Protein AF-0000000074580709 (afdb_homodimer)

Structure (mmCIF, N/CA/C/O backbone):
data_AF-0000000074580709-model_v1
#
loop_
_entity.id
_entity.type
_entity.pdbx_description
1 polymer 'ABC transporter domain protein'
#
loop_
_atom_site.group_PDB
_atom_site.id
_atom_site.type_symbol
_atom_site.label_atom_id
_atom_site.label_alt_id
_atom_site.label_comp_id
_atom_site.label_asym_id
_atom_site.label_entity_id
_atom_site.label_seq_id
_atom_site.pdbx_PDB_ins_code
_atom_site.Cartn_x
_atom_site.Cartn_y
_atom_site.Cartn_z
_atom_site.occupancy
_atom_site.B_iso_or_equiv
_atom_site.auth_seq_id
_atom_site.auth_comp_id
_atom_site.auth_asym_id
_atom_site.auth_atom_id
_atom_site.pdbx_PDB_model_num
ATOM 1 N N . MET A 1 1 ? -1.05 24.141 23.891 1 53.94 1 MET A N 1
ATOM 2 C CA . MET A 1 1 ? -0.59 24.203 22.516 1 53.94 1 MET A CA 1
ATOM 3 C C . MET A 1 1 ? -1.654 24.812 21.609 1 53.94 1 MET A C 1
ATOM 5 O O . MET A 1 1 ? -2.84 24.5 21.734 1 53.94 1 MET A O 1
ATOM 9 N N . THR A 1 2 ? -1.38 26.016 21.094 1 64.88 2 THR A N 1
ATOM 10 C CA . THR A 1 2 ? -2.361 26.891 20.453 1 64.88 2 THR A CA 1
ATOM 11 C C . THR A 1 2 ? -2.9 26.234 19.188 1 64.88 2 THR A C 1
ATOM 13 O O . THR A 1 2 ? -2.135 25.688 18.391 1 64.88 2 THR A O 1
ATOM 16 N N . SER A 1 3 ? -4.164 25.984 19.172 1 83 3 SER A N 1
ATOM 17 C CA . SER A 1 3 ? -4.918 25.531 18 1 83 3 SER A CA 1
ATOM 18 C C . SER A 1 3 ? -4.598 26.375 16.766 1 83 3 SER A C 1
ATOM 20 O O . SER A 1 3 ? -4.363 27.578 16.875 1 83 3 SER A O 1
ATOM 22 N N . VAL A 1 4 ? -4.242 25.703 15.648 1 88.38 4 VAL A N 1
ATOM 23 C CA . VAL A 1 4 ? -3.873 26.422 14.445 1 88.38 4 VAL A CA 1
ATOM 24 C C . VAL A 1 4 ? -4.855 26.094 13.32 1 88.38 4 VAL A C 1
ATOM 26 O O . VAL A 1 4 ? -5.066 24.922 13 1 88.38 4 VAL A O 1
ATOM 29 N N . THR A 1 5 ? -5.492 27.125 12.875 1 92.5 5 THR A N 1
ATOM 30 C CA . THR A 1 5 ? -6.266 27.062 11.641 1 92.5 5 THR A CA 1
ATOM 31 C C . THR A 1 5 ? -5.391 27.375 10.43 1 92.5 5 THR A C 1
ATOM 33 O O . THR A 1 5 ? -4.434 28.156 10.539 1 92.5 5 THR A O 1
ATOM 36 N N . VAL A 1 6 ? -5.68 26.781 9.344 1 97.25 6 VAL A N 1
ATOM 37 C CA . VAL A 1 6 ? -4.98 27.109 8.102 1 97.25 6 VAL A CA 1
ATOM 38 C C . VAL A 1 6 ? -5.961 27.734 7.113 1 97.25 6 VAL A C 1
ATOM 40 O O . VAL A 1 6 ? -6.91 27.094 6.676 1 97.25 6 VAL A O 1
ATOM 43 N N . SER A 1 7 ? -5.68 29 6.855 1 97.56 7 SER A N 1
ATOM 44 C CA . SER A 1 7 ? -6.523 29.734 5.918 1 97.56 7 SER A CA 1
ATOM 45 C C . SER A 1 7 ? -5.77 30.047 4.629 1 97.56 7 SER A C 1
ATOM 47 O O . SER A 1 7 ? -4.703 30.672 4.664 1 97.56 7 SER A O 1
ATOM 49 N N . ILE A 1 8 ? -6.293 29.594 3.555 1 97.19 8 ILE A N 1
ATOM 50 C CA . ILE A 1 8 ? -5.742 29.859 2.232 1 97.19 8 ILE A CA 1
ATOM 51 C C . ILE A 1 8 ? -6.688 30.766 1.451 1 97.19 8 ILE A C 1
ATOM 53 O O . ILE A 1 8 ? -7.875 30.453 1.312 1 97.19 8 ILE A O 1
ATOM 57 N N . LYS A 1 9 ? -6.188 31.844 0.939 1 96.62 9 LYS A N 1
ATOM 58 C CA . LYS A 1 9 ? -7.016 32.781 0.198 1 96.62 9 LYS A CA 1
ATOM 59 C C . LYS A 1 9 ? -6.414 33.094 -1.174 1 96.62 9 LYS A C 1
ATOM 61 O O . LYS A 1 9 ? -5.297 33.594 -1.272 1 96.62 9 LYS A O 1
ATOM 66 N N . ASN A 1 10 ? -7.168 32.75 -2.232 1 97 10 ASN A N 1
ATOM 67 C CA . ASN A 1 10 ? -6.848 33.094 -3.619 1 97 10 ASN A CA 1
ATOM 68 C C . ASN A 1 10 ? -5.449 32.594 -3.996 1 97 10 ASN A C 1
ATOM 70 O O . ASN A 1 10 ? -4.656 33.375 -4.559 1 97 10 ASN A O 1
ATOM 74 N N . LEU A 1 11 ? -5.145 31.453 -3.695 1 95.5 11 LEU A N 1
ATOM 75 C CA . LEU A 1 11 ? -3.826 30.891 -3.973 1 95.5 11 LEU A CA 1
ATOM 76 C C . LEU A 1 11 ? -3.646 30.625 -5.465 1 95.5 11 LEU A C 1
ATOM 78 O O . LEU A 1 11 ? -4.469 29.953 -6.086 1 95.5 11 LEU A O 1
ATOM 82 N N . TYR A 1 12 ? -2.727 31.234 -6.016 1 96 12 TYR A N 1
ATOM 83 C CA . TYR A 1 12 ? -2.205 30.922 -7.344 1 96 12 TYR A CA 1
ATOM 84 C C . TYR A 1 12 ? -0.875 30.172 -7.246 1 96 12 TYR A C 1
ATOM 86 O O . TYR A 1 12 ? 0.018 30.594 -6.504 1 96 12 TYR A O 1
ATOM 94 N N . LEU A 1 13 ? -0.75 29.047 -7.898 1 94.62 13 LEU A N 1
ATOM 95 C CA . LEU A 1 13 ? 0.471 28.25 -7.875 1 94.62 13 LEU A CA 1
ATOM 96 C C . LEU A 1 13 ? 0.776 27.688 -9.258 1 94.62 13 LEU A C 1
ATOM 98 O O . LEU A 1 13 ? -0.088 27.078 -9.891 1 94.62 13 LEU A O 1
ATOM 102 N N . SER A 1 14 ? 1.99 27.906 -9.711 1 93.81 14 SER A N 1
ATOM 103 C CA . SER A 1 14 ? 2.408 27.359 -11 1 93.81 14 SER A CA 1
ATOM 104 C C . SER A 1 14 ? 3.879 26.953 -10.977 1 93.81 14 SER A C 1
ATOM 106 O O . SER A 1 14 ? 4.648 27.438 -10.141 1 93.81 14 SER A O 1
ATOM 108 N N . TYR A 1 15 ? 4.16 25.969 -11.773 1 91.06 15 TYR A N 1
ATOM 109 C CA . TYR A 1 15 ? 5.535 25.594 -12.086 1 91.06 15 TYR A CA 1
ATOM 110 C C . TYR A 1 15 ? 5.824 25.766 -13.57 1 91.06 15 TYR A C 1
ATOM 112 O O . TYR A 1 15 ? 5.379 24.969 -14.391 1 91.06 15 TYR A O 1
ATOM 120 N N . GLY A 1 16 ? 6.52 26.75 -13.875 1 89.69 16 GLY A N 1
ATOM 121 C CA . GLY A 1 16 ? 6.652 27.109 -15.273 1 89.69 16 GLY A CA 1
ATOM 122 C C . GLY A 1 16 ? 5.328 27.438 -15.93 1 89.69 16 GLY A C 1
ATOM 123 O O . GLY A 1 16 ? 4.574 28.281 -15.43 1 89.69 16 GLY A O 1
ATOM 124 N N . ALA A 1 17 ? 5.117 26.703 -16.984 1 89.69 17 ALA A N 1
ATOM 125 C CA . ALA A 1 17 ? 3.889 26.953 -17.734 1 89.69 17 ALA A CA 1
ATOM 126 C C . ALA A 1 17 ? 2.729 26.141 -17.172 1 89.69 17 ALA A C 1
ATOM 128 O O . ALA A 1 17 ? 1.571 26.359 -17.531 1 89.69 17 ALA A O 1
ATOM 129 N N . HIS A 1 18 ? 2.971 25.328 -16.234 1 89.69 18 HIS A N 1
ATOM 130 C CA . HIS A 1 18 ? 1.948 24.438 -15.688 1 89.69 18 HIS A CA 1
ATOM 131 C C . HIS A 1 18 ? 1.289 25.047 -14.453 1 89.69 18 HIS A C 1
ATOM 133 O O . HIS A 1 18 ? 1.914 25.156 -13.398 1 89.69 18 HIS A O 1
ATOM 139 N N . VAL A 1 19 ? 0.054 25.453 -14.633 1 92.31 19 VAL A N 1
ATOM 140 C CA . VAL A 1 19 ? -0.691 26.047 -13.523 1 92.31 19 VAL A CA 1
ATOM 141 C C . VAL A 1 19 ? -1.396 24.953 -12.727 1 92.31 19 VAL A C 1
ATOM 143 O O . VAL A 1 19 ? -2.174 24.172 -13.281 1 92.31 19 VAL A O 1
ATOM 146 N N . ILE A 1 20 ? -1.154 24.859 -11.453 1 91.69 20 ILE A N 1
ATOM 147 C CA . ILE A 1 20 ? -1.755 23.875 -10.57 1 91.69 20 ILE A CA 1
ATOM 148 C C . ILE A 1 20 ? -3.02 24.438 -9.938 1 91.69 20 ILE A C 1
ATOM 150 O O . ILE A 1 20 ? -4.078 23.812 -9.969 1 91.69 20 ILE A O 1
ATOM 154 N N . PHE A 1 21 ? -2.852 25.656 -9.336 1 94.25 21 PHE A N 1
ATOM 155 C CA . PHE A 1 21 ? -3.979 26.359 -8.734 1 94.25 21 PHE A CA 1
ATOM 156 C C . PHE A 1 21 ? -4.117 27.766 -9.328 1 94.25 21 PHE A C 1
ATOM 158 O O . PHE A 1 21 ? -3.145 28.516 -9.383 1 94.25 21 PHE A O 1
ATOM 165 N N . GLN A 1 22 ? -5.289 28.156 -9.719 1 94.62 22 GLN A N 1
ATOM 166 C CA . GLN A 1 22 ? -5.551 29.469 -10.289 1 94.62 22 GLN A CA 1
ATOM 167 C C . GLN A 1 22 ? -6.102 30.422 -9.234 1 94.62 22 GLN A C 1
ATOM 169 O O . GLN A 1 22 ? -5.707 31.594 -9.18 1 94.62 22 GLN A O 1
ATOM 174 N N . ASP A 1 23 ? -6.984 30.016 -8.523 1 94.81 23 ASP A N 1
ATOM 175 C CA . ASP A 1 23 ? -7.668 30.766 -7.469 1 94.81 23 ASP A CA 1
ATOM 176 C C . ASP A 1 23 ? -8.234 29.828 -6.406 1 94.81 23 ASP A C 1
ATOM 178 O O . ASP A 1 23 ? -9.453 29.703 -6.258 1 94.81 23 ASP A O 1
ATOM 182 N N . PHE A 1 24 ? -7.312 29.297 -5.59 1 95.62 24 PHE A N 1
ATOM 183 C CA . PHE A 1 24 ? -7.672 28.281 -4.609 1 95.62 24 PHE A CA 1
ATOM 184 C C . PHE A 1 24 ? -7.832 28.891 -3.223 1 95.62 24 PHE A C 1
ATOM 186 O O . PHE A 1 24 ? -6.938 29.594 -2.744 1 95.62 24 PHE A O 1
ATOM 193 N N . SER A 1 25 ? -9.023 28.719 -2.641 1 96.75 25 SER A N 1
ATOM 194 C CA . SER A 1 25 ? -9.281 29.156 -1.276 1 96.75 25 SER A CA 1
ATOM 195 C C . SER A 1 25 ? -9.914 28.062 -0.44 1 96.75 25 SER A C 1
ATOM 197 O O . SER A 1 25 ? -10.766 27.312 -0.931 1 96.75 25 SER A O 1
ATOM 199 N N . HIS A 1 26 ? -9.406 27.922 0.743 1 97 26 HIS A N 1
ATOM 200 C CA . HIS A 1 26 ? -9.938 26.922 1.657 1 97 26 HIS A CA 1
ATOM 201 C C . HIS A 1 26 ? -9.484 27.188 3.09 1 97 26 HIS A C 1
ATOM 203 O O . HIS A 1 26 ? -8.367 27.656 3.314 1 97 26 HIS A O 1
ATOM 209 N N . ASP A 1 27 ? -10.344 26.859 4.043 1 97.19 27 ASP A N 1
ATOM 210 C CA . ASP A 1 27 ? -10 26.953 5.461 1 97.19 27 ASP A CA 1
ATOM 211 C C . ASP A 1 27 ? -10 25.562 6.113 1 97.19 27 ASP A C 1
ATOM 213 O O . ASP A 1 27 ? -10.992 24.844 6.047 1 97.19 27 ASP A O 1
ATOM 217 N N . PHE A 1 28 ? -8.93 25.219 6.676 1 97.75 28 PHE A N 1
ATOM 218 C CA . PHE A 1 28 ? -8.828 24 7.477 1 97.75 28 PHE A CA 1
ATOM 219 C C . PHE A 1 28 ? -9.016 24.312 8.953 1 97.75 28 PHE A C 1
ATOM 221 O O . PHE A 1 28 ? -8.25 25.078 9.539 1 97.75 28 PHE A O 1
ATOM 228 N N . ALA A 1 29 ? -9.977 23.688 9.57 1 96.94 29 ALA A N 1
ATOM 229 C CA . ALA A 1 29 ? -10.289 23.953 10.977 1 96.94 29 ALA A CA 1
ATOM 230 C C . ALA A 1 29 ? -9.172 23.453 11.883 1 96.94 29 ALA A C 1
ATOM 232 O O . ALA A 1 29 ? -8.43 22.531 11.523 1 96.94 29 ALA A O 1
ATOM 233 N N . ALA A 1 30 ? -9.094 24.031 13.062 1 96.5 30 ALA A N 1
ATOM 234 C CA . ALA A 1 30 ? -8.07 23.641 14.031 1 96.5 30 ALA A CA 1
ATOM 235 C C . ALA A 1 30 ? -8.43 22.312 14.703 1 96.5 30 ALA A C 1
ATOM 237 O O . ALA A 1 30 ? -9.602 21.938 14.766 1 96.5 30 ALA A O 1
ATOM 238 N N . ASN A 1 31 ? -7.395 21.578 15.07 1 96.25 31 ASN A N 1
ATOM 239 C CA . ASN A 1 31 ? -7.5 20.406 15.93 1 96.25 31 ASN A CA 1
ATOM 240 C C . ASN A 1 31 ? -8.367 19.328 15.289 1 96.25 31 A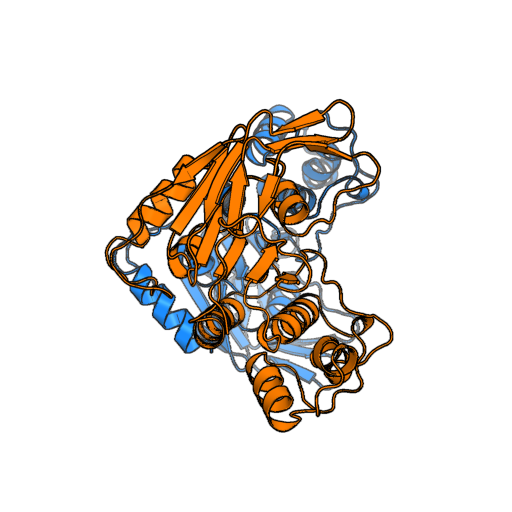SN A C 1
ATOM 242 O O . ASN A 1 31 ? -9.242 18.766 15.945 1 96.25 31 ASN A O 1
ATOM 246 N N . ALA A 1 32 ? -8.07 19.125 13.953 1 97.31 32 ALA A N 1
ATOM 247 C CA . ALA A 1 32 ? -8.781 18.094 13.195 1 97.31 32 ALA A CA 1
ATOM 248 C C . ALA A 1 32 ? -7.883 17.484 12.125 1 97.31 32 ALA A C 1
ATOM 250 O O . ALA A 1 32 ? -6.961 18.141 11.633 1 97.31 32 ALA A O 1
ATOM 251 N N . TRP A 1 33 ? -8.195 16.281 11.797 1 98.25 33 TRP A N 1
ATOM 252 C CA . TRP A 1 33 ? -7.523 15.625 10.68 1 98.25 33 TRP A CA 1
ATOM 253 C C . TRP A 1 33 ? -8.211 15.953 9.359 1 98.25 33 TRP A C 1
ATOM 255 O O . TRP A 1 33 ? -9.344 15.539 9.117 1 98.25 33 TRP A O 1
ATOM 265 N N . HIS A 1 34 ? -7.531 16.688 8.578 1 98.5 34 HIS A N 1
ATOM 266 C CA . HIS A 1 34 ? -7.945 16.953 7.207 1 98.5 34 HIS A CA 1
ATOM 267 C C . HIS A 1 34 ? -7.211 16.031 6.23 1 98.5 34 HIS A C 1
ATOM 269 O O . HIS A 1 34 ? -5.996 16.156 6.047 1 98.5 34 HIS A O 1
ATOM 275 N N . VAL A 1 35 ? -7.938 15.148 5.594 1 98.31 35 VAL A N 1
ATOM 276 C CA . VAL A 1 35 ? -7.312 14.195 4.684 1 98.31 35 VAL A CA 1
ATOM 277 C C . VAL A 1 35 ? -7.707 14.523 3.244 1 98.31 35 VAL A C 1
ATOM 279 O O . VAL A 1 35 ? -8.883 14.727 2.945 1 98.31 35 VAL A O 1
ATOM 282 N N . ILE A 1 36 ? -6.738 14.648 2.443 1 97.19 36 ILE A N 1
ATOM 283 C CA . ILE A 1 36 ? -6.93 14.977 1.035 1 97.19 36 ILE A CA 1
ATOM 284 C C . ILE A 1 36 ? -6.629 13.758 0.17 1 97.19 36 ILE A C 1
ATOM 286 O O . ILE A 1 36 ? -5.512 13.242 0.184 1 97.19 36 ILE A O 1
ATOM 290 N N . LEU A 1 37 ? -7.648 13.352 -0.503 1 94.44 37 LEU A N 1
ATOM 291 C CA . LEU A 1 37 ? -7.551 12.258 -1.463 1 94.44 37 LEU A CA 1
ATOM 292 C C . LEU A 1 37 ? -7.426 12.797 -2.885 1 94.44 37 LEU A C 1
ATOM 294 O O . LEU A 1 37 ? -7.898 13.891 -3.186 1 94.44 37 LEU A O 1
ATOM 298 N N . GLY A 1 38 ? -6.82 12.047 -3.727 1 84.62 38 GLY A N 1
ATOM 299 C CA . GLY A 1 38 ? -6.695 12.422 -5.125 1 84.62 38 GLY A CA 1
ATOM 300 C C . GLY A 1 38 ? -5.762 11.516 -5.906 1 84.62 38 GLY A C 1
ATOM 301 O O . GLY A 1 38 ? -4.992 10.758 -5.316 1 84.62 38 GLY A O 1
ATOM 302 N N . ARG A 1 39 ? -5.855 11.641 -7.176 1 77.75 39 ARG A N 1
ATOM 303 C CA . ARG A 1 39 ? -5.012 10.844 -8.062 1 77.75 39 ARG A CA 1
ATOM 304 C C . ARG A 1 39 ? -3.592 11.406 -8.109 1 77.75 39 ARG A C 1
ATOM 306 O O . ARG A 1 39 ? -3.355 12.539 -7.699 1 77.75 39 ARG A O 1
ATOM 313 N N . SER A 1 40 ? -2.738 10.586 -8.562 1 73.62 40 SER A N 1
ATOM 314 C CA . SER A 1 40 ? -1.362 11.047 -8.711 1 73.62 40 SER A CA 1
ATOM 315 C C . SER A 1 40 ? -1.271 12.211 -9.688 1 73.62 40 SER A C 1
ATOM 317 O O . SER A 1 40 ? -1.935 12.203 -10.727 1 73.62 40 SER A O 1
ATOM 319 N N . GLY A 1 41 ? -0.587 13.211 -9.359 1 75.56 41 GLY A N 1
ATOM 320 C CA . GLY A 1 41 ? -0.29 14.305 -10.273 1 75.56 41 GLY A CA 1
ATOM 321 C C . GLY A 1 41 ? -1.312 15.422 -10.211 1 75.56 41 GLY A C 1
ATOM 322 O O . GLY A 1 41 ? -1.202 16.406 -10.945 1 75.56 41 GLY A O 1
ATOM 323 N N . CYS A 1 42 ? -2.229 15.359 -9.336 1 79.31 42 CYS A N 1
ATOM 324 C CA . CYS A 1 42 ? -3.295 16.359 -9.359 1 79.31 42 CYS A CA 1
ATOM 325 C C . CYS A 1 42 ? -2.914 17.578 -8.547 1 79.31 42 CYS A C 1
ATOM 327 O O . CYS A 1 42 ? -3.666 18.562 -8.5 1 79.31 42 CYS A O 1
ATOM 329 N N . GLY A 1 43 ? -1.759 17.562 -7.809 1 86.25 43 GLY A N 1
ATOM 330 C CA . GLY A 1 43 ? -1.296 18.766 -7.129 1 86.25 43 GLY A CA 1
ATOM 331 C C . GLY A 1 43 ? -1.352 18.656 -5.617 1 86.25 43 GLY A C 1
ATOM 332 O O . GLY A 1 43 ? -1.151 19.641 -4.91 1 86.25 43 GLY A O 1
ATOM 333 N N . LYS A 1 44 ? -1.669 17.531 -5.059 1 91.19 44 LYS A N 1
ATOM 334 C CA . LYS A 1 44 ? -1.8 17.359 -3.613 1 91.19 44 LYS A CA 1
ATOM 335 C C . LYS A 1 44 ? -0.512 17.75 -2.895 1 91.19 44 LYS A C 1
ATOM 337 O O . LYS A 1 44 ? -0.538 18.547 -1.947 1 91.19 44 LYS A O 1
ATOM 342 N N . SER A 1 45 ? 0.587 17.25 -3.422 1 89.81 45 SER A N 1
ATOM 343 C CA . SER A 1 45 ? 1.876 17.547 -2.807 1 89.81 45 SER A CA 1
ATOM 344 C C . SER A 1 45 ? 2.229 19.016 -2.945 1 89.81 45 SER A C 1
ATOM 346 O O . SER A 1 45 ? 2.795 19.625 -2.029 1 89.81 45 SER A O 1
ATOM 348 N N . SER A 1 46 ? 1.876 19.625 -4.078 1 91.69 46 SER A N 1
ATOM 349 C CA . SER A 1 46 ? 2.123 21.047 -4.293 1 91.69 46 SER A CA 1
ATOM 350 C C . SER A 1 46 ? 1.368 21.906 -3.277 1 91.69 46 SER A C 1
ATOM 352 O O . SER A 1 46 ? 1.875 22.922 -2.82 1 91.69 46 SER A O 1
ATOM 354 N N . LEU A 1 47 ? 0.187 21.438 -2.986 1 93.94 47 LEU A N 1
ATOM 355 C CA . LEU A 1 47 ? -0.6 22.156 -1.983 1 93.94 47 LEU A CA 1
ATOM 356 C C . LEU A 1 47 ? 0.094 22.125 -0.625 1 93.94 47 LEU A C 1
ATOM 358 O O . LEU A 1 47 ? 0.22 23.156 0.037 1 93.94 47 LEU A O 1
ATOM 362 N N . LEU A 1 48 ? 0.527 20.938 -0.178 1 94.5 48 LEU A N 1
ATOM 363 C CA . LEU A 1 48 ? 1.223 20.812 1.098 1 94.5 48 LEU A CA 1
ATOM 364 C C . LEU A 1 48 ? 2.502 21.656 1.103 1 94.5 48 LEU A C 1
ATOM 366 O O . LEU A 1 48 ? 2.836 22.281 2.111 1 94.5 48 LEU A O 1
ATOM 370 N N . HIS A 1 49 ? 3.164 21.703 -0.017 1 93.19 49 HIS A N 1
ATOM 371 C CA . HIS A 1 49 ? 4.375 22.516 -0.128 1 93.19 49 HIS A CA 1
ATOM 372 C C . HIS A 1 49 ? 4.059 24 0.017 1 93.19 49 HIS A C 1
ATOM 374 O O . HIS A 1 49 ? 4.805 24.734 0.669 1 93.19 49 HIS A O 1
ATOM 380 N N . ALA A 1 50 ? 3.064 24.391 -0.57 1 93.94 50 ALA A N 1
ATOM 381 C CA . ALA A 1 50 ? 2.645 25.797 -0.466 1 93.94 50 ALA A CA 1
ATOM 382 C C . ALA A 1 50 ? 2.355 26.172 0.984 1 93.94 50 ALA A C 1
ATOM 384 O O . ALA A 1 50 ? 2.791 27.219 1.455 1 93.94 50 ALA A O 1
ATOM 385 N N . ILE A 1 51 ? 1.636 25.297 1.686 1 94.88 51 ILE A N 1
ATOM 386 C CA . ILE A 1 51 ? 1.289 25.531 3.082 1 94.88 51 ILE A CA 1
ATOM 387 C C . ILE A 1 51 ? 2.559 25.562 3.93 1 94.88 51 ILE A C 1
ATOM 389 O O . ILE A 1 51 ? 2.688 26.406 4.832 1 94.88 51 ILE A O 1
ATOM 393 N N . ALA A 1 52 ? 3.482 24.688 3.631 1 93.25 52 ALA A N 1
ATOM 394 C CA . ALA A 1 52 ? 4.727 24.562 4.391 1 93.25 52 ALA A CA 1
ATOM 395 C C . ALA A 1 52 ? 5.691 25.688 4.043 1 93.25 52 ALA A C 1
ATOM 397 O O . ALA A 1 52 ? 6.703 25.875 4.719 1 93.25 52 ALA A O 1
ATOM 398 N N . GLY A 1 53 ? 5.406 26.375 2.977 1 90.56 53 GLY A N 1
ATOM 399 C CA . GLY A 1 53 ? 6.309 27.422 2.521 1 90.56 53 GLY A CA 1
ATOM 400 C C . GLY A 1 53 ? 7.535 26.875 1.808 1 90.56 53 GLY A C 1
ATOM 401 O O . GLY A 1 53 ? 8.609 27.469 1.877 1 90.56 53 GLY A O 1
ATOM 402 N N . LEU A 1 54 ? 7.465 25.688 1.219 1 86.94 54 LEU A N 1
ATOM 403 C CA . LEU A 1 54 ? 8.562 25.016 0.535 1 86.94 54 LEU A CA 1
ATOM 404 C C . LEU A 1 54 ? 8.383 25.078 -0.978 1 86.94 54 LEU A C 1
ATOM 406 O O . LEU A 1 54 ? 8.391 24.047 -1.651 1 86.94 54 LEU A O 1
ATOM 410 N N . LEU A 1 55 ? 8.227 26.203 -1.522 1 83.31 55 LEU A N 1
ATOM 411 C CA . LEU A 1 55 ? 8.039 26.391 -2.957 1 83.31 55 LEU A CA 1
ATOM 412 C C . LEU A 1 55 ? 9.344 26.156 -3.713 1 83.31 55 LEU A C 1
ATOM 414 O O . LEU A 1 55 ? 10.406 26.609 -3.273 1 83.31 55 LEU A O 1
ATOM 418 N N . ALA A 1 56 ? 9.227 25.438 -4.742 1 82 56 ALA A N 1
ATOM 419 C CA . ALA A 1 56 ? 10.391 25.203 -5.594 1 82 56 ALA A CA 1
ATOM 420 C C . ALA A 1 56 ? 10.852 26.5 -6.258 1 82 56 ALA A C 1
ATOM 422 O O . ALA A 1 56 ? 10.086 27.453 -6.344 1 82 56 ALA A O 1
ATOM 423 N N . ALA A 1 57 ? 12.047 26.438 -6.773 1 81.94 57 ALA A N 1
ATOM 424 C CA . ALA A 1 57 ? 12.656 27.625 -7.371 1 81.94 57 ALA A CA 1
ATOM 425 C C . ALA A 1 57 ? 11.859 28.109 -8.578 1 81.94 57 ALA A C 1
ATOM 427 O O . ALA A 1 57 ? 11.742 29.312 -8.812 1 81.94 57 ALA A O 1
ATOM 428 N N . ASN A 1 58 ? 11.391 27.219 -9.305 1 87.12 58 ASN A N 1
ATOM 429 C CA . ASN A 1 58 ? 10.656 27.594 -10.516 1 87.12 58 ASN A CA 1
ATOM 430 C C . ASN A 1 58 ? 9.172 27.797 -10.227 1 87.12 58 ASN A C 1
ATOM 432 O O . ASN A 1 58 ? 8.375 27.953 -11.148 1 87.12 58 ASN A O 1
ATOM 436 N N . GLY A 1 59 ? 8.938 27.797 -9.047 1 89.94 59 GLY A N 1
ATOM 437 C CA . GLY A 1 59 ? 7.547 27.953 -8.656 1 89.94 59 GLY A CA 1
ATOM 438 C C . GLY A 1 59 ? 7.145 29.406 -8.445 1 89.94 59 GLY A C 1
ATOM 439 O O . GLY A 1 59 ? 7.961 30.219 -8.023 1 89.94 59 GLY A O 1
ATOM 440 N N . GLN A 1 60 ? 5.934 29.797 -8.859 1 93.25 60 GLN A N 1
ATOM 441 C CA . GLN A 1 60 ? 5.309 31.078 -8.562 1 93.25 60 GLN A CA 1
ATOM 442 C C . GLN A 1 60 ? 4.074 30.891 -7.68 1 93.25 60 GLN A C 1
ATOM 444 O O . GLN A 1 60 ? 3.24 30.031 -7.941 1 93.25 60 GLN A O 1
ATOM 449 N N . GLN A 1 61 ? 4.078 31.625 -6.621 1 94.75 61 GLN A N 1
ATOM 450 C CA . GLN A 1 61 ? 2.973 31.531 -5.668 1 94.75 61 GLN A CA 1
ATOM 451 C C . GLN A 1 61 ? 2.416 32.906 -5.352 1 94.75 61 GLN A C 1
ATOM 453 O O . GLN A 1 61 ? 3.176 33.875 -5.18 1 94.75 61 GLN A O 1
ATOM 458 N N . ARG A 1 62 ? 1.147 33.094 -5.488 1 95.38 62 ARG A N 1
ATOM 459 C CA . ARG A 1 62 ? 0.424 34.312 -5.07 1 95.38 62 ARG A CA 1
ATOM 460 C C . ARG A 1 62 ? -0.708 33.938 -4.109 1 95.38 62 ARG A C 1
ATOM 462 O O . ARG A 1 62 ? -1.028 32.781 -3.922 1 95.38 62 ARG A O 1
ATOM 469 N N . GLY A 1 63 ? -1.249 34.906 -3.465 1 95.62 63 GLY A N 1
ATOM 470 C CA . GLY A 1 63 ? -2.27 34.688 -2.455 1 95.62 63 GLY A CA 1
ATOM 471 C C . GLY A 1 63 ? -1.717 34.656 -1.044 1 95.62 63 GLY A C 1
ATOM 472 O O . GLY A 1 63 ? -0.573 35.031 -0.81 1 95.62 63 GLY A O 1
ATOM 473 N N . SER A 1 64 ? -2.561 34.25 -0.051 1 95.44 64 SER A N 1
ATOM 474 C CA . SER A 1 64 ? -2.096 34.25 1.332 1 95.44 64 SER A CA 1
ATOM 475 C C . SER A 1 64 ? -2.416 32.938 2.014 1 95.44 64 SER A C 1
ATOM 477 O O . SER A 1 64 ? -3.457 32.312 1.749 1 95.44 64 SER A O 1
ATOM 479 N N . ILE A 1 65 ? -1.536 32.5 2.775 1 96.06 65 ILE A N 1
ATOM 480 C CA . ILE A 1 65 ? -1.694 31.344 3.662 1 96.06 65 ILE A CA 1
ATOM 481 C C . ILE A 1 65 ? -1.303 31.734 5.086 1 96.06 65 ILE A C 1
ATOM 483 O O . ILE A 1 65 ? -0.154 32.125 5.34 1 96.06 65 ILE A O 1
ATOM 487 N N . ASP A 1 66 ? -2.25 31.688 5.977 1 95.62 66 ASP A N 1
ATOM 488 C CA . ASP A 1 66 ? -1.974 32.062 7.355 1 95.62 66 ASP A CA 1
ATOM 489 C C . ASP A 1 66 ? -2.883 31.328 8.328 1 95.62 66 ASP A C 1
ATOM 491 O O . ASP A 1 66 ? -3.525 30.344 7.949 1 95.62 66 ASP A O 1
ATOM 495 N N . ASP A 1 67 ? -2.934 31.688 9.562 1 94 67 ASP A N 1
ATOM 496 C CA . ASP A 1 67 ? -3.686 30.953 10.578 1 94 67 ASP A CA 1
ATOM 497 C C . ASP A 1 67 ? -5.109 31.5 10.695 1 94 67 ASP A C 1
ATOM 499 O O . ASP A 1 67 ? -5.773 31.281 11.711 1 94 67 ASP A O 1
ATOM 503 N N . GLY A 1 68 ? -5.594 32.25 9.75 1 90.62 68 GLY A N 1
ATOM 504 C CA . GLY A 1 68 ? -6.922 32.844 9.789 1 90.62 68 GLY A CA 1
ATOM 505 C C . GLY A 1 68 ? -6.945 34.219 10.414 1 90.62 68 GLY A C 1
ATOM 506 O O . GLY A 1 68 ? -7.891 34.969 10.211 1 90.62 68 GLY A O 1
ATOM 507 N N . ALA A 1 69 ? -5.941 34.531 11.211 1 91.31 69 ALA A N 1
ATOM 508 C CA . ALA A 1 69 ? -5.828 35.844 11.867 1 91.31 69 ALA A CA 1
ATOM 509 C C . ALA A 1 69 ? -4.691 36.656 11.266 1 91.31 69 ALA A C 1
ATOM 511 O O . ALA A 1 69 ? -4.277 37.688 11.836 1 91.31 69 ALA A O 1
ATOM 512 N N . GLY A 1 70 ? -4.117 36.156 10.211 1 91.31 70 GLY A N 1
ATOM 513 C CA . GLY A 1 70 ? -3.076 36.875 9.516 1 91.31 70 GLY A CA 1
ATOM 514 C C . GLY A 1 70 ? -1.679 36.531 9.984 1 91.31 70 GLY A C 1
ATOM 515 O O . GLY A 1 70 ? -0.691 37.031 9.453 1 91.31 70 GLY A O 1
ATOM 516 N N . ASN A 1 71 ? -1.588 35.625 10.961 1 92.44 71 ASN A N 1
ATOM 517 C CA . ASN A 1 71 ? -0.273 35.219 11.461 1 92.44 71 ASN A CA 1
ATOM 518 C C . ASN A 1 71 ? 0.344 34.125 10.617 1 92.44 71 ASN A C 1
ATOM 520 O O . ASN A 1 71 ? -0.362 33.219 10.141 1 92.44 71 ASN A O 1
ATOM 524 N N . SER A 1 72 ? 1.605 34.188 10.516 1 92.44 72 SER A N 1
ATOM 525 C CA . SER A 1 72 ? 2.354 33.188 9.734 1 92.44 72 SER A CA 1
ATOM 526 C C . SER A 1 72 ? 2.293 31.812 10.383 1 92.44 72 SER A C 1
ATOM 528 O O . SER A 1 72 ? 2.166 31.703 11.602 1 92.44 72 SER A O 1
ATOM 530 N N . LEU A 1 73 ? 2.4 30.797 9.516 1 93.44 73 LEU A N 1
ATOM 531 C CA . LEU A 1 73 ? 2.453 29.422 9.992 1 93.44 73 LEU A CA 1
ATOM 532 C C . LEU A 1 73 ? 3.895 28.984 10.234 1 93.44 73 LEU A C 1
ATOM 534 O O . LEU A 1 73 ? 4.137 27.906 10.781 1 93.44 73 LEU A O 1
ATOM 538 N N . SER A 1 74 ? 4.75 29.812 9.852 1 87.38 74 SER A N 1
ATOM 539 C CA . SER A 1 74 ? 6.168 29.5 9.992 1 87.38 74 SER A CA 1
ATOM 540 C C . SER A 1 74 ? 6.531 29.203 11.445 1 87.38 74 SER A C 1
ATOM 542 O O . SER A 1 74 ? 6.082 29.891 12.359 1 87.38 74 SER A O 1
ATOM 544 N N . GLY A 1 75 ? 7.277 28.109 11.633 1 86.44 75 GLY A N 1
ATOM 545 C CA . GLY A 1 75 ? 7.719 27.734 12.969 1 86.44 75 GLY A CA 1
ATOM 546 C C . GLY A 1 75 ? 6.656 26.984 13.758 1 86.44 75 GLY A C 1
ATOM 547 O O . GLY A 1 75 ? 6.895 26.578 14.898 1 86.44 75 GLY A O 1
ATOM 548 N N . ARG A 1 76 ? 5.527 26.828 13.18 1 90.81 76 ARG A N 1
ATOM 549 C CA . ARG A 1 76 ? 4.43 26.188 13.891 1 90.81 76 ARG A CA 1
ATOM 550 C C . ARG A 1 76 ? 4.031 24.875 13.219 1 90.81 76 ARG A C 1
ATOM 552 O O . ARG A 1 76 ? 2.965 24.328 13.508 1 90.81 76 ARG A O 1
ATOM 559 N N . LEU A 1 77 ? 4.883 24.469 12.336 1 93 77 LEU A N 1
ATOM 560 C CA . LEU A 1 77 ? 4.457 23.297 11.578 1 93 77 LEU A CA 1
ATOM 561 C C . LEU A 1 77 ? 5.59 22.266 11.484 1 93 77 LEU A C 1
ATOM 563 O O . LEU A 1 77 ? 6.766 22.641 11.523 1 93 77 LEU A O 1
ATOM 567 N N . ARG A 1 78 ? 5.156 21.031 11.484 1 91.5 78 ARG A N 1
ATOM 568 C CA . ARG A 1 78 ? 6.031 19.891 11.18 1 91.5 78 ARG A CA 1
ATOM 569 C C . ARG A 1 78 ? 5.629 19.219 9.875 1 91.5 78 ARG A C 1
ATOM 571 O O . ARG A 1 78 ? 4.445 18.953 9.648 1 91.5 78 ARG A O 1
ATOM 578 N N . TRP A 1 79 ? 6.656 19.047 9.078 1 90.19 79 TRP A N 1
ATOM 579 C CA . TRP A 1 79 ? 6.445 18.484 7.754 1 90.19 79 TRP A CA 1
ATOM 580 C C . TRP A 1 79 ? 7.023 17.062 7.664 1 90.19 79 TRP A C 1
ATOM 582 O O . TRP A 1 79 ? 8.195 16.844 7.996 1 90.19 79 TRP A O 1
ATOM 592 N N . MET A 1 80 ? 6.164 16.078 7.238 1 92.56 80 MET A N 1
ATOM 593 C CA . MET A 1 80 ? 6.637 14.758 6.867 1 92.56 80 MET A CA 1
ATOM 594 C C . MET A 1 80 ? 6.477 14.516 5.367 1 92.56 80 MET A C 1
ATOM 596 O O . MET A 1 80 ? 5.363 14.328 4.883 1 92.56 80 MET A O 1
ATOM 600 N N . ALA A 1 81 ? 7.598 14.445 4.668 1 88.19 81 ALA A N 1
ATOM 601 C CA . ALA A 1 81 ? 7.602 14.281 3.217 1 88.19 81 ALA A CA 1
ATOM 602 C C . ALA A 1 81 ? 7.398 12.82 2.834 1 88.19 81 ALA A C 1
ATOM 604 O O . ALA A 1 81 ? 7.539 11.922 3.672 1 88.19 81 ALA A O 1
ATOM 605 N N . GLN A 1 82 ? 7.062 12.68 1.528 1 80.69 82 GLN A N 1
ATOM 606 C CA . GLN A 1 82 ? 6.879 11.336 0.994 1 80.69 82 GLN A CA 1
ATOM 607 C C . GLN A 1 82 ? 8.188 10.547 1.025 1 80.69 82 GLN A C 1
ATOM 609 O O . GLN A 1 82 ? 8.211 9.391 1.445 1 80.69 82 GLN A O 1
ATOM 614 N N . GLU A 1 83 ? 9.219 11.148 0.393 1 78.69 83 GLU A N 1
ATOM 615 C CA . GLU A 1 83 ? 10.539 10.531 0.477 1 78.69 83 GLU A CA 1
ATOM 616 C C . GLU A 1 83 ? 11.227 10.875 1.796 1 78.69 83 GLU A C 1
ATOM 618 O O . GLU A 1 83 ? 11.82 11.945 1.931 1 78.69 83 GLU A O 1
ATOM 623 N N . ASN A 1 84 ? 11 10.32 2.779 1 72.19 84 ASN A N 1
ATOM 624 C CA . ASN A 1 84 ? 11.461 10.562 4.141 1 72.19 84 ASN A CA 1
ATOM 625 C C . ASN A 1 84 ? 12.586 11.602 4.176 1 72.19 84 ASN A C 1
ATOM 627 O O . ASN A 1 84 ? 13.344 11.734 3.215 1 72.19 84 ASN A O 1
ATOM 631 N N . ASP A 1 85 ? 12.594 12.602 5.02 1 80.19 85 ASP A N 1
ATOM 632 C CA . ASP A 1 85 ? 13.602 13.641 5.203 1 80.19 85 ASP A CA 1
ATOM 633 C C . ASP A 1 85 ? 14.531 13.305 6.371 1 80.19 85 ASP A C 1
ATOM 635 O O . ASP A 1 85 ? 14.906 14.188 7.145 1 80.19 85 ASP A O 1
ATOM 639 N N . LEU A 1 86 ? 14.852 12.055 6.379 1 88.75 86 LEU A N 1
ATOM 640 C CA . LEU A 1 86 ? 15.742 11.641 7.457 1 88.75 86 LEU A CA 1
ATOM 641 C C . LEU A 1 86 ? 17.172 12.094 7.191 1 88.75 86 LEU A C 1
ATOM 643 O O . LEU A 1 86 ? 17.609 12.133 6.039 1 88.75 86 LEU A O 1
ATOM 647 N N . LEU A 1 87 ? 17.828 12.484 8.211 1 89.69 87 LEU A N 1
ATOM 648 C CA . LEU A 1 87 ? 19.234 12.852 8.086 1 89.69 87 LEU A CA 1
ATOM 649 C C . LEU A 1 87 ? 20.125 11.609 8.047 1 89.69 87 LEU A C 1
ATOM 651 O O . LEU A 1 87 ? 20.234 10.891 9.047 1 89.69 87 LEU A O 1
ATOM 655 N N . PRO A 1 88 ? 20.75 11.398 6.961 1 89.25 88 PRO A N 1
ATOM 656 C CA . PRO A 1 88 ? 21.453 10.133 6.746 1 89.25 88 PRO A CA 1
ATOM 657 C C . PRO A 1 88 ? 22.609 9.938 7.719 1 89.25 88 PRO A C 1
ATOM 659 O O . PRO A 1 88 ? 23.031 8.797 7.953 1 89.25 88 PRO A O 1
ATOM 662 N N . TRP A 1 89 ? 23.156 11.016 8.336 1 89.94 89 TRP A N 1
ATOM 663 C CA . TRP A 1 89 ? 24.328 10.914 9.195 1 89.94 89 TRP A CA 1
ATOM 664 C C . TRP A 1 89 ? 23.938 10.719 10.648 1 89.94 89 TRP A C 1
ATOM 666 O O . TRP A 1 89 ? 24.797 10.484 11.508 1 89.94 89 TRP A O 1
ATOM 676 N N . LEU A 1 90 ? 22.703 10.789 10.977 1 89.25 90 LEU A N 1
ATOM 677 C CA . LEU A 1 90 ? 22.234 10.602 12.344 1 89.25 90 LEU A CA 1
ATOM 678 C C . LEU A 1 90 ? 21.672 9.195 12.531 1 89.25 90 LEU A C 1
ATOM 680 O O . LEU A 1 90 ? 21.109 8.617 11.594 1 89.25 90 LEU A O 1
ATOM 684 N N . ASN A 1 91 ? 21.828 8.711 13.719 1 89.56 91 ASN A N 1
ATOM 685 C CA . ASN A 1 91 ? 21.188 7.434 14.039 1 89.56 91 ASN A CA 1
ATOM 686 C C . ASN A 1 91 ? 19.703 7.602 14.312 1 89.56 91 ASN A C 1
ATOM 688 O O . ASN A 1 91 ? 19.172 8.703 14.219 1 89.56 91 ASN A O 1
ATOM 692 N N . ILE A 1 92 ? 19.047 6.523 14.617 1 90 92 ILE A N 1
ATOM 693 C CA . ILE A 1 92 ? 17.609 6.469 14.789 1 90 92 ILE A CA 1
ATOM 694 C C . ILE A 1 92 ? 17.188 7.43 15.898 1 90 92 ILE A C 1
ATOM 696 O O . ILE A 1 92 ? 16.328 8.297 15.688 1 90 92 ILE A O 1
ATOM 700 N N . GLU A 1 93 ? 17.797 7.352 17 1 87.62 93 GLU A N 1
ATOM 701 C CA . GLU A 1 93 ? 17.406 8.172 18.141 1 87.62 93 GLU A CA 1
ATOM 702 C C . GLU A 1 93 ? 17.672 9.648 17.875 1 87.62 93 GLU A C 1
ATOM 704 O O . GLU A 1 93 ? 16.828 10.492 18.203 1 87.62 93 GLU A O 1
ATOM 709 N N . ASP A 1 94 ? 18.797 9.961 17.25 1 86.75 94 ASP A N 1
ATOM 710 C CA . ASP A 1 94 ? 19.156 11.344 16.969 1 86.75 94 ASP A CA 1
ATOM 711 C C . ASP A 1 94 ? 18.203 11.961 15.945 1 86.75 94 ASP A C 1
ATOM 713 O O . ASP A 1 94 ? 17.906 13.156 16 1 86.75 94 ASP A O 1
ATOM 717 N N . ASN A 1 95 ? 17.812 11.188 15.031 1 90.06 95 ASN A N 1
ATOM 718 C CA . ASN A 1 95 ? 16.844 11.672 14.062 1 90.06 95 ASN A CA 1
ATOM 719 C C . ASN A 1 95 ? 15.539 12.086 14.742 1 90.06 95 ASN A C 1
ATOM 721 O O . ASN A 1 95 ? 14.961 13.125 14.414 1 90.06 95 ASN A O 1
ATOM 725 N N . VAL A 1 96 ? 15.133 11.273 15.695 1 87.88 96 VAL A N 1
ATOM 726 C CA . VAL A 1 96 ? 13.875 11.523 16.375 1 87.88 96 VAL A CA 1
ATOM 727 C C . VAL A 1 96 ? 14.016 12.75 17.281 1 87.88 96 VAL A C 1
ATOM 729 O O . VAL A 1 96 ? 13.062 13.523 17.438 1 87.88 96 VAL A O 1
ATOM 732 N N . LEU A 1 97 ? 15.172 12.969 17.703 1 85.06 97 LEU A N 1
ATOM 733 C CA . LEU A 1 97 ? 15.383 14.039 18.688 1 85.06 97 LEU A CA 1
ATOM 734 C C . LEU A 1 97 ? 15.805 15.328 17.984 1 85.06 97 LEU A C 1
ATOM 736 O O . LEU A 1 97 ? 16.078 16.328 18.641 1 85.06 97 LEU A O 1
ATOM 740 N N . LEU A 1 98 ? 15.836 15.336 16.766 1 81.56 98 LEU A N 1
ATOM 741 C CA . LEU A 1 98 ? 16.344 16.469 16 1 81.56 98 LEU A CA 1
ATOM 742 C C . LEU A 1 98 ? 15.602 17.75 16.375 1 81.56 98 LEU A C 1
ATOM 744 O O . LEU A 1 98 ? 16.219 18.797 16.609 1 81.56 98 LEU A O 1
ATOM 748 N N . GLY A 1 99 ? 14.297 17.641 16.391 1 74.94 99 GLY A N 1
ATOM 749 C CA . GLY A 1 99 ? 13.516 18.812 16.75 1 74.94 99 GLY A CA 1
ATOM 750 C C . GLY A 1 99 ? 13.812 19.344 18.141 1 74.94 99 GLY A C 1
ATOM 751 O O . GLY A 1 99 ? 13.938 20.547 18.344 1 74.94 99 GLY A O 1
ATOM 752 N N . ALA A 1 100 ? 13.938 18.422 19.047 1 74.69 100 ALA A N 1
ATOM 753 C CA . ALA A 1 100 ? 14.25 18.797 20.422 1 74.69 100 ALA A CA 1
ATOM 754 C C . ALA A 1 100 ? 15.633 19.438 20.516 1 74.69 100 ALA A C 1
ATOM 756 O O . ALA A 1 100 ? 15.812 20.438 21.234 1 74.69 100 ALA A O 1
ATOM 757 N N . HIS A 1 101 ? 16.531 18.938 19.75 1 74.31 101 HIS A N 1
ATOM 758 C CA . HIS A 1 101 ? 17.891 19.469 19.766 1 74.31 101 HIS A CA 1
ATOM 759 C C . HIS A 1 101 ? 17.938 20.891 19.203 1 74.31 101 HIS A C 1
ATOM 761 O O . HIS A 1 101 ? 18.578 21.766 19.781 1 74.31 101 HIS A O 1
ATOM 767 N N . VAL A 1 102 ? 17.188 21.031 18.172 1 74.19 102 VAL A N 1
ATOM 768 C CA . VAL A 1 102 ? 17.172 22.328 17.5 1 74.19 102 VAL A CA 1
ATOM 769 C C . VAL A 1 102 ? 16.531 23.375 18.422 1 74.19 102 VAL A C 1
ATOM 771 O O . VAL A 1 102 ? 16.953 24.531 18.438 1 74.19 102 VAL A O 1
ATOM 774 N N . ARG A 1 103 ? 15.586 22.906 19.25 1 74.06 103 ARG A N 1
ATOM 775 C CA . ARG A 1 103 ? 14.875 23.828 20.125 1 74.06 103 ARG A CA 1
ATOM 776 C C . ARG A 1 103 ? 15.562 23.922 21.484 1 74.06 103 ARG A C 1
ATOM 778 O O . ARG A 1 103 ? 15.102 24.656 22.375 1 74.06 103 ARG A O 1
ATOM 785 N N . GLY A 1 104 ? 16.594 23.141 21.703 1 72 104 GLY A N 1
ATOM 786 C CA . GLY A 1 104 ? 17.328 23.172 22.953 1 72 104 GLY A CA 1
ATOM 787 C C . GLY A 1 104 ? 16.578 22.531 24.094 1 72 104 GLY A C 1
ATOM 788 O O . GLY A 1 104 ? 16.75 22.938 25.25 1 72 104 GLY A O 1
ATOM 789 N N . GLU A 1 105 ? 15.68 21.781 23.734 1 73.69 105 GLU A N 1
ATOM 790 C CA . GLU A 1 105 ? 14.883 21.125 24.766 1 73.69 105 GLU A CA 1
ATOM 791 C C . GLU A 1 105 ? 15.57 19.875 25.281 1 73.69 105 GLU A C 1
ATOM 793 O O . GLU A 1 105 ? 16.375 19.266 24.578 1 73.69 105 GLU A O 1
ATOM 798 N N . ALA A 1 106 ? 15.344 19.703 26.656 1 68.06 106 ALA A N 1
ATOM 799 C CA . ALA A 1 106 ? 15.93 18.516 27.266 1 68.06 106 ALA A CA 1
ATOM 800 C C . ALA A 1 106 ? 15.352 17.25 26.656 1 68.06 106 ALA A C 1
ATOM 802 O O . ALA A 1 106 ? 14.172 17.203 26.297 1 68.06 106 ALA A O 1
ATOM 803 N N . LYS A 1 107 ? 16.219 16.312 26.484 1 65.12 107 LYS A N 1
ATOM 804 C CA . LYS A 1 107 ? 15.914 15 25.906 1 65.12 107 LYS A CA 1
ATOM 805 C C . LYS A 1 107 ? 14.961 14.211 26.797 1 65.12 107 LYS A C 1
ATOM 807 O O . LYS A 1 107 ? 15.227 14.016 27.984 1 65.12 107 LYS A O 1
ATOM 812 N N . ASN A 1 108 ? 13.719 14.031 26.328 1 78.62 108 ASN A N 1
ATOM 813 C CA . ASN A 1 108 ? 12.883 13.055 27.016 1 78.62 108 ASN A CA 1
ATOM 814 C C . ASN A 1 108 ? 13.125 11.641 26.484 1 78.62 108 ASN A C 1
ATOM 816 O O . ASN A 1 108 ? 12.352 11.141 25.672 1 78.62 108 ASN A O 1
ATOM 820 N N . ALA A 1 109 ? 14.195 11.117 26.984 1 76.62 109 ALA A N 1
ATOM 821 C CA . ALA A 1 109 ? 14.672 9.82 26.5 1 76.62 109 ALA A CA 1
ATOM 822 C C . ALA A 1 109 ? 13.594 8.75 26.641 1 76.62 109 ALA A C 1
ATOM 824 O O . ALA A 1 109 ? 13.445 7.895 25.781 1 76.62 109 ALA A O 1
ATOM 825 N N . ALA A 1 110 ? 12.883 8.906 27.688 1 82.81 110 ALA A N 1
ATOM 826 C CA . ALA A 1 110 ? 11.852 7.902 27.938 1 82.81 110 ALA A CA 1
ATOM 827 C C . ALA A 1 110 ? 10.734 7.988 26.906 1 82.81 110 ALA A C 1
ATOM 829 O O . ALA A 1 110 ? 10.234 6.965 26.438 1 82.81 110 ALA A O 1
ATOM 830 N N . ALA A 1 111 ? 10.367 9.172 26.578 1 83.38 111 ALA A N 1
ATOM 831 C CA . ALA A 1 111 ? 9.312 9.375 25.594 1 83.38 111 ALA A CA 1
ATOM 832 C C . ALA A 1 111 ? 9.758 8.883 24.219 1 83.38 111 ALA A C 1
ATOM 834 O O . ALA A 1 111 ? 8.969 8.273 23.484 1 83.38 111 ALA A O 1
ATOM 835 N N . VAL A 1 112 ? 10.969 9.086 23.938 1 85.81 112 VAL A N 1
ATOM 836 C CA . VAL A 1 112 ? 11.539 8.672 22.656 1 85.81 112 VAL A CA 1
ATOM 837 C C . VAL A 1 112 ? 11.578 7.145 22.578 1 85.81 112 VAL A C 1
ATOM 839 O O . VAL A 1 112 ? 11.18 6.562 21.562 1 85.81 112 VAL A O 1
ATOM 842 N N . GLU A 1 113 ? 11.961 6.559 23.625 1 86.75 113 GLU A N 1
ATOM 843 C CA . GLU A 1 113 ? 12.039 5.102 23.656 1 86.75 113 GLU A CA 1
ATOM 844 C C . GLU A 1 113 ? 10.664 4.469 23.484 1 86.75 113 GLU A C 1
ATOM 846 O O . GLU A 1 113 ? 10.5 3.502 22.75 1 86.75 113 GLU A O 1
ATOM 851 N N . ARG A 1 114 ? 9.773 4.992 24.125 1 87.06 114 ARG A N 1
ATOM 852 C CA . ARG A 1 114 ? 8.406 4.484 24.047 1 87.06 114 ARG A CA 1
ATOM 853 C C . ARG A 1 114 ? 7.852 4.629 22.641 1 87.06 114 ARG A C 1
ATOM 855 O O . ARG A 1 114 ? 7.234 3.701 22.109 1 87.06 114 ARG A O 1
ATOM 862 N N . LEU A 1 115 ? 8.094 5.734 22.078 1 89.25 115 LEU A N 1
ATOM 863 C CA . LEU A 1 115 ? 7.59 6.004 20.75 1 89.25 115 LEU A CA 1
ATOM 864 C C . LEU A 1 115 ? 8.258 5.102 19.719 1 89.25 115 LEU A C 1
ATOM 866 O O . LEU A 1 115 ? 7.59 4.539 18.844 1 89.25 115 LEU A O 1
ATOM 870 N N . LEU A 1 116 ? 9.508 4.949 19.875 1 90.5 116 LEU A N 1
ATOM 871 C CA . LEU A 1 116 ? 10.242 4.086 18.953 1 90.5 116 LEU A CA 1
ATOM 872 C C . LEU A 1 116 ? 9.773 2.641 19.062 1 90.5 116 LEU A C 1
ATOM 874 O O . LEU A 1 116 ? 9.594 1.958 18.047 1 90.5 116 LEU A O 1
ATOM 878 N N . THR A 1 117 ? 9.547 2.234 20.234 1 89.19 117 THR A N 1
ATOM 879 C CA . THR A 1 117 ? 9.031 0.889 20.469 1 89.19 117 THR A CA 1
ATOM 880 C C . THR A 1 117 ? 7.66 0.72 19.828 1 89.19 117 THR A C 1
ATOM 882 O O . THR A 1 117 ? 7.398 -0.285 19.156 1 89.19 117 THR A O 1
ATOM 885 N N . ALA A 1 118 ? 6.887 1.689 19.953 1 88.25 118 ALA A N 1
ATOM 886 C CA . ALA A 1 118 ? 5.547 1.653 19.375 1 88.25 118 ALA A CA 1
ATOM 887 C C . ALA A 1 118 ? 5.621 1.6 17.844 1 88.25 118 ALA A C 1
ATOM 889 O O . ALA A 1 118 ? 4.762 0.993 17.203 1 88.25 118 ALA A O 1
ATOM 890 N N . CYS A 1 119 ? 6.648 2.197 17.375 1 90.25 119 CYS A N 1
ATOM 891 C CA . CYS A 1 119 ? 6.832 2.217 15.922 1 90.25 119 CYS A CA 1
ATOM 892 C C . CYS A 1 119 ? 7.574 0.971 15.453 1 90.25 119 CYS A C 1
ATOM 894 O O . CYS A 1 119 ? 7.863 0.83 14.258 1 90.25 119 CYS A O 1
ATOM 896 N N . GLY A 1 120 ? 7.844 0.119 16.406 1 86.56 120 GLY A N 1
ATOM 897 C CA . GLY A 1 120 ? 8.523 -1.122 16.062 1 86.56 120 GLY A CA 1
ATOM 898 C C . GLY A 1 120 ? 9.992 -0.931 15.742 1 86.56 120 GLY A C 1
ATOM 899 O O . GLY A 1 120 ? 10.562 -1.671 14.938 1 86.56 120 GLY A O 1
ATOM 900 N N . LEU A 1 121 ? 10.508 0.104 16.188 1 88 121 LEU A N 1
ATOM 901 C CA . LEU A 1 121 ? 11.922 0.382 15.992 1 88 121 LEU A CA 1
ATOM 902 C C . LEU A 1 121 ? 12.711 0.121 17.266 1 88 121 LEU A C 1
ATOM 904 O O . LEU A 1 121 ? 12.219 0.385 18.375 1 88 121 LEU A O 1
ATOM 908 N N . LYS A 1 122 ? 13.789 -0.677 17.078 1 77.62 122 LYS A N 1
ATOM 909 C CA . LYS A 1 122 ? 14.609 -0.994 18.234 1 77.62 122 LYS A CA 1
ATOM 910 C C . LYS A 1 122 ? 15.258 0.264 18.812 1 77.62 122 LYS A C 1
ATOM 912 O O . LYS A 1 122 ? 15.688 1.143 18.062 1 77.62 122 LYS A O 1
ATOM 917 N N . VAL A 1 123 ? 15.281 0.14 20.156 1 69.44 123 VAL A N 1
ATOM 918 C CA . VAL A 1 123 ? 15.938 1.214 20.891 1 69.44 123 VAL A CA 1
ATOM 919 C C . VAL A 1 123 ? 17.438 0.975 20.922 1 69.44 123 VAL A C 1
ATOM 921 O O . VAL A 1 123 ? 17.906 -0.165 20.812 1 69.44 123 VAL A O 1
ATOM 924 N N . ASN A 1 124 ? 18.156 2.102 20.984 1 64.56 124 ASN A N 1
ATOM 925 C CA . ASN A 1 124 ? 19.609 2.047 21.094 1 64.56 124 ASN A CA 1
ATOM 926 C C . ASN A 1 124 ? 20.25 1.415 19.859 1 64.56 124 ASN A C 1
ATOM 928 O O . ASN A 1 124 ? 21.188 0.619 19.984 1 64.56 124 ASN A O 1
ATOM 932 N N . ASN A 1 125 ? 19.531 1.684 18.797 1 69.75 125 ASN A N 1
ATOM 933 C CA . ASN A 1 125 ? 19.953 1.141 17.516 1 69.75 125 ASN A CA 1
ATOM 934 C C . ASN A 1 125 ? 20.891 2.098 16.766 1 69.75 125 ASN A C 1
ATOM 936 O O . ASN A 1 125 ? 20.516 3.246 16.516 1 69.75 125 ASN A O 1
ATOM 940 N N . LYS A 1 126 ? 22.141 1.779 16.625 1 79 126 LYS A N 1
ATOM 941 C CA . LYS A 1 126 ? 23.141 2.607 15.984 1 79 126 LYS A CA 1
ATOM 942 C C . LYS A 1 126 ? 22.969 2.609 14.469 1 79 126 LYS A C 1
ATOM 944 O O . LYS A 1 126 ? 23.766 3.215 13.75 1 79 126 LYS A O 1
ATOM 949 N N . LYS A 1 127 ? 21.906 2.078 14.078 1 86.44 127 LYS A N 1
ATOM 950 C CA . LYS A 1 127 ? 21.703 2.016 12.633 1 86.44 127 LYS A CA 1
ATOM 951 C C . LYS A 1 127 ? 21.359 3.391 12.07 1 86.44 127 LYS A C 1
ATOM 953 O O . LYS A 1 127 ? 20.703 4.199 12.742 1 86.44 127 LYS A O 1
ATOM 958 N N . ARG A 1 128 ? 21.969 3.652 10.961 1 90.75 128 ARG A N 1
ATOM 959 C CA . ARG A 1 128 ? 21.641 4.859 10.211 1 90.75 128 ARG A CA 1
ATOM 960 C C . ARG A 1 128 ? 20.578 4.578 9.156 1 90.75 128 ARG A C 1
ATOM 962 O O . ARG A 1 128 ? 20.312 3.42 8.828 1 90.75 128 ARG A O 1
ATOM 969 N N . PRO A 1 129 ? 19.828 5.613 8.648 1 89 129 PRO A N 1
ATOM 970 C CA . PRO A 1 129 ? 18.703 5.449 7.719 1 89 129 PRO A CA 1
ATOM 971 C C . PRO A 1 129 ? 19.047 4.551 6.531 1 89 129 PRO A C 1
ATOM 973 O O . PRO A 1 129 ? 18.219 3.764 6.086 1 89 129 PRO A O 1
ATOM 976 N N . GLN A 1 130 ? 20.188 4.578 6.082 1 87.31 130 GLN A N 1
ATOM 977 C CA . GLN A 1 130 ? 20.594 3.799 4.914 1 87.31 130 GLN A CA 1
ATOM 978 C C . GLN A 1 130 ? 20.562 2.303 5.215 1 87.31 130 GLN A C 1
ATOM 980 O O . GLN A 1 130 ? 20.516 1.481 4.297 1 87.31 130 GLN A O 1
ATOM 985 N N . GLN A 1 131 ? 20.578 1.98 6.41 1 89.44 131 GLN A N 1
ATOM 986 C CA . GLN A 1 131 ? 20.609 0.583 6.832 1 89.44 131 GLN A CA 1
ATOM 987 C C . GLN A 1 131 ? 19.203 0.073 7.133 1 89.44 131 GLN A C 1
ATOM 989 O O . GLN A 1 131 ? 19.031 -1.085 7.52 1 89.44 131 GLN A O 1
ATOM 994 N N . LEU A 1 132 ? 18.312 0.936 6.988 1 87.56 132 LEU A N 1
ATOM 995 C CA . LEU A 1 132 ? 16.938 0.589 7.289 1 87.56 132 LEU A CA 1
ATOM 996 C C . LEU A 1 132 ? 16.172 0.229 6.016 1 87.56 132 LEU A C 1
ATOM 998 O O . LEU A 1 132 ? 16.5 0.713 4.934 1 87.56 132 LEU A O 1
ATOM 1002 N N . SER A 1 133 ? 15.211 -0.663 6.199 1 81.88 133 SER A N 1
ATOM 1003 C CA . SER A 1 133 ? 14.297 -0.927 5.098 1 81.88 133 SER A CA 1
ATOM 1004 C C . SER A 1 133 ? 13.398 0.276 4.82 1 81.88 133 SER A C 1
ATOM 1006 O O . SER A 1 133 ? 13.359 1.219 5.613 1 81.88 133 SER A O 1
ATOM 1008 N N . GLY A 1 134 ? 12.727 0.326 3.691 1 82.62 134 GLY A N 1
ATOM 1009 C CA . GLY A 1 134 ? 11.781 1.388 3.369 1 82.62 134 GLY A CA 1
ATOM 1010 C C . GLY A 1 134 ? 10.711 1.579 4.43 1 82.62 134 GLY A C 1
ATOM 1011 O O . GLY A 1 134 ? 10.414 2.709 4.82 1 82.62 134 GLY A O 1
ATOM 1012 N N . GLY A 1 135 ? 10.172 0.47 4.871 1 85.44 135 GLY A N 1
ATOM 1013 C CA . GLY A 1 135 ? 9.18 0.527 5.93 1 85.44 135 GLY A CA 1
ATOM 1014 C C . GLY A 1 135 ? 9.727 1.058 7.238 1 85.44 135 GLY A C 1
ATOM 1015 O O . GLY A 1 135 ? 9.062 1.832 7.93 1 85.44 135 GLY A O 1
ATOM 1016 N N . GLU A 1 136 ? 10.938 0.651 7.508 1 87.81 136 GLU A N 1
ATOM 1017 C CA . GLU A 1 136 ? 11.578 1.139 8.719 1 87.81 136 GLU A CA 1
ATOM 1018 C C . GLU A 1 136 ? 11.836 2.641 8.648 1 87.81 136 GLU A C 1
ATOM 1020 O O . GLU A 1 136 ? 11.656 3.359 9.633 1 87.81 136 GLU A O 1
ATOM 1025 N N . ARG A 1 137 ? 12.25 3.066 7.516 1 90.88 137 ARG A N 1
ATOM 1026 C CA . ARG A 1 137 ? 12.5 4.492 7.32 1 90.88 137 ARG A CA 1
ATOM 1027 C C . ARG A 1 137 ? 11.219 5.301 7.5 1 90.88 137 ARG A C 1
ATOM 1029 O O . ARG A 1 137 ? 11.234 6.359 8.133 1 90.88 137 ARG A O 1
ATOM 1036 N N . GLN A 1 138 ? 10.18 4.785 6.961 1 91.25 138 GLN A N 1
ATOM 1037 C CA . GLN A 1 138 ? 8.898 5.477 7.09 1 91.25 138 GLN A CA 1
ATOM 1038 C C . GLN A 1 138 ? 8.453 5.531 8.547 1 91.25 138 GLN A C 1
ATOM 1040 O O . GLN A 1 138 ? 7.945 6.559 9.008 1 91.25 138 GLN A O 1
ATOM 1045 N N . ARG A 1 139 ? 8.633 4.465 9.242 1 92.81 139 ARG A N 1
ATOM 1046 C CA . ARG A 1 139 ? 8.273 4.426 10.656 1 92.81 139 ARG A CA 1
ATOM 1047 C C . ARG A 1 139 ? 9.125 5.402 11.461 1 92.81 139 ARG A C 1
ATOM 1049 O O . ARG A 1 139 ? 8.633 6.051 12.383 1 92.81 139 ARG A O 1
ATOM 1056 N N . LEU A 1 140 ? 10.367 5.523 11.102 1 91.88 140 LEU A N 1
ATOM 1057 C CA . LEU A 1 140 ? 11.258 6.473 11.75 1 91.88 140 LEU A CA 1
ATOM 1058 C C . LEU A 1 140 ? 10.82 7.906 11.477 1 91.88 140 LEU A C 1
ATOM 1060 O O . LEU A 1 140 ? 10.773 8.734 12.391 1 91.88 140 LEU A O 1
ATOM 1064 N N . ALA A 1 141 ? 10.523 8.18 10.25 1 92.75 141 ALA A N 1
ATOM 1065 C CA . ALA A 1 141 ? 10.039 9.508 9.883 1 92.75 141 ALA A CA 1
ATOM 1066 C C . ALA A 1 141 ? 8.758 9.852 10.633 1 92.75 141 ALA A C 1
ATOM 1068 O O . ALA A 1 141 ? 8.578 10.984 11.078 1 92.75 141 ALA A O 1
ATOM 1069 N N . LEU A 1 142 ? 7.918 8.898 10.75 1 93.31 142 LEU A N 1
ATOM 1070 C CA . LEU A 1 142 ? 6.676 9.086 11.484 1 93.31 142 LEU A CA 1
ATOM 1071 C C . LEU A 1 142 ? 6.953 9.367 12.961 1 93.31 142 LEU A C 1
ATOM 1073 O O . LEU A 1 142 ? 6.363 10.273 13.547 1 93.31 142 LEU A O 1
ATOM 1077 N N . ALA A 1 143 ? 7.836 8.617 13.508 1 92.12 143 ALA A N 1
ATOM 1078 C CA . ALA A 1 143 ? 8.211 8.836 14.906 1 92.12 143 ALA A CA 1
ATOM 1079 C C . ALA A 1 143 ? 8.711 10.258 15.125 1 92.12 143 ALA A C 1
ATOM 1081 O O . ALA A 1 143 ? 8.305 10.922 16.078 1 92.12 143 ALA A O 1
ATOM 1082 N N . ARG A 1 144 ? 9.547 10.68 14.273 1 91.06 144 ARG A N 1
ATOM 1083 C CA . ARG A 1 144 ? 10.078 12.039 14.359 1 91.06 144 ARG A CA 1
ATOM 1084 C C . ARG A 1 144 ? 8.961 13.07 14.289 1 91.06 144 ARG A C 1
ATOM 1086 O O . ARG A 1 144 ? 9.016 14.102 14.961 1 91.06 144 ARG A O 1
ATOM 1093 N N . THR A 1 145 ? 8.031 12.781 13.484 1 91.25 145 THR A N 1
ATOM 1094 C CA . THR A 1 145 ? 6.898 13.688 13.32 1 91.25 145 THR A CA 1
ATOM 1095 C C . THR A 1 145 ? 6.016 13.688 14.562 1 91.25 145 THR A C 1
ATOM 1097 O O . THR A 1 145 ? 5.598 14.742 15.031 1 91.25 145 THR A O 1
ATOM 1100 N N . LEU A 1 146 ? 5.812 12.539 15.133 1 90.5 146 LEU A N 1
ATOM 1101 C CA . LEU A 1 146 ? 4.863 12.359 16.234 1 90.5 146 LEU A CA 1
ATOM 1102 C C . LEU A 1 146 ? 5.43 12.914 17.531 1 90.5 146 LEU A C 1
ATOM 1104 O O . LEU A 1 146 ? 4.672 13.297 18.422 1 90.5 146 LEU A O 1
ATOM 1108 N N . ILE A 1 147 ? 6.672 12.945 17.625 1 87.81 147 ILE A N 1
ATOM 1109 C CA . ILE A 1 147 ? 7.277 13.398 18.875 1 87.81 147 ILE A CA 1
ATOM 1110 C C . ILE A 1 147 ? 7.277 14.922 18.922 1 87.81 147 ILE A C 1
ATOM 1112 O O . ILE A 1 147 ? 7.477 15.516 20 1 87.81 147 ILE A O 1
ATOM 1116 N N . ASP A 1 148 ? 7.059 15.516 17.766 1 84.44 148 ASP A N 1
ATOM 1117 C CA . ASP A 1 148 ? 7.148 16.969 17.656 1 84.44 148 ASP A CA 1
ATOM 1118 C C . ASP A 1 148 ? 5.945 17.641 18.312 1 84.44 148 ASP A C 1
ATOM 1120 O O . ASP A 1 148 ? 4.844 17.094 18.328 1 84.44 148 ASP A O 1
ATOM 1124 N N . ASP A 1 149 ? 6.113 18.812 18.781 1 84.19 149 ASP A N 1
ATOM 1125 C CA . ASP A 1 149 ? 5.055 19.5 19.516 1 84.19 149 ASP A CA 1
ATOM 1126 C C . ASP A 1 149 ? 4.406 20.578 18.656 1 84.19 149 ASP A C 1
ATOM 1128 O O . ASP A 1 149 ? 3.619 21.391 19.156 1 84.19 149 ASP A O 1
ATOM 1132 N N . ALA A 1 150 ? 4.668 20.562 17.422 1 90.75 150 ALA A N 1
ATOM 1133 C CA . ALA A 1 150 ? 4.074 21.562 16.547 1 90.75 150 ALA A CA 1
ATOM 1134 C C . ALA A 1 150 ? 2.559 21.422 16.484 1 90.75 150 ALA A C 1
ATOM 1136 O O . ALA A 1 150 ? 2.041 20.297 16.438 1 90.75 150 ALA A O 1
ATOM 1137 N N . PRO A 1 151 ? 1.875 22.531 16.453 1 93.88 151 PRO A N 1
ATOM 1138 C CA . PRO A 1 151 ? 0.412 22.469 16.422 1 93.88 151 PRO A CA 1
ATOM 1139 C C . PRO A 1 151 ? -0.137 22.078 15.062 1 93.88 151 PRO A C 1
ATOM 1141 O O . PRO A 1 151 ? -1.288 21.641 14.953 1 93.88 151 PRO A O 1
ATOM 1144 N N . LEU A 1 152 ? 0.656 22.25 14.016 1 96.31 152 LEU A N 1
ATOM 1145 C CA . LEU A 1 152 ? 0.271 21.906 12.648 1 96.31 152 LEU A CA 1
ATOM 1146 C C . LEU A 1 152 ? 1.186 20.844 12.078 1 96.31 152 LEU A C 1
ATOM 1148 O O . LEU A 1 152 ? 2.406 21 12.047 1 96.31 152 LEU A O 1
ATOM 1152 N N . ILE A 1 153 ? 0.562 19.75 11.641 1 96.25 153 ILE A N 1
ATOM 1153 C CA . ILE A 1 153 ? 1.314 18.625 11.086 1 96.25 153 ILE A CA 1
ATOM 1154 C C . ILE A 1 153 ? 0.897 18.391 9.633 1 96.25 153 ILE A C 1
ATOM 1156 O O . ILE A 1 153 ? -0.291 18.234 9.344 1 96.25 153 ILE A O 1
ATOM 1160 N N . LEU A 1 154 ? 1.831 18.438 8.727 1 96.69 154 LEU A N 1
ATOM 1161 C CA . LEU A 1 154 ? 1.627 18.125 7.32 1 96.69 154 LEU A CA 1
ATOM 1162 C C . LEU A 1 154 ? 2.291 16.797 6.957 1 96.69 154 LEU A C 1
ATOM 1164 O O . LEU A 1 154 ? 3.484 16.609 7.199 1 96.69 154 LEU A O 1
ATOM 1168 N N . MET A 1 155 ? 1.482 15.875 6.449 1 96.31 155 MET A N 1
ATOM 1169 C CA . MET A 1 155 ? 2.033 14.57 6.098 1 96.31 155 MET A CA 1
ATOM 1170 C C . MET A 1 155 ? 1.677 14.203 4.66 1 96.31 155 MET A C 1
ATOM 1172 O O . MET A 1 155 ? 0.511 14.273 4.266 1 96.31 155 MET A O 1
ATOM 1176 N N . ASP A 1 156 ? 2.629 13.812 3.918 1 94.94 156 ASP A N 1
ATOM 1177 C CA . ASP A 1 156 ? 2.447 13.359 2.539 1 94.94 156 ASP A CA 1
ATOM 1178 C C . ASP A 1 156 ? 2.641 11.852 2.424 1 94.94 156 ASP A C 1
ATOM 1180 O O . ASP A 1 156 ? 3.771 11.367 2.334 1 94.94 156 ASP A O 1
ATOM 1184 N N . GLU A 1 157 ? 1.56 11.094 2.418 1 93.44 157 GLU A N 1
ATOM 1185 C CA . GLU A 1 157 ? 1.51 9.641 2.301 1 93.44 157 GLU A CA 1
ATOM 1186 C C . GLU A 1 157 ? 2.354 8.969 3.381 1 93.44 157 GLU A C 1
ATOM 1188 O O . GLU A 1 157 ? 3.195 8.125 3.082 1 93.44 157 GLU A O 1
ATOM 1193 N N . PRO A 1 158 ? 2.025 9.203 4.641 1 94.75 158 PRO A N 1
ATOM 1194 C CA . PRO A 1 158 ? 2.887 8.805 5.754 1 94.75 158 PRO A CA 1
ATOM 1195 C C . PRO A 1 158 ? 2.873 7.301 6.004 1 94.75 158 PRO A C 1
ATOM 1197 O O . PRO A 1 158 ? 3.723 6.785 6.734 1 94.75 158 PRO A O 1
ATOM 1200 N N . PHE A 1 159 ? 1.917 6.598 5.359 1 93.81 159 PHE A N 1
ATOM 1201 C CA . PHE A 1 159 ? 1.777 5.188 5.699 1 93.81 159 PHE A CA 1
ATOM 1202 C C . PHE A 1 159 ? 1.922 4.316 4.457 1 93.81 159 PHE A C 1
ATOM 1204 O O . PHE A 1 159 ? 1.649 3.115 4.504 1 93.81 159 PHE A O 1
ATOM 1211 N N . SER A 1 160 ? 2.34 4.855 3.402 1 88.88 160 SER A N 1
ATOM 1212 C CA . SER A 1 160 ? 2.242 4.207 2.098 1 88.88 160 SER A CA 1
ATOM 1213 C C . SER A 1 160 ? 3.227 3.051 1.98 1 88.88 160 SER A C 1
ATOM 1215 O O . SER A 1 160 ? 2.988 2.1 1.233 1 88.88 160 SER A O 1
ATOM 1217 N N . ALA A 1 161 ? 4.371 3.096 2.678 1 85.62 161 ALA A N 1
ATOM 1218 C CA . ALA A 1 161 ? 5.41 2.082 2.525 1 85.62 161 ALA A CA 1
ATOM 1219 C C . ALA A 1 161 ? 5.273 0.991 3.584 1 85.62 161 ALA A C 1
ATOM 1221 O O . ALA A 1 161 ? 6.117 0.097 3.676 1 85.62 161 ALA A O 1
ATOM 1222 N N . LEU A 1 162 ? 4.23 1.031 4.312 1 88.25 162 LEU A N 1
ATOM 1223 C CA . LEU A 1 162 ? 4.066 0.11 5.434 1 88.25 162 LEU A CA 1
ATOM 1224 C C . LEU A 1 162 ? 3.164 -1.058 5.047 1 88.25 162 LEU A C 1
ATOM 1226 O O . LEU A 1 162 ? 2.23 -0.892 4.258 1 88.25 162 LEU A O 1
ATOM 1230 N N . ASP A 1 163 ? 3.461 -2.201 5.648 1 85.81 163 ASP A N 1
ATOM 1231 C CA . ASP A 1 163 ? 2.533 -3.318 5.496 1 85.81 163 ASP A CA 1
ATOM 1232 C C . ASP A 1 163 ? 1.224 -3.049 6.238 1 85.81 163 ASP A C 1
ATOM 1234 O O . ASP A 1 163 ? 1.172 -2.197 7.125 1 85.81 163 ASP A O 1
ATOM 1238 N N . ALA A 1 164 ? 0.252 -3.814 5.922 1 88.81 164 ALA A N 1
ATOM 1239 C CA . ALA A 1 164 ? -1.118 -3.531 6.34 1 88.81 164 ALA A CA 1
ATOM 1240 C C . ALA A 1 164 ? -1.243 -3.557 7.859 1 88.81 164 ALA A C 1
ATOM 1242 O O . ALA A 1 164 ? -1.931 -2.717 8.445 1 88.81 164 ALA A O 1
ATOM 1243 N N . ILE A 1 165 ? -0.625 -4.477 8.477 1 87.88 165 ILE A N 1
ATOM 1244 C CA . ILE A 1 165 ? -0.753 -4.633 9.922 1 87.88 165 ILE A CA 1
ATOM 1245 C C . ILE A 1 165 ? -0.073 -3.461 10.633 1 87.88 165 ILE A C 1
ATOM 1247 O O . ILE A 1 165 ? -0.668 -2.826 11.508 1 87.88 165 ILE A O 1
ATOM 1251 N N . THR A 1 166 ? 1.131 -3.199 10.273 1 89.38 166 THR A N 1
ATOM 1252 C CA . THR A 1 166 ? 1.871 -2.076 10.836 1 89.38 166 THR A CA 1
ATOM 1253 C C . THR A 1 166 ? 1.148 -0.76 10.562 1 89.38 166 THR A C 1
ATOM 1255 O O . THR A 1 166 ? 1.043 0.093 11.445 1 89.38 166 THR A O 1
ATOM 1258 N N . ARG A 1 167 ? 0.679 -0.638 9.367 1 93.12 167 ARG A N 1
ATOM 1259 C CA . ARG A 1 167 ? -0.065 0.555 8.977 1 93.12 167 ARG A CA 1
ATOM 1260 C C . ARG A 1 167 ? -1.255 0.787 9.898 1 93.12 167 ARG A C 1
ATOM 1262 O O . ARG A 1 167 ? -1.446 1.893 10.414 1 93.12 167 ARG A O 1
ATOM 1269 N N . TYR A 1 168 ? -1.989 -0.233 10.117 1 93.56 168 TYR A N 1
ATOM 1270 C CA . TYR A 1 168 ? -3.166 -0.151 10.977 1 93.56 168 TYR A CA 1
ATOM 1271 C C . TYR A 1 168 ? -2.783 0.282 12.391 1 93.56 168 TYR A C 1
ATOM 1273 O O . TYR A 1 168 ? -3.402 1.183 12.961 1 93.56 168 TYR A O 1
ATOM 1281 N N . GLN A 1 169 ? -1.79 -0.307 12.906 1 92.31 169 GLN A N 1
ATOM 1282 C CA . GLN A 1 169 ? -1.342 -0.005 14.266 1 92.31 169 GLN A CA 1
ATOM 1283 C C . GLN A 1 169 ? -0.82 1.426 14.359 1 92.31 169 GLN A C 1
ATOM 1285 O O . GLN A 1 169 ? -1.147 2.146 15.312 1 92.31 169 GLN A O 1
ATOM 1290 N N . LEU A 1 170 ? -0.096 1.841 13.406 1 94.56 170 LEU A N 1
ATOM 1291 C CA . LEU A 1 170 ? 0.524 3.16 13.461 1 94.56 170 LEU A CA 1
ATOM 1292 C C . LEU A 1 170 ? -0.498 4.254 13.172 1 94.56 170 LEU A C 1
ATOM 1294 O O . LEU A 1 170 ? -0.382 5.371 13.688 1 94.56 170 LEU A O 1
ATOM 1298 N N . GLN A 1 171 ? -1.451 3.945 12.359 1 96.62 171 GLN A N 1
ATOM 1299 C CA . GLN A 1 171 ? -2.562 4.875 12.18 1 96.62 171 GLN A CA 1
ATOM 1300 C C . GLN A 1 171 ? -3.268 5.145 13.508 1 96.62 171 GLN A C 1
ATOM 1302 O O . GLN A 1 171 ? -3.549 6.297 13.844 1 96.62 171 GLN A O 1
ATOM 1307 N N . ASN A 1 172 ? -3.523 4.098 14.25 1 95.31 172 ASN A N 1
ATOM 1308 C CA . ASN A 1 172 ? -4.141 4.254 15.562 1 95.31 172 ASN A CA 1
ATOM 1309 C C . ASN A 1 172 ? -3.268 5.078 16.5 1 95.31 172 ASN A C 1
ATOM 1311 O O . ASN A 1 172 ? -3.756 5.988 17.172 1 95.31 172 ASN A O 1
ATOM 1315 N N . LEU A 1 173 ? -2.037 4.793 16.484 1 94.31 173 LEU A N 1
ATOM 1316 C CA . LEU A 1 173 ? -1.098 5.508 17.328 1 94.31 173 LEU A CA 1
ATOM 1317 C C . LEU A 1 173 ? -1.046 6.988 16.969 1 94.31 173 LEU A C 1
ATOM 1319 O O . LEU A 1 173 ? -1.074 7.848 17.844 1 94.31 173 LEU A O 1
ATOM 1323 N N . ALA A 1 174 ? -0.964 7.273 15.727 1 96.12 174 ALA A N 1
ATOM 1324 C CA . ALA A 1 174 ? -0.879 8.656 15.258 1 96.12 174 ALA A CA 1
ATOM 1325 C C . ALA A 1 174 ? -2.105 9.453 15.688 1 96.12 174 ALA A C 1
ATOM 1327 O O . ALA A 1 174 ? -1.982 10.602 16.125 1 96.12 174 ALA A O 1
ATOM 1328 N N . THR A 1 175 ? -3.258 8.875 15.562 1 95.94 175 THR A N 1
ATOM 1329 C CA . THR A 1 175 ? -4.484 9.57 15.938 1 95.94 175 THR A CA 1
ATOM 1330 C C . THR A 1 175 ? -4.5 9.867 17.438 1 95.94 175 THR A C 1
ATOM 1332 O O . THR A 1 175 ? -5.012 10.906 17.859 1 95.94 175 THR A O 1
ATOM 1335 N N . GLU A 1 176 ? -3.947 8.969 18.188 1 93.19 176 GLU A N 1
ATOM 1336 C CA . GLU A 1 176 ? -3.871 9.156 19.641 1 93.19 176 GLU A CA 1
ATOM 1337 C C . GLU A 1 176 ? -2.898 10.281 20 1 93.19 176 GLU A C 1
ATOM 1339 O O . GLU A 1 176 ? -3.209 11.141 20.828 1 93.19 176 GLU A O 1
ATOM 1344 N N . LEU A 1 177 ? -1.811 10.32 19.375 1 92 177 LEU A N 1
ATOM 1345 C CA . LEU A 1 177 ? -0.743 11.242 19.734 1 92 177 LEU A CA 1
ATOM 1346 C C . LEU A 1 177 ? -1.007 12.633 19.172 1 92 177 LEU A C 1
ATOM 1348 O O . LEU A 1 177 ? -0.519 13.625 19.703 1 92 177 LEU A O 1
ATOM 1352 N N . LEU A 1 178 ? -1.849 12.695 18.156 1 93.88 178 LEU A N 1
ATOM 1353 C CA . LEU A 1 178 ? -2.061 13.984 17.5 1 93.88 178 LEU A CA 1
ATOM 1354 C C . LEU A 1 178 ? -3.473 14.5 17.75 1 93.88 178 LEU A C 1
ATOM 1356 O O . LEU A 1 178 ? -3.992 15.305 16.969 1 93.88 178 LEU A O 1
ATOM 1360 N N . VAL A 1 179 ? -4.129 14.062 18.734 1 91.06 179 VAL A N 1
ATOM 1361 C CA . VAL A 1 179 ? -5.531 14.32 19.047 1 91.06 179 VAL A CA 1
ATOM 1362 C C . VAL A 1 179 ? -5.777 15.82 19.125 1 91.06 179 VAL A C 1
ATOM 1364 O O . VAL A 1 179 ? -6.824 16.312 18.703 1 91.06 179 VAL A O 1
ATOM 1367 N N . ASP A 1 180 ? -4.945 16.625 19.5 1 91.88 180 ASP A N 1
ATOM 1368 C CA . ASP A 1 180 ? -5.168 18.062 19.688 1 91.88 180 ASP A CA 1
ATOM 1369 C C . ASP A 1 180 ? -4.387 18.875 18.656 1 91.88 180 ASP A C 1
ATOM 1371 O O . ASP A 1 180 ? -4.156 20.062 18.844 1 91.88 180 ASP A O 1
ATOM 1375 N N . ARG A 1 181 ? -3.975 18.219 17.531 1 95.19 181 ARG A N 1
ATOM 1376 C CA . ARG A 1 181 ? -3.201 18.891 16.5 1 95.19 181 ARG A CA 1
ATOM 1377 C C . ARG A 1 181 ? -4.023 19.047 15.227 1 95.19 181 ARG A C 1
ATOM 1379 O O . ARG A 1 181 ? -4.996 18.328 15.008 1 95.19 181 ARG A O 1
ATOM 1386 N N . THR A 1 182 ? -3.699 20.109 14.492 1 97.44 182 THR A N 1
ATOM 1387 C CA . THR A 1 182 ? -4.219 20.234 13.141 1 97.44 182 THR A CA 1
ATOM 1388 C C . THR A 1 182 ? -3.373 19.422 12.164 1 97.44 182 THR A C 1
ATOM 1390 O O . THR A 1 182 ? -2.172 19.656 12.023 1 97.44 182 THR A O 1
ATOM 1393 N N . VAL A 1 183 ? -4.012 18.422 11.555 1 97.75 183 VAL A N 1
ATOM 1394 C CA . VAL A 1 183 ? -3.277 17.547 10.656 1 97.75 183 VAL A CA 1
ATOM 1395 C C . VAL A 1 183 ? -3.822 17.672 9.234 1 97.75 183 VAL A C 1
ATOM 1397 O O . VAL A 1 183 ? -5.035 17.625 9.023 1 97.75 183 VAL A O 1
ATOM 1400 N N . ILE A 1 184 ? -2.977 17.938 8.297 1 98.19 184 ILE A N 1
ATOM 1401 C CA . ILE A 1 184 ? -3.303 17.859 6.875 1 98.19 184 ILE A CA 1
ATOM 1402 C C . ILE A 1 184 ? -2.494 16.734 6.223 1 98.19 184 ILE A C 1
ATOM 1404 O O . ILE A 1 184 ? -1.267 16.828 6.129 1 98.19 184 ILE A O 1
ATOM 1408 N N . MET A 1 185 ? -3.197 15.727 5.777 1 97.69 185 MET A N 1
ATOM 1409 C CA . MET A 1 185 ? -2.553 14.516 5.273 1 97.69 185 MET A CA 1
ATOM 1410 C C . MET A 1 185 ? -3.035 14.188 3.863 1 97.69 185 MET A C 1
ATOM 1412 O O . MET A 1 185 ? -4.227 14.305 3.568 1 97.69 185 MET A O 1
ATOM 1416 N N . ILE A 1 186 ? -2.113 13.836 3.039 1 96.56 186 ILE A N 1
ATOM 1417 C CA . ILE A 1 186 ? -2.434 13.367 1.693 1 96.56 186 ILE A CA 1
ATOM 1418 C C . ILE A 1 186 ? -2.293 11.852 1.625 1 96.56 186 ILE A C 1
ATOM 1420 O O . ILE A 1 186 ? -1.34 11.281 2.164 1 96.56 186 ILE A O 1
ATOM 1424 N N . THR A 1 187 ? -3.256 11.242 1.009 1 94.19 187 THR A N 1
ATOM 1425 C CA . THR A 1 187 ? -3.168 9.805 0.757 1 94.19 187 THR A CA 1
ATOM 1426 C C . THR A 1 187 ? -3.91 9.438 -0.523 1 94.19 187 THR A C 1
ATOM 1428 O O . THR A 1 187 ? -4.82 10.148 -0.947 1 94.19 187 THR A O 1
ATOM 1431 N N . HIS A 1 188 ? -3.531 8.422 -1.122 1 90.5 188 HIS A N 1
ATOM 1432 C CA . HIS A 1 188 ? -4.246 7.891 -2.275 1 90.5 188 HIS A CA 1
ATOM 1433 C C . HIS A 1 188 ? -5.094 6.684 -1.887 1 90.5 188 HIS A C 1
ATOM 1435 O O . HIS A 1 188 ? -5.734 6.066 -2.742 1 90.5 188 HIS A O 1
ATOM 1441 N N . ASP A 1 189 ? -5.172 6.336 -0.612 1 93 189 ASP A N 1
ATOM 1442 C CA . ASP A 1 189 ? -5.891 5.16 -0.135 1 93 189 ASP A CA 1
ATOM 1443 C C . ASP A 1 189 ? -7.223 5.547 0.5 1 93 189 ASP A C 1
ATOM 1445 O O . ASP A 1 189 ? -7.254 6.121 1.593 1 93 189 ASP A O 1
ATOM 1449 N N . PRO A 1 190 ? -8.305 5.094 -0.134 1 95.56 190 PRO A N 1
ATOM 1450 C CA . PRO A 1 190 ? -9.625 5.465 0.38 1 95.56 190 PRO A CA 1
ATOM 1451 C C . PRO A 1 190 ? -9.883 4.918 1.783 1 95.56 190 PRO A C 1
ATOM 1453 O O . PRO A 1 190 ? -10.5 5.598 2.609 1 95.56 190 PRO A O 1
ATOM 1456 N N . ALA A 1 191 ? -9.492 3.734 2.025 1 95.94 191 ALA A N 1
ATOM 1457 C CA . ALA A 1 191 ? -9.711 3.156 3.348 1 95.94 191 ALA A CA 1
ATOM 1458 C C . ALA A 1 191 ? -8.984 3.955 4.426 1 95.94 191 ALA A C 1
ATOM 1460 O O . ALA A 1 191 ? -9.547 4.227 5.488 1 95.94 191 ALA A O 1
ATOM 1461 N N . GLU A 1 192 ? -7.809 4.309 4.152 1 96.5 192 GLU A N 1
ATOM 1462 C CA . GLU A 1 192 ? -7.012 5.121 5.066 1 96.5 192 GLU A CA 1
ATOM 1463 C C . GLU A 1 192 ? -7.672 6.473 5.316 1 96.5 192 GLU A C 1
ATOM 1465 O O . GLU A 1 192 ? -7.754 6.926 6.461 1 96.5 192 GLU A O 1
ATOM 1470 N N . ALA A 1 193 ? -8.062 7.055 4.258 1 97.31 193 ALA A N 1
ATOM 1471 C CA . ALA A 1 193 ? -8.734 8.352 4.355 1 97.31 193 ALA A CA 1
ATOM 1472 C C . ALA A 1 193 ? -9.977 8.266 5.234 1 97.31 193 ALA A C 1
ATOM 1474 O O . ALA A 1 193 ? -10.18 9.094 6.121 1 97.31 193 ALA A O 1
ATOM 1475 N N . LEU A 1 194 ? -10.734 7.27 5.012 1 97.75 194 LEU A N 1
ATOM 1476 C CA . LEU A 1 194 ? -11.977 7.09 5.758 1 97.75 194 LEU A CA 1
ATOM 1477 C C . LEU A 1 194 ? -11.688 6.812 7.23 1 97.75 194 LEU A C 1
ATOM 1479 O O . LEU A 1 194 ? -12.414 7.285 8.109 1 97.75 194 LEU A O 1
ATOM 1483 N N . ARG A 1 195 ? -10.68 6.129 7.512 1 97.94 195 ARG A N 1
ATOM 1484 C CA . ARG A 1 195 ? -10.352 5.773 8.891 1 97.94 195 ARG A CA 1
ATOM 1485 C C . ARG A 1 195 ? -9.938 7.004 9.688 1 97.94 195 ARG A C 1
ATOM 1487 O O . ARG A 1 195 ? -10.305 7.141 10.859 1 97.94 195 ARG A O 1
ATOM 1494 N N . LEU A 1 196 ? -9.281 7.91 9.031 1 98.31 196 LEU A N 1
ATOM 1495 C CA . LEU A 1 196 ? -8.523 8.875 9.828 1 98.31 196 LEU A CA 1
ATOM 1496 C C . LEU A 1 196 ? -9.148 10.258 9.742 1 98.31 196 LEU A C 1
ATOM 1498 O O . LEU A 1 196 ? -8.906 11.109 10.609 1 98.31 196 LEU A O 1
ATOM 1502 N N . ALA A 1 197 ? -9.961 10.523 8.844 1 98.38 197 ALA A N 1
ATOM 1503 C CA . ALA A 1 197 ? -10.375 11.883 8.516 1 98.38 197 ALA A CA 1
ATOM 1504 C C . ALA A 1 197 ? -11.484 12.359 9.445 1 98.38 197 ALA A C 1
ATOM 1506 O O . ALA A 1 197 ? -12.461 11.648 9.672 1 98.38 197 ALA A O 1
ATOM 1507 N N . ASN A 1 198 ? -11.297 13.531 10 1 98.12 198 ASN A N 1
ATOM 1508 C CA . ASN A 1 198 ? -12.438 14.312 10.469 1 98.12 198 ASN A CA 1
ATOM 1509 C C . ASN A 1 198 ? -13.141 15.039 9.328 1 98.12 198 ASN A C 1
ATOM 1511 O O . ASN A 1 198 ? -14.367 15.148 9.312 1 98.12 198 ASN A O 1
ATOM 1515 N N . TYR A 1 199 ? -12.344 15.531 8.445 1 98.12 199 TYR A N 1
ATOM 1516 C CA . TYR A 1 199 ? -12.781 16.109 7.176 1 98.12 199 TYR A CA 1
ATOM 1517 C C . TYR A 1 199 ? -12.07 15.438 6 1 98.12 199 TYR A C 1
ATOM 1519 O O . TYR A 1 199 ? -10.844 15.328 5.992 1 98.12 199 TYR A O 1
ATOM 1527 N N . LEU A 1 200 ? -12.844 14.969 5.059 1 98 200 LEU A N 1
ATOM 1528 C CA . LEU A 1 200 ? -12.312 14.289 3.883 1 98 200 LEU A CA 1
ATOM 1529 C C . LEU A 1 200 ? -12.547 15.109 2.623 1 98 200 LEU A C 1
ATOM 1531 O O . LEU A 1 200 ? -13.664 15.586 2.385 1 98 200 LEU A O 1
ATOM 1535 N N . TYR A 1 201 ? -11.477 15.273 1.858 1 97.25 201 TYR A N 1
ATOM 1536 C CA . TYR A 1 201 ? -11.562 16.047 0.621 1 97.25 201 TYR A CA 1
ATOM 1537 C C . TYR A 1 201 ? -11 15.25 -0.552 1 97.25 201 TYR A C 1
ATOM 1539 O O . TYR A 1 201 ? -10.141 14.383 -0.37 1 97.25 201 TYR A O 1
ATOM 1547 N N . VAL A 1 202 ? -11.5 15.555 -1.666 1 95 202 VAL A N 1
ATOM 1548 C CA . VAL A 1 202 ? -10.891 15.117 -2.918 1 95 202 VAL A CA 1
ATOM 1549 C C . VAL A 1 202 ? -10.406 16.328 -3.709 1 95 202 VAL A C 1
ATOM 1551 O O . VAL A 1 202 ? -11.125 17.312 -3.838 1 95 202 VAL A O 1
ATOM 1554 N N . LEU A 1 203 ? -9.18 16.266 -4.078 1 93.38 203 LEU A N 1
ATOM 1555 C CA . LEU A 1 203 ? -8.633 17.312 -4.926 1 93.38 203 LEU A CA 1
ATOM 1556 C C . LEU A 1 203 ? -8.742 16.938 -6.402 1 93.38 203 LEU A C 1
ATOM 1558 O O . LEU A 1 203 ? -8.102 15.984 -6.848 1 93.38 203 LEU A O 1
ATOM 1562 N N . GLU A 1 204 ? -9.508 17.656 -7.059 1 87.06 204 GLU A N 1
ATOM 1563 C CA . GLU A 1 204 ? -9.719 17.438 -8.484 1 87.06 204 GLU A CA 1
ATOM 1564 C C . GLU A 1 204 ? -9.875 18.766 -9.227 1 87.06 204 GLU A C 1
ATOM 1566 O O . GLU A 1 204 ? -10.609 19.641 -8.781 1 87.06 204 GLU A O 1
ATOM 1571 N N . ASN A 1 205 ? -9.141 18.875 -10.375 1 86.12 205 ASN A N 1
ATOM 1572 C CA . ASN A 1 205 ? -9.242 20.047 -11.234 1 86.12 205 ASN A CA 1
ATOM 1573 C C . ASN A 1 205 ? -8.977 21.344 -10.453 1 86.12 205 ASN A C 1
ATOM 1575 O O . ASN A 1 205 ? -9.719 22.312 -10.594 1 86.12 205 ASN A O 1
ATOM 1579 N N . GLY A 1 206 ? -8.109 21.266 -9.492 1 87.31 206 GLY A N 1
ATOM 1580 C CA . GLY A 1 206 ? -7.676 22.453 -8.766 1 87.31 206 GLY A CA 1
ATOM 1581 C C . GLY A 1 206 ? -8.641 22.875 -7.676 1 87.31 206 GLY A C 1
ATOM 1582 O O . GLY A 1 206 ? -8.57 24 -7.176 1 87.31 206 GLY A O 1
ATOM 1583 N N . ALA A 1 207 ? -9.531 22.016 -7.371 1 91.12 207 ALA A N 1
ATOM 1584 C CA . ALA A 1 207 ? -10.508 22.328 -6.336 1 91.12 207 ALA A CA 1
ATOM 1585 C C . ALA A 1 207 ? -10.617 21.203 -5.324 1 91.12 207 ALA A C 1
ATOM 1587 O O . ALA A 1 207 ? -10.422 20.031 -5.664 1 91.12 207 ALA A O 1
ATOM 1588 N N . LEU A 1 208 ? -10.953 21.641 -4.059 1 94.25 208 LEU A N 1
ATOM 1589 C CA . LEU A 1 208 ? -11.203 20.672 -3 1 94.25 208 LEU A CA 1
ATOM 1590 C C . LEU A 1 208 ? -12.695 20.453 -2.795 1 94.25 208 LEU A C 1
ATOM 1592 O O . LEU A 1 208 ? -13.445 21.422 -2.631 1 94.25 208 LEU A O 1
ATOM 1596 N N . THR A 1 209 ? -13.102 19.25 -2.885 1 94.56 209 THR A N 1
ATOM 1597 C CA . THR A 1 209 ? -14.484 18.906 -2.598 1 94.56 209 THR A CA 1
ATOM 1598 C C . THR A 1 209 ? -14.578 18.016 -1.356 1 94.56 209 THR A C 1
ATOM 1600 O O . THR A 1 209 ? -13.891 17 -1.261 1 94.56 209 THR A O 1
ATOM 1603 N N . GLU A 1 210 ? -15.391 18.484 -0.46 1 96.75 210 GLU A N 1
ATOM 1604 C CA . GLU A 1 210 ? -15.562 17.703 0.757 1 96.75 210 GLU A CA 1
ATOM 1605 C C . GLU A 1 210 ? -16.469 16.5 0.511 1 96.75 210 GLU A C 1
ATOM 1607 O O . GLU A 1 210 ? -17.484 16.609 -0.179 1 96.75 210 GLU A O 1
ATOM 1612 N N . LEU A 1 211 ? -16.109 15.406 1.064 1 96.19 211 LEU A N 1
ATOM 1613 C CA . LEU A 1 211 ? -16.875 14.172 0.902 1 96.19 211 LEU A CA 1
ATOM 1614 C C . LEU A 1 211 ? -17.469 13.719 2.23 1 96.19 211 LEU A C 1
ATOM 1616 O O . LEU A 1 211 ? -16.922 14.016 3.295 1 96.19 211 LEU A O 1
ATOM 1620 N N . PRO A 1 212 ? -18.562 13.023 2.168 1 95.44 212 PRO A N 1
ATOM 1621 C CA . PRO A 1 212 ? -19.188 12.539 3.398 1 95.44 212 PRO A CA 1
ATOM 1622 C C . PRO A 1 212 ? -18.391 11.422 4.066 1 95.44 212 PRO A C 1
ATOM 1624 O O . PRO A 1 212 ? -17.719 10.648 3.387 1 95.44 212 PRO A O 1
ATOM 1627 N N . LEU A 1 213 ? -18.547 11.352 5.371 1 97.06 213 LEU A N 1
ATOM 1628 C CA . LEU A 1 213 ? -17.875 10.352 6.195 1 97.06 213 LEU A CA 1
ATOM 1629 C C . LEU A 1 213 ? -18.891 9.555 7.004 1 97.06 213 LEU A C 1
ATOM 1631 O O . LEU A 1 213 ? -20 10.023 7.266 1 97.06 213 LEU A O 1
ATOM 1635 N N . PRO A 1 214 ? -18.469 8.32 7.32 1 95.88 214 PRO A N 1
ATOM 1636 C CA . PRO A 1 214 ? -19.297 7.613 8.305 1 95.88 214 PRO A CA 1
ATOM 1637 C C . PRO A 1 214 ? -19.406 8.359 9.633 1 95.88 214 PRO A C 1
ATOM 1639 O O . PRO A 1 214 ? -18.516 9.141 9.977 1 95.88 214 PRO A O 1
ATOM 1642 N N . ALA A 1 215 ? -20.422 8.094 10.422 1 94.62 215 ALA A N 1
ATOM 1643 C CA . ALA A 1 215 ? -20.75 8.852 11.633 1 94.62 215 ALA A CA 1
ATOM 1644 C C . ALA A 1 215 ? -19.734 8.602 12.734 1 94.62 215 ALA A C 1
ATOM 1646 O O . ALA A 1 215 ? -19.453 9.484 13.547 1 94.62 215 ALA A O 1
ATOM 1647 N N . ALA A 1 216 ? -19.109 7.445 12.711 1 95.75 216 ALA A N 1
ATOM 1648 C CA . ALA A 1 216 ? -18.141 7.105 13.766 1 95.75 216 ALA A CA 1
ATOM 1649 C C . ALA A 1 216 ? -16.953 8.062 13.75 1 95.75 216 ALA A C 1
ATOM 1651 O O . ALA A 1 216 ? -16.609 8.625 12.711 1 95.75 216 ALA A O 1
ATOM 1652 N N . ALA A 1 217 ? -16.344 8.227 14.844 1 95.19 217 ALA A N 1
ATOM 1653 C CA . ALA A 1 217 ? -15.188 9.109 14.969 1 95.19 217 ALA A CA 1
ATOM 1654 C C . ALA A 1 217 ? -13.906 8.391 14.539 1 95.19 217 ALA A C 1
ATOM 1656 O O . ALA A 1 217 ? -13.82 7.16 14.625 1 95.19 217 ALA A O 1
ATOM 1657 N N . PRO A 1 218 ? -12.852 9.078 14.172 1 96.38 218 PRO A N 1
ATOM 1658 C CA . PRO A 1 218 ? -11.562 8.469 13.859 1 96.38 218 PRO A CA 1
ATOM 1659 C C . PRO A 1 218 ? -10.812 8.008 15.109 1 96.38 218 PRO A C 1
ATOM 1661 O O . PRO A 1 218 ? -10.977 8.594 16.188 1 96.38 218 PRO A O 1
ATOM 1664 N N . PRO A 1 219 ? -10.062 7.105 14.898 1 97 219 PRO A N 1
ATOM 1665 C CA . PRO A 1 219 ? -9.93 6.242 13.727 1 97 219 PRO A CA 1
ATOM 1666 C C . PRO A 1 219 ? -11.07 5.234 13.602 1 97 219 PRO A C 1
ATOM 1668 O O . PRO A 1 219 ? -11.281 4.426 14.508 1 97 219 PRO A O 1
ATOM 1671 N N . ARG A 1 220 ? -11.703 5.273 12.578 1 97.31 220 ARG A N 1
ATOM 1672 C CA . ARG A 1 220 ? -12.859 4.418 12.352 1 97.31 220 ARG A CA 1
ATOM 1673 C C . ARG A 1 220 ? -12.438 2.975 12.094 1 97.31 220 ARG A C 1
ATOM 1675 O O . ARG A 1 220 ? -11.461 2.729 11.391 1 97.31 220 ARG A O 1
ATOM 1682 N N . ALA A 1 221 ? -13.172 2.076 12.68 1 95.12 221 ALA A N 1
ATOM 1683 C CA . ALA A 1 221 ? -12.984 0.658 12.383 1 95.12 221 ALA A CA 1
ATOM 1684 C C . ALA A 1 221 ? -13.547 0.308 11.008 1 95.12 221 ALA A C 1
ATOM 1686 O O . ALA A 1 221 ? -14.469 0.965 10.523 1 95.12 221 ALA A O 1
ATOM 1687 N N . PHE A 1 222 ? -13.055 -0.741 10.438 1 94.94 222 PHE A N 1
ATOM 1688 C CA . PHE A 1 222 ? -13.547 -1.189 9.141 1 94.94 222 PHE A CA 1
ATOM 1689 C C . PHE A 1 222 ? -15 -1.645 9.25 1 94.94 222 PHE A C 1
ATOM 1691 O O . PHE A 1 222 ? -15.727 -1.652 8.25 1 94.94 222 PHE A O 1
ATOM 1698 N N . THR A 1 223 ? -15.406 -1.969 10.43 1 95.5 223 THR A N 1
ATOM 1699 C CA . THR A 1 223 ? -16.75 -2.492 10.656 1 95.5 223 THR A CA 1
ATOM 1700 C C . THR A 1 223 ? -17.734 -1.357 10.93 1 95.5 223 THR A C 1
ATOM 1702 O O . THR A 1 223 ? -18.922 -1.597 11.117 1 95.5 223 THR A O 1
ATOM 1705 N N . SER A 1 224 ? -17.203 -0.13 11 1 96.38 224 SER A N 1
ATOM 1706 C CA . SER A 1 224 ? -18.094 1.002 11.242 1 96.38 224 SER A CA 1
ATOM 1707 C C . SER A 1 224 ? -19.188 1.08 10.195 1 96.38 224 SER A C 1
ATOM 1709 O O . SER A 1 224 ? -18.953 0.835 9.008 1 96.38 224 SER A O 1
ATOM 1711 N N . GLU A 1 225 ? -20.344 1.455 10.648 1 95.94 225 GLU A N 1
ATOM 1712 C CA . GLU A 1 225 ? -21.484 1.548 9.75 1 95.94 225 GLU A CA 1
ATOM 1713 C C . GLU A 1 225 ? -21.219 2.514 8.602 1 95.94 225 GLU A C 1
ATOM 1715 O O . GLU A 1 225 ? -20.781 3.645 8.82 1 95.94 225 GLU A O 1
ATOM 1720 N N . GLY A 1 226 ? -21.484 2 7.387 1 95.94 226 GLY A N 1
ATOM 1721 C CA . GLY A 1 226 ? -21.344 2.842 6.211 1 95.94 226 GLY A CA 1
ATOM 1722 C C . GLY A 1 226 ? -19.938 2.879 5.66 1 95.94 226 GLY A C 1
ATOM 1723 O O . GLY A 1 226 ? -19.688 3.436 4.586 1 95.94 226 GLY A O 1
ATOM 1724 N N . PHE A 1 227 ? -19.016 2.275 6.418 1 97.19 227 PHE A N 1
ATOM 1725 C CA . PHE A 1 227 ? -17.625 2.34 6.02 1 97.19 227 PHE A CA 1
ATOM 1726 C C . PHE A 1 227 ? -17.406 1.667 4.668 1 97.19 227 PHE A C 1
ATOM 1728 O O . PHE A 1 227 ? -16.875 2.277 3.744 1 97.19 227 PHE A O 1
ATOM 1735 N N . ALA A 1 228 ? -17.859 0.482 4.531 1 95.81 228 ALA A N 1
ATOM 1736 C CA . ALA A 1 228 ? -17.641 -0.297 3.312 1 95.81 228 ALA A CA 1
ATOM 1737 C C . ALA A 1 228 ? -18.312 0.364 2.113 1 95.81 228 ALA A C 1
ATOM 1739 O O . ALA A 1 228 ? -17.734 0.414 1.021 1 95.81 228 ALA A O 1
ATOM 1740 N N . GLU A 1 229 ? -19.453 0.846 2.293 1 96.12 229 GLU A N 1
ATOM 1741 C CA . GLU A 1 229 ? -20.203 1.516 1.226 1 96.12 229 GLU A CA 1
ATOM 1742 C C . GLU A 1 229 ? -19.469 2.775 0.761 1 96.12 229 GLU A C 1
ATOM 1744 O O . GLU A 1 229 ? -19.359 3.023 -0.441 1 96.12 229 GLU A O 1
ATOM 1749 N N . ARG A 1 230 ? -19.016 3.504 1.716 1 96.12 230 ARG A N 1
ATOM 1750 C CA . ARG A 1 230 ? -18.281 4.727 1.38 1 96.12 230 ARG A CA 1
ATOM 1751 C C . ARG A 1 230 ? -16.984 4.41 0.667 1 96.12 230 ARG A C 1
ATOM 1753 O O . ARG A 1 230 ? -16.594 5.109 -0.272 1 96.12 230 ARG A O 1
ATOM 1760 N N . GLN A 1 231 ? -16.312 3.43 1.156 1 95.94 231 GLN A N 1
ATOM 1761 C CA . GLN A 1 231 ? -15.07 3.008 0.524 1 95.94 231 GLN A CA 1
ATOM 1762 C C . GLN A 1 231 ? -15.297 2.631 -0.938 1 95.94 231 GLN A C 1
ATOM 1764 O O . GLN A 1 231 ? -14.547 3.061 -1.817 1 95.94 231 GLN A O 1
ATOM 1769 N N . GLN A 1 232 ? -16.312 1.884 -1.189 1 93 232 GLN A N 1
ATOM 1770 C CA . GLN A 1 232 ? -16.641 1.471 -2.549 1 93 232 GLN A CA 1
ATOM 1771 C C . GLN A 1 232 ? -16.969 2.676 -3.426 1 93 232 GLN A C 1
ATOM 1773 O O . GLN A 1 232 ? -16.516 2.754 -4.574 1 93 232 GLN A O 1
ATOM 1778 N N . GLN A 1 233 ? -17.656 3.549 -2.895 1 93.25 233 GLN A N 1
ATOM 1779 C CA . GLN A 1 233 ? -18.031 4.754 -3.629 1 93.25 233 GLN A CA 1
ATOM 1780 C C . GLN A 1 233 ? -16.797 5.57 -4.012 1 93.25 233 GLN A C 1
ATOM 1782 O O . GLN A 1 233 ? -16.719 6.082 -5.129 1 93.25 233 GLN A O 1
ATOM 1787 N N . LEU A 1 234 ? -15.891 5.684 -3.1 1 93.19 234 LEU A N 1
ATOM 1788 C CA . LEU A 1 234 ? -14.68 6.449 -3.35 1 93.19 234 LEU A CA 1
ATOM 1789 C C . LEU A 1 234 ? -13.836 5.789 -4.434 1 93.19 234 LEU A C 1
ATOM 1791 O O . LEU A 1 234 ? -13.266 6.477 -5.285 1 93.19 234 LEU A O 1
ATOM 1795 N N . LEU A 1 235 ? -13.773 4.477 -4.41 1 90.19 235 LEU A N 1
ATOM 1796 C CA . LEU A 1 235 ? -13.016 3.742 -5.418 1 90.19 235 LEU A CA 1
ATOM 1797 C C . LEU A 1 235 ? -13.609 3.939 -6.805 1 90.19 235 LEU A C 1
ATOM 1799 O O . LEU A 1 235 ? -12.883 4.059 -7.789 1 90.19 235 LEU A O 1
ATOM 1803 N N . GLU A 1 236 ? -14.867 3.996 -6.832 1 86.06 236 GLU A N 1
ATOM 1804 C CA . GLU A 1 236 ? -15.562 4.172 -8.102 1 86.06 236 GLU A CA 1
ATOM 1805 C C . GLU A 1 236 ? -15.469 5.613 -8.586 1 86.06 236 GLU A C 1
ATOM 1807 O O . GLU A 1 236 ? -15.422 5.863 -9.797 1 86.06 236 GLU A O 1
ATOM 1812 N N . HIS A 1 237 ? -15.461 6.52 -7.613 1 82.75 237 HIS A N 1
ATOM 1813 C CA . HIS A 1 237 ? -15.391 7.941 -7.934 1 82.75 237 HIS A CA 1
ATOM 1814 C C . HIS A 1 237 ? -14.023 8.312 -8.492 1 82.75 237 HIS A C 1
ATOM 1816 O O . HIS A 1 237 ? -13.922 9.172 -9.383 1 82.75 237 HIS A O 1
ATOM 1822 N N . LEU A 1 238 ? -13.055 7.754 -8.023 1 81.06 238 LEU A N 1
ATOM 1823 C CA . LEU A 1 238 ? -11.695 8.148 -8.375 1 81.06 238 LEU A CA 1
ATOM 1824 C C . LEU A 1 238 ? -11.156 7.305 -9.523 1 81.06 238 LEU A C 1
ATOM 1826 O O . LEU A 1 238 ? -9.961 7.352 -9.82 1 81.06 238 LEU A O 1
ATOM 1830 N N . ARG A 1 239 ? -12.008 6.457 -10.125 1 73.81 239 ARG A N 1
ATOM 1831 C CA . ARG A 1 239 ? -11.625 5.625 -11.258 1 73.81 239 ARG A CA 1
ATOM 1832 C C . ARG A 1 239 ? -11.312 6.477 -12.484 1 73.81 239 ARG A C 1
ATOM 1834 O O . ARG A 1 239 ? -11.969 7.492 -12.727 1 73.81 239 ARG A O 1
ATOM 1841 N N . MET B 1 1 ? -6.59 -25.953 -21.484 1 53.84 1 MET B N 1
ATOM 1842 C CA . MET B 1 1 ? -5.449 -25.719 -20.609 1 53.84 1 MET B CA 1
ATOM 1843 C C . MET B 1 1 ? -5.574 -26.531 -19.328 1 53.84 1 MET B C 1
ATOM 1845 O O . MET B 1 1 ? -6.648 -26.609 -18.734 1 53.84 1 MET B O 1
ATOM 1849 N N . THR B 1 2 ? -4.711 -27.531 -19.172 1 65.06 2 THR B N 1
ATOM 1850 C CA . THR B 1 2 ? -4.84 -28.594 -18.172 1 65.06 2 THR B CA 1
ATOM 1851 C C . THR B 1 2 ? -4.738 -28.016 -16.766 1 65.06 2 THR B C 1
ATOM 1853 O O . THR B 1 2 ? -3.877 -27.188 -16.484 1 65.06 2 THR B O 1
ATOM 1856 N N . SER B 1 3 ? -5.766 -28.188 -16.016 1 83.19 3 SER B N 1
ATOM 1857 C CA . SER B 1 3 ? -5.824 -27.875 -14.586 1 83.19 3 SER B CA 1
ATOM 1858 C C . SER B 1 3 ? -4.613 -28.438 -13.852 1 83.19 3 SER B C 1
ATOM 1860 O O . SER B 1 3 ? -4.113 -29.516 -14.195 1 83.19 3 SER B O 1
ATOM 1862 N N . VAL B 1 4 ? -3.928 -27.578 -13.07 1 89 4 VAL B N 1
ATOM 1863 C CA . VAL B 1 4 ? -2.73 -28.016 -12.367 1 89 4 VAL B CA 1
ATOM 1864 C C . VAL B 1 4 ? -2.945 -27.906 -10.859 1 89 4 VAL B C 1
ATOM 1866 O O . VAL B 1 4 ? -3.289 -26.844 -10.352 1 89 4 VAL B O 1
ATOM 1869 N N . THR B 1 5 ? -2.842 -29.047 -10.242 1 93 5 THR B N 1
ATOM 1870 C CA . THR B 1 5 ? -2.754 -29.094 -8.781 1 93 5 THR B CA 1
ATOM 1871 C C . THR B 1 5 ? -1.3 -29 -8.328 1 93 5 THR B C 1
ATOM 1873 O O . THR B 1 5 ? -0.393 -29.453 -9.031 1 93 5 THR B O 1
ATOM 1876 N N . VAL B 1 6 ? -1.092 -28.406 -7.211 1 97.25 6 VAL B N 1
ATOM 1877 C CA . VAL B 1 6 ? 0.247 -28.375 -6.629 1 97.25 6 VAL B CA 1
ATOM 1878 C C . VAL B 1 6 ? 0.263 -29.188 -5.328 1 97.25 6 VAL B C 1
ATOM 1880 O O . VAL B 1 6 ? -0.417 -28.828 -4.363 1 97.25 6 VAL B O 1
ATOM 1883 N N . SER B 1 7 ? 1.021 -30.25 -5.41 1 97.62 7 SER B N 1
ATOM 1884 C CA . SER B 1 7 ? 1.146 -31.109 -4.238 1 97.62 7 SER B CA 1
ATOM 1885 C C . SER B 1 7 ? 2.551 -31.047 -3.648 1 97.62 7 SER B C 1
ATOM 1887 O O . SER B 1 7 ? 3.535 -31.297 -4.348 1 97.62 7 SER B O 1
ATOM 1889 N N . ILE B 1 8 ? 2.613 -30.672 -2.424 1 97.19 8 ILE B N 1
ATOM 1890 C CA . ILE B 1 8 ? 3.869 -30.625 -1.686 1 97.19 8 ILE B CA 1
ATOM 1891 C C . ILE B 1 8 ? 3.883 -31.703 -0.603 1 97.19 8 ILE B C 1
ATOM 1893 O O . ILE B 1 8 ? 2.965 -31.766 0.218 1 97.19 8 ILE B O 1
ATOM 1897 N N . LYS B 1 9 ? 4.902 -32.5 -0.582 1 96.69 9 LYS B N 1
ATOM 1898 C CA . LYS B 1 9 ? 4.996 -33.562 0.397 1 96.69 9 LYS B CA 1
ATOM 1899 C C . LYS B 1 9 ? 6.328 -33.531 1.144 1 96.69 9 LYS B C 1
ATOM 1901 O O . LYS B 1 9 ? 7.391 -33.625 0.534 1 96.69 9 LYS B O 1
ATOM 1906 N N . ASN B 1 10 ? 6.246 -33.344 2.459 1 97 10 ASN B N 1
ATOM 1907 C CA . ASN B 1 10 ? 7.379 -33.406 3.377 1 97 10 ASN B CA 1
ATOM 1908 C C . ASN B 1 10 ? 8.5 -32.469 2.941 1 97 10 ASN B C 1
ATOM 1910 O O . ASN B 1 10 ? 9.664 -32.875 2.881 1 97 10 ASN B O 1
ATOM 1914 N N . LEU B 1 11 ? 8.203 -31.328 2.658 1 95.5 11 LEU B N 1
ATOM 1915 C CA . LEU B 1 11 ? 9.188 -30.344 2.195 1 95.5 11 LEU B CA 1
ATOM 1916 C C . LEU B 1 11 ? 10.086 -29.891 3.34 1 95.5 11 LEU B C 1
ATOM 1918 O O . LEU B 1 11 ? 9.602 -29.453 4.383 1 95.5 11 LEU B 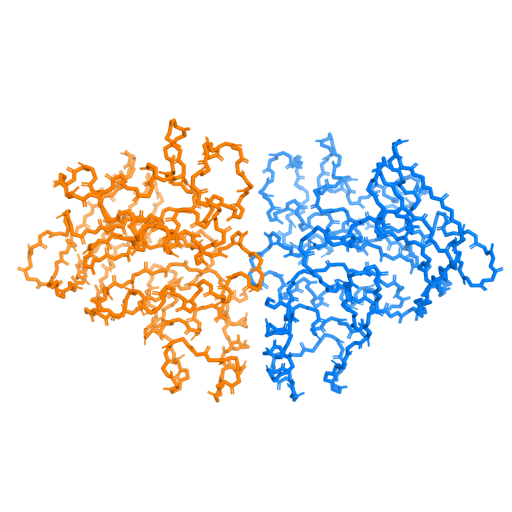O 1
ATOM 1922 N N . TYR B 1 12 ? 11.289 -30.109 3.215 1 96 12 TYR B N 1
ATOM 1923 C CA . TYR B 1 12 ? 12.344 -29.516 4.031 1 96 12 TYR B CA 1
ATOM 1924 C C . TYR B 1 12 ? 13.062 -28.406 3.273 1 96 12 TYR B C 1
ATOM 1926 O O . TYR B 1 12 ? 13.445 -28.594 2.117 1 96 12 TYR B O 1
ATOM 1934 N N . LEU B 1 13 ? 13.172 -27.234 3.848 1 94.62 13 LEU B N 1
ATOM 1935 C CA . LEU B 1 13 ? 13.836 -26.094 3.217 1 94.62 13 LEU B CA 1
ATOM 1936 C C . LEU B 1 13 ? 14.672 -25.328 4.23 1 94.62 13 LEU B C 1
ATOM 1938 O O . LEU B 1 13 ? 14.172 -24.953 5.297 1 94.62 13 LEU B O 1
ATOM 1942 N N . SER B 1 14 ? 15.906 -25.078 3.891 1 93.81 14 SER B N 1
ATOM 1943 C CA . SER B 1 14 ? 16.781 -24.312 4.762 1 93.81 14 SER B CA 1
ATOM 1944 C C . SER B 1 14 ? 17.766 -23.469 3.955 1 93.81 14 SER B C 1
ATOM 1946 O O . SER B 1 14 ? 18.031 -23.75 2.787 1 93.81 14 SER B O 1
ATOM 1948 N N . TYR B 1 15 ? 18.109 -22.375 4.539 1 91.06 15 TYR B N 1
ATOM 1949 C CA . TYR B 1 15 ? 19.219 -21.547 4.051 1 91.06 15 TYR B CA 1
ATOM 1950 C C . TYR B 1 15 ? 20.344 -21.469 5.082 1 91.06 15 TYR B C 1
ATOM 1952 O O . TYR B 1 15 ? 20.203 -20.766 6.094 1 91.06 15 TYR B O 1
ATOM 1960 N N . GLY B 1 16 ? 21.328 -22.125 4.828 1 89.62 16 GLY B N 1
ATOM 1961 C CA . GLY B 1 16 ? 22.344 -22.297 5.859 1 89.62 16 GLY B CA 1
ATOM 1962 C C . GLY B 1 16 ? 21.812 -22.953 7.117 1 89.62 16 GLY B C 1
ATOM 1963 O O . GLY B 1 16 ? 21.219 -24.031 7.059 1 89.62 16 GLY B O 1
ATOM 1964 N N . ALA B 1 17 ? 22.016 -22.219 8.156 1 89.62 17 ALA B N 1
ATOM 1965 C CA . ALA B 1 17 ? 21.594 -22.766 9.445 1 89.62 17 ALA B CA 1
ATOM 1966 C C . ALA B 1 17 ? 20.125 -22.422 9.727 1 89.62 17 ALA B C 1
ATOM 1968 O O . ALA B 1 17 ? 19.531 -22.938 10.664 1 89.62 17 ALA B O 1
ATOM 1969 N N . HIS B 1 18 ? 19.516 -21.656 8.898 1 89.75 18 HIS B N 1
ATOM 1970 C CA . HIS B 1 18 ? 18.156 -21.203 9.117 1 89.75 18 HIS B CA 1
ATOM 1971 C C . HIS B 1 18 ? 17.156 -22.125 8.43 1 89.75 18 HIS B C 1
ATOM 1973 O O . HIS B 1 18 ? 17.062 -22.125 7.199 1 89.75 18 HIS B O 1
ATOM 1979 N N . VAL B 1 19 ? 16.438 -22.875 9.234 1 92.38 19 VAL B N 1
ATOM 1980 C CA . VAL B 1 19 ? 15.445 -23.781 8.695 1 92.38 19 VAL B CA 1
ATOM 1981 C C . VAL B 1 19 ? 14.109 -23.062 8.555 1 92.38 19 VAL B C 1
ATOM 1983 O O . VAL B 1 19 ? 13.578 -22.516 9.523 1 92.38 19 VAL B O 1
ATOM 1986 N N . ILE B 1 20 ? 13.547 -23.031 7.391 1 91.75 20 ILE B N 1
ATOM 1987 C CA . ILE B 1 20 ? 12.273 -22.375 7.109 1 91.75 20 ILE B CA 1
ATOM 1988 C C . ILE B 1 20 ? 11.133 -23.391 7.246 1 91.75 20 ILE B C 1
ATOM 1990 O O . ILE B 1 20 ? 10.141 -23.125 7.938 1 91.75 20 ILE B O 1
ATOM 1994 N N . PHE B 1 21 ? 11.305 -24.547 6.551 1 94.31 21 PHE B N 1
ATOM 1995 C CA . PHE B 1 21 ? 10.336 -25.625 6.625 1 94.31 21 PHE B CA 1
ATOM 1996 C C . PHE B 1 21 ? 11.008 -26.938 7.047 1 94.31 21 PHE B C 1
ATOM 1998 O O . PHE B 1 21 ? 12.023 -27.328 6.465 1 94.31 21 PHE B O 1
ATOM 2005 N N . GLN B 1 22 ? 10.453 -27.625 7.992 1 94.69 22 GLN B N 1
ATOM 2006 C CA . GLN B 1 22 ? 11 -28.891 8.469 1 94.69 22 GLN B CA 1
ATOM 2007 C C . GLN B 1 22 ? 10.289 -30.078 7.828 1 94.69 22 GLN B C 1
ATOM 2009 O O . GLN B 1 22 ? 10.93 -31.062 7.441 1 94.69 22 GLN B O 1
ATOM 2014 N N . ASP B 1 23 ? 9.094 -30.062 7.789 1 94.88 23 ASP B N 1
ATOM 2015 C CA . ASP B 1 23 ? 8.219 -31.094 7.242 1 94.88 23 ASP B CA 1
ATOM 2016 C C . ASP B 1 23 ? 6.887 -30.5 6.789 1 94.88 23 ASP B C 1
ATOM 2018 O O . ASP B 1 23 ? 5.84 -30.797 7.367 1 94.88 23 ASP B O 1
ATOM 2022 N N . PHE B 1 24 ? 6.953 -29.781 5.648 1 95.69 24 PHE B N 1
ATOM 2023 C CA . PHE B 1 24 ? 5.801 -29.031 5.156 1 95.69 24 PHE B CA 1
ATOM 2024 C C . PHE B 1 24 ? 5.086 -29.812 4.051 1 95.69 24 PHE B C 1
ATOM 2026 O O . PHE B 1 24 ? 5.715 -30.234 3.08 1 95.69 24 PHE B O 1
ATOM 2033 N N . SER B 1 25 ? 3.793 -30.078 4.266 1 96.75 25 SER B N 1
ATOM 2034 C CA . SER B 1 25 ? 2.965 -30.719 3.254 1 96.75 25 SER B CA 1
ATOM 2035 C C . SER B 1 25 ? 1.655 -29.969 3.047 1 96.75 25 SER B C 1
ATOM 2037 O O . SER B 1 25 ? 1.052 -29.484 4.008 1 96.75 25 SER B O 1
ATOM 2039 N N . HIS B 1 26 ? 1.324 -29.812 1.81 1 97.06 26 HIS B N 1
ATOM 2040 C CA . HIS B 1 26 ? 0.08 -29.125 1.472 1 97.06 26 HIS B CA 1
ATOM 2041 C C . HIS B 1 26 ? -0.305 -29.375 0.016 1 97.06 26 HIS B C 1
ATOM 2043 O O . HIS B 1 26 ? 0.565 -29.484 -0.851 1 97.06 26 HIS B O 1
ATOM 2049 N N . ASP B 1 27 ? -1.598 -29.438 -0.248 1 97.25 27 ASP B N 1
ATOM 2050 C CA . ASP B 1 27 ? -2.109 -29.547 -1.61 1 97.25 27 ASP B CA 1
ATOM 2051 C C . ASP B 1 27 ? -2.914 -28.312 -2 1 97.25 27 ASP B C 1
ATOM 2053 O O . ASP B 1 27 ? -3.861 -27.938 -1.306 1 97.25 27 ASP B O 1
ATOM 2057 N N . PHE B 1 28 ? -2.537 -27.688 -3.023 1 97.81 28 PHE B N 1
ATOM 2058 C CA . PHE B 1 28 ? -3.301 -26.594 -3.611 1 97.81 28 PHE B CA 1
ATOM 2059 C C . PHE B 1 28 ? -4.184 -27.109 -4.746 1 97.81 28 PHE B C 1
ATOM 2061 O O . PHE B 1 28 ? -3.686 -27.641 -5.734 1 97.81 28 PHE B O 1
ATOM 2068 N N . ALA B 1 29 ? -5.461 -26.875 -4.641 1 96.94 29 ALA B N 1
ATOM 2069 C CA . ALA B 1 29 ? -6.418 -27.359 -5.633 1 96.94 29 ALA B CA 1
ATOM 2070 C C . ALA B 1 29 ? -6.246 -26.625 -6.961 1 96.94 29 ALA B C 1
ATOM 2072 O O . ALA B 1 29 ? -5.77 -25.484 -6.992 1 96.94 29 ALA B O 1
ATOM 2073 N N . ALA B 1 30 ? -6.676 -27.266 -8.039 1 96.56 30 ALA B N 1
ATOM 2074 C CA . ALA B 1 30 ? -6.574 -26.688 -9.367 1 96.56 30 ALA B CA 1
ATOM 2075 C C . ALA B 1 30 ? -7.645 -25.609 -9.578 1 96.56 30 ALA B C 1
ATOM 2077 O O . ALA B 1 30 ? -8.695 -25.641 -8.93 1 96.56 30 ALA B O 1
ATOM 2078 N N . ASN B 1 31 ? -7.297 -24.641 -10.391 1 96.31 31 ASN B N 1
ATOM 2079 C CA . ASN B 1 31 ? -8.242 -23.656 -10.914 1 96.31 31 ASN B CA 1
ATOM 2080 C C . ASN B 1 31 ? -8.875 -22.844 -9.789 1 96.31 31 ASN B C 1
ATOM 2082 O O . ASN B 1 31 ? -10.094 -22.656 -9.766 1 96.31 31 ASN B O 1
ATOM 2086 N N . ALA B 1 32 ? -7.961 -22.422 -8.836 1 97.38 32 ALA B N 1
ATOM 2087 C CA . ALA B 1 32 ? -8.398 -21.594 -7.707 1 97.38 32 ALA B CA 1
ATOM 2088 C C . ALA B 1 32 ? -7.301 -20.625 -7.281 1 97.38 32 ALA B C 1
ATOM 2090 O O . ALA B 1 32 ? -6.113 -20.906 -7.469 1 97.38 32 ALA B O 1
ATOM 2091 N N . TRP B 1 33 ? -7.723 -19.562 -6.707 1 98.25 33 TRP B N 1
ATOM 2092 C CA . TRP B 1 33 ? -6.789 -18.609 -6.109 1 98.25 33 TRP B CA 1
ATOM 2093 C C . TRP B 1 33 ? -6.453 -19.016 -4.676 1 98.25 33 TRP B C 1
ATOM 2095 O O . TRP B 1 33 ? -7.312 -18.953 -3.793 1 98.25 33 TRP B O 1
ATOM 2105 N N . HIS B 1 34 ? -5.262 -19.406 -4.508 1 98.5 34 HIS B N 1
ATOM 2106 C CA . HIS B 1 34 ? -4.711 -19.641 -3.178 1 98.5 34 HIS B CA 1
ATOM 2107 C C . HIS B 1 34 ? -3.891 -18.453 -2.707 1 98.5 34 HIS B C 1
ATOM 2109 O O . HIS B 1 34 ? -2.83 -18.156 -3.264 1 98.5 34 HIS B O 1
ATOM 2115 N N . VAL B 1 35 ? -4.363 -17.781 -1.69 1 98.31 35 VAL B N 1
ATOM 2116 C CA . VAL B 1 35 ? -3.672 -16.594 -1.203 1 98.31 35 VAL B CA 1
ATOM 2117 C C . VAL B 1 35 ? -3.049 -16.875 0.161 1 98.31 35 VAL B C 1
ATOM 2119 O O . VAL B 1 35 ? -3.711 -17.406 1.054 1 98.31 35 VAL B O 1
ATOM 2122 N N . ILE B 1 36 ? -1.823 -16.594 0.266 1 97.19 36 ILE B N 1
ATOM 2123 C CA . ILE B 1 36 ? -1.063 -16.828 1.489 1 97.19 36 ILE B CA 1
ATOM 2124 C C . ILE B 1 36 ? -0.731 -15.492 2.15 1 97.19 36 ILE B C 1
ATOM 2126 O O . ILE B 1 36 ? -0.053 -14.648 1.558 1 97.19 36 ILE B O 1
ATOM 2130 N N . LEU B 1 37 ? -1.25 -15.367 3.322 1 94.44 37 LEU B N 1
ATOM 2131 C CA . LEU B 1 37 ? -0.976 -14.211 4.164 1 94.44 37 LEU B CA 1
ATOM 2132 C C . LEU B 1 37 ? 0.099 -14.531 5.195 1 94.44 37 LEU B C 1
ATOM 2134 O O . LEU B 1 37 ? 0.257 -15.688 5.594 1 94.44 37 LEU B O 1
ATOM 2138 N N . GLY B 1 38 ? 0.801 -13.562 5.625 1 84.5 38 GLY B N 1
ATOM 2139 C CA . GLY B 1 38 ? 1.811 -13.7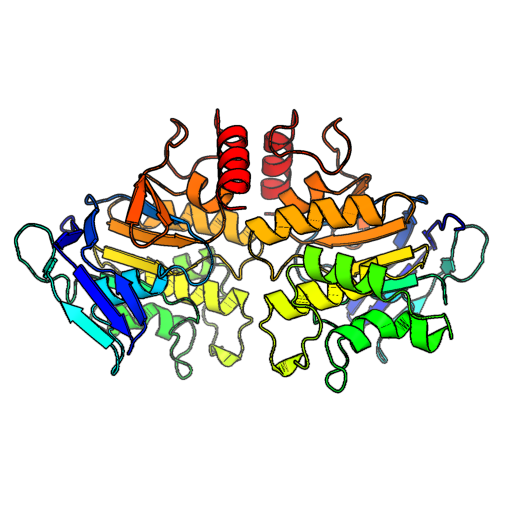27 6.66 1 84.5 38 GLY B CA 1
ATOM 2140 C C . GLY B 1 38 ? 2.672 -12.492 6.859 1 84.5 38 GLY B C 1
ATOM 2141 O O . GLY B 1 38 ? 2.676 -11.594 6.02 1 84.5 38 GLY B O 1
ATOM 2142 N N . ARG B 1 39 ? 3.354 -12.516 7.926 1 77.69 39 ARG B N 1
ATOM 2143 C CA . ARG B 1 39 ? 4.25 -11.414 8.25 1 77.69 39 ARG B CA 1
ATOM 2144 C C . ARG B 1 39 ? 5.527 -11.484 7.422 1 77.69 39 ARG B C 1
ATOM 2146 O O . ARG B 1 39 ? 5.836 -12.523 6.832 1 77.69 39 ARG B O 1
ATOM 2153 N N . SER B 1 40 ? 6.176 -10.383 7.391 1 73.69 40 SER B N 1
ATOM 2154 C CA . SER B 1 40 ? 7.445 -10.367 6.676 1 73.69 40 SER B CA 1
ATOM 2155 C C . SER B 1 40 ? 8.445 -11.336 7.305 1 73.69 40 SER B C 1
ATOM 2157 O O . SER B 1 40 ? 8.539 -11.43 8.531 1 73.69 40 SER B O 1
ATOM 2159 N N . GLY B 1 41 ? 9.102 -12.086 6.543 1 75.56 41 GLY B N 1
ATOM 2160 C CA . GLY B 1 41 ? 10.195 -12.93 7 1 75.56 41 GLY B CA 1
ATOM 2161 C C . GLY B 1 41 ? 9.742 -14.32 7.422 1 75.56 41 GLY B C 1
ATOM 2162 O O . GLY B 1 41 ? 10.555 -15.141 7.844 1 75.56 41 GLY B O 1
ATOM 2163 N N . CYS B 1 42 ? 8.523 -14.641 7.246 1 79.44 42 CYS B N 1
ATOM 2164 C CA . CYS B 1 42 ? 8.047 -15.906 7.773 1 79.44 42 CYS B CA 1
ATOM 2165 C C . CYS B 1 42 ? 8.258 -17.031 6.766 1 79.44 42 CYS B C 1
ATOM 2167 O O . CYS B 1 42 ? 7.973 -18.203 7.055 1 79.44 42 CYS B O 1
ATOM 2169 N N . GLY B 1 43 ? 8.711 -16.734 5.5 1 86.31 43 GLY B N 1
ATOM 2170 C CA . GLY B 1 43 ? 9.055 -17.781 4.562 1 86.31 43 GLY B CA 1
ATOM 2171 C C . GLY B 1 43 ? 8.117 -17.859 3.371 1 86.31 43 GLY B C 1
ATOM 2172 O O . GLY B 1 43 ? 8.188 -18.797 2.578 1 86.31 43 GLY B O 1
ATOM 2173 N N . LYS B 1 44 ? 7.203 -16.953 3.215 1 91.25 44 LYS B N 1
ATOM 2174 C CA . LYS B 1 44 ? 6.227 -16.984 2.129 1 91.25 44 LYS B CA 1
ATOM 2175 C C . LYS B 1 44 ? 6.918 -17.016 0.769 1 91.25 44 LYS B C 1
ATOM 2177 O O . LYS B 1 44 ? 6.609 -17.859 -0.069 1 91.25 44 LYS B O 1
ATOM 2182 N N . SER B 1 45 ? 7.895 -16.125 0.627 1 89.94 45 SER B N 1
ATOM 2183 C CA . SER B 1 45 ? 8.617 -16.062 -0.64 1 89.94 45 SER B CA 1
ATOM 2184 C C . SER B 1 45 ? 9.43 -17.328 -0.876 1 89.94 45 SER B C 1
ATOM 2186 O O . SER B 1 45 ? 9.531 -17.812 -2.008 1 89.94 45 SER B O 1
ATOM 2188 N N . SER B 1 46 ? 10 -17.906 0.191 1 91.69 46 SER B N 1
ATOM 2189 C CA . SER B 1 46 ? 10.766 -19.141 0.081 1 91.69 46 SER B CA 1
ATOM 2190 C C . SER B 1 46 ? 9.883 -20.297 -0.406 1 91.69 46 SER B C 1
ATOM 2192 O O . SER B 1 46 ? 10.336 -21.141 -1.173 1 91.69 46 SER B O 1
ATOM 2194 N N . LEU B 1 47 ? 8.68 -20.266 0.072 1 94 47 LEU B N 1
ATOM 2195 C CA . LEU B 1 47 ? 7.738 -21.281 -0.373 1 94 47 LEU B CA 1
ATOM 2196 C C . LEU B 1 47 ? 7.48 -21.172 -1.872 1 94 47 LEU B C 1
ATOM 2198 O O . LEU B 1 47 ? 7.527 -22.172 -2.59 1 94 47 LEU B O 1
ATOM 2202 N N . LEU B 1 48 ? 7.184 -19.984 -2.365 1 94.5 48 LEU B N 1
ATOM 2203 C CA . LEU B 1 48 ? 6.949 -19.766 -3.791 1 94.5 48 LEU B CA 1
ATOM 2204 C C . LEU B 1 48 ? 8.18 -20.156 -4.605 1 94.5 48 LEU B C 1
ATOM 2206 O O . LEU B 1 48 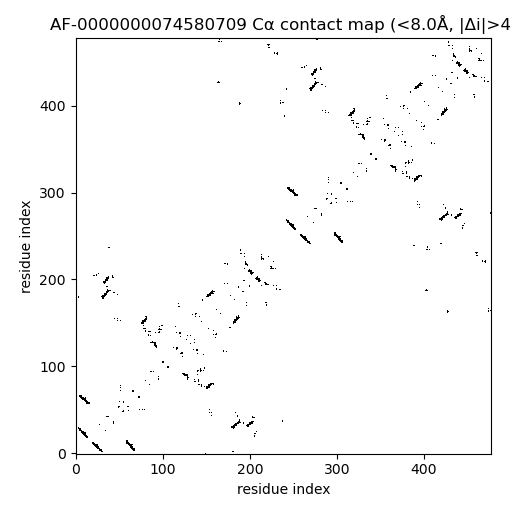? 8.062 -20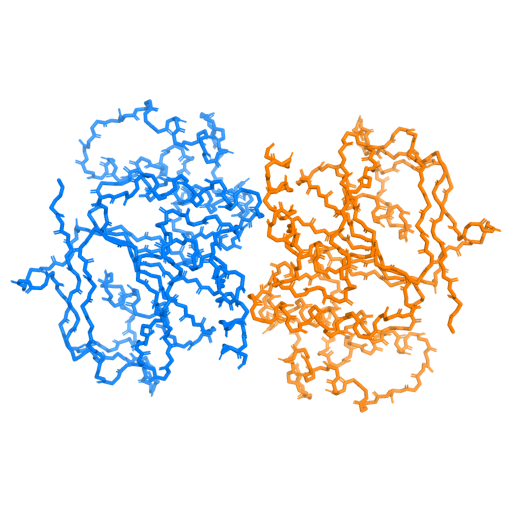.734 -5.684 1 94.5 48 LEU B O 1
ATOM 2210 N N . HIS B 1 49 ? 9.336 -19.875 -4.074 1 93.19 49 HIS B N 1
ATOM 2211 C CA . HIS B 1 49 ? 10.57 -20.234 -4.754 1 93.19 49 HIS B CA 1
ATOM 2212 C C . HIS B 1 49 ? 10.719 -21.75 -4.844 1 93.19 49 HIS B C 1
ATOM 2214 O O . HIS B 1 49 ? 11.148 -22.281 -5.875 1 93.19 49 HIS B O 1
ATOM 2220 N N . ALA B 1 50 ? 10.422 -22.391 -3.838 1 93.94 50 ALA B N 1
ATOM 2221 C CA . ALA B 1 50 ? 10.484 -23.844 -3.828 1 93.94 50 ALA B CA 1
ATOM 2222 C C . ALA B 1 50 ? 9.562 -24.438 -4.887 1 93.94 50 ALA B C 1
ATOM 2224 O O . ALA B 1 50 ? 9.961 -25.344 -5.633 1 93.94 50 ALA B O 1
ATOM 2225 N N . ILE B 1 51 ? 8.336 -23.906 -4.969 1 94.94 51 ILE B N 1
ATOM 2226 C CA . ILE B 1 51 ? 7.359 -24.391 -5.938 1 94.94 51 ILE B CA 1
ATOM 2227 C C . ILE B 1 51 ? 7.852 -24.109 -7.355 1 94.94 51 ILE B C 1
ATOM 2229 O O . ILE B 1 51 ? 7.703 -24.953 -8.25 1 94.94 51 ILE B O 1
ATOM 2233 N N . ALA B 1 52 ? 8.438 -22.953 -7.543 1 93.31 52 ALA B N 1
ATOM 2234 C CA . ALA B 1 52 ? 8.906 -22.531 -8.852 1 93.31 52 ALA B CA 1
ATOM 2235 C C . ALA B 1 52 ? 10.195 -23.25 -9.234 1 93.31 52 ALA B C 1
ATOM 2237 O O . ALA B 1 52 ? 10.641 -23.172 -10.383 1 93.31 52 ALA B O 1
ATOM 2238 N N . GLY B 1 53 ? 10.812 -23.859 -8.273 1 90.5 53 GLY B N 1
ATOM 2239 C CA . GLY B 1 53 ? 12.086 -24.516 -8.523 1 90.5 53 GLY B CA 1
ATOM 2240 C C . GLY B 1 53 ? 13.25 -23.531 -8.586 1 90.5 53 GLY B C 1
ATOM 2241 O O . GLY B 1 53 ? 14.219 -23.766 -9.32 1 90.5 53 GLY B O 1
ATOM 2242 N N . LEU B 1 54 ? 13.156 -22.391 -7.941 1 86.88 54 LEU B N 1
ATOM 2243 C CA . LEU B 1 54 ? 14.164 -21.328 -7.941 1 86.88 54 LEU B CA 1
ATOM 2244 C C . LEU B 1 54 ? 14.898 -21.281 -6.609 1 86.88 54 LEU B C 1
ATOM 2246 O O . LEU B 1 54 ? 14.977 -20.234 -5.973 1 86.88 54 LEU B O 1
ATOM 2250 N N . LEU B 1 55 ? 15.445 -22.344 -6.184 1 83.19 55 LEU B N 1
ATOM 2251 C CA . LEU B 1 55 ? 16.172 -22.422 -4.918 1 83.19 55 LEU B CA 1
ATOM 2252 C C . LEU B 1 55 ? 17.516 -21.703 -5.023 1 83.19 55 LEU B C 1
ATOM 2254 O O . LEU B 1 55 ? 18.219 -21.844 -6.031 1 83.19 55 LEU B O 1
ATOM 2258 N N . ALA B 1 56 ? 17.797 -20.953 -4.043 1 81.69 56 ALA B N 1
ATOM 2259 C CA . ALA B 1 56 ? 19.078 -20.281 -3.986 1 81.69 56 ALA B CA 1
ATOM 2260 C C . ALA B 1 56 ? 20.219 -21.281 -3.836 1 81.69 56 ALA B C 1
ATOM 2262 O O . ALA B 1 56 ? 19.984 -22.438 -3.447 1 81.69 56 ALA B O 1
ATOM 2263 N N . ALA B 1 57 ? 21.406 -20.797 -4.094 1 81.62 57 ALA B N 1
ATOM 2264 C CA . ALA B 1 57 ? 22.578 -21.656 -4.074 1 81.62 57 ALA B CA 1
ATOM 2265 C C . ALA B 1 57 ? 22.812 -22.25 -2.686 1 81.62 57 ALA B C 1
ATOM 2267 O O . ALA B 1 57 ? 23.25 -23.391 -2.555 1 81.62 57 ALA B O 1
ATOM 2268 N N . ASN B 1 58 ? 22.594 -21.484 -1.729 1 87 58 ASN B N 1
ATOM 2269 C CA . ASN B 1 58 ? 22.844 -21.953 -0.369 1 87 58 ASN B CA 1
ATOM 2270 C C . ASN B 1 58 ? 21.609 -22.656 0.22 1 87 58 ASN B C 1
ATOM 2272 O O . ASN B 1 58 ? 21.578 -22.953 1.413 1 87 58 ASN B O 1
ATOM 2276 N N . GLY B 1 59 ? 20.766 -22.844 -0.606 1 89.75 59 GLY B N 1
ATOM 2277 C CA . GLY B 1 59 ? 19.531 -23.469 -0.141 1 89.75 59 GLY B CA 1
ATOM 2278 C C . GLY B 1 59 ? 19.562 -24.984 -0.237 1 89.75 59 GLY B C 1
ATOM 2279 O O . GLY B 1 59 ? 20.203 -25.547 -1.134 1 89.75 59 GLY B O 1
ATOM 2280 N N . GLN B 1 60 ? 19.016 -25.703 0.753 1 93.19 60 GLN B N 1
ATOM 2281 C CA . GLN B 1 60 ? 18.781 -27.141 0.737 1 93.19 60 GLN B CA 1
ATOM 2282 C C . GLN B 1 60 ? 17.281 -27.453 0.737 1 93.19 60 GLN B C 1
ATOM 2284 O O . GLN B 1 60 ? 16.516 -26.875 1.51 1 93.19 60 GLN B O 1
ATOM 2289 N N . GLN B 1 61 ? 16.938 -28.25 -0.2 1 94.69 61 GLN B N 1
ATOM 2290 C CA . GLN B 1 61 ? 15.523 -28.625 -0.34 1 94.69 61 GLN B CA 1
ATOM 2291 C C . GLN B 1 61 ? 15.359 -30.141 -0.427 1 94.69 61 GLN B C 1
ATOM 2293 O O . GLN B 1 61 ? 16.141 -30.812 -1.104 1 94.69 61 GLN B O 1
ATOM 2298 N N . ARG B 1 62 ? 14.523 -30.703 0.375 1 95.38 62 ARG B N 1
ATOM 2299 C CA . ARG B 1 62 ? 14.117 -32.094 0.323 1 95.38 62 ARG B CA 1
ATOM 2300 C C . ARG B 1 62 ? 12.602 -32.219 0.217 1 95.38 62 ARG B C 1
ATOM 2302 O O . ARG B 1 62 ? 11.875 -31.234 0.372 1 95.38 62 ARG B O 1
ATOM 2309 N N . GLY B 1 63 ? 12.133 -33.375 -0.115 1 95.62 63 GLY B N 1
ATOM 2310 C CA . GLY B 1 63 ? 10.703 -33.594 -0.333 1 95.62 63 GLY B CA 1
ATOM 2311 C C . GLY B 1 63 ? 10.312 -33.531 -1.798 1 95.62 63 GLY B C 1
ATOM 2312 O O . GLY B 1 63 ? 11.172 -33.562 -2.68 1 95.62 63 GLY B O 1
ATOM 2313 N N . SER B 1 64 ? 9 -33.531 -2.092 1 95.44 64 SER B N 1
ATOM 2314 C CA . SER B 1 64 ? 8.562 -33.5 -3.482 1 95.44 64 SER B CA 1
ATOM 2315 C C . SER B 1 64 ? 7.508 -32.438 -3.723 1 95.44 64 SER B C 1
ATOM 2317 O O . SER B 1 64 ? 6.68 -32.156 -2.852 1 95.44 64 SER B O 1
ATOM 2319 N N . ILE B 1 65 ? 7.594 -31.828 -4.793 1 96.06 65 ILE B N 1
ATOM 2320 C CA . ILE B 1 65 ? 6.605 -30.891 -5.309 1 96.06 65 ILE B CA 1
ATOM 2321 C C . ILE B 1 65 ? 6.219 -31.266 -6.734 1 96.06 65 ILE B C 1
ATOM 2323 O O . ILE B 1 65 ? 7.062 -31.281 -7.633 1 96.06 65 ILE B O 1
ATOM 2327 N N . ASP B 1 66 ? 4.977 -31.609 -6.922 1 95.69 66 ASP B N 1
ATOM 2328 C CA . ASP B 1 66 ? 4.523 -32.031 -8.242 1 95.69 66 ASP B CA 1
ATOM 2329 C C . ASP B 1 66 ? 3.045 -31.719 -8.445 1 95.69 66 ASP B C 1
ATOM 2331 O O . ASP B 1 66 ? 2.459 -30.953 -7.672 1 95.69 66 ASP B O 1
ATOM 2335 N N . ASP B 1 67 ? 2.414 -32.188 -9.461 1 93.94 67 ASP B N 1
ATOM 2336 C CA . ASP B 1 67 ? 1.036 -31.844 -9.789 1 93.94 67 ASP B CA 1
ATOM 2337 C C . ASP B 1 67 ? 0.055 -32.812 -9.141 1 93.94 67 ASP B C 1
ATOM 2339 O O . ASP B 1 67 ? -1.093 -32.938 -9.578 1 93.94 67 ASP B O 1
ATOM 2343 N N . GLY B 1 68 ? 0.461 -33.594 -8.156 1 90.5 68 GLY B N 1
ATOM 2344 C CA . GLY B 1 68 ? -0.378 -34.562 -7.488 1 90.5 68 GLY B CA 1
ATOM 2345 C C . GLY B 1 68 ? -0.318 -35.938 -8.133 1 90.5 68 GLY B C 1
ATOM 2346 O O . GLY B 1 68 ? -0.679 -36.938 -7.504 1 90.5 68 GLY B O 1
ATOM 2347 N N . ALA B 1 69 ? 0.105 -36 -9.391 1 91.31 69 ALA B N 1
ATOM 2348 C CA . ALA B 1 69 ? 0.226 -37.25 -10.117 1 91.31 69 ALA B CA 1
ATOM 2349 C C . ALA B 1 69 ? 1.69 -37.625 -10.359 1 91.31 69 ALA B C 1
ATOM 2351 O O . ALA B 1 69 ? 1.999 -38.5 -11.172 1 91.31 69 ALA B O 1
ATOM 2352 N N . GLY B 1 70 ? 2.549 -36.844 -9.766 1 91.25 70 GLY B N 1
ATOM 2353 C CA . GLY B 1 70 ? 3.971 -37.125 -9.867 1 91.25 70 GLY B CA 1
ATOM 2354 C C . GLY B 1 70 ? 4.652 -36.406 -11.008 1 91.25 70 GLY B C 1
ATOM 2355 O O . GLY B 1 70 ? 5.863 -36.531 -11.195 1 91.25 70 GLY B O 1
ATOM 2356 N N . ASN B 1 71 ? 3.883 -35.625 -11.766 1 92.38 71 ASN B N 1
ATOM 2357 C CA . ASN B 1 71 ? 4.473 -34.906 -12.883 1 92.38 71 ASN B CA 1
ATOM 2358 C C . ASN B 1 71 ? 5.07 -33.562 -12.43 1 92.38 71 ASN B C 1
ATOM 2360 O O . ASN B 1 71 ? 4.52 -32.906 -11.547 1 92.38 71 ASN B O 1
ATOM 2364 N N . SER B 1 72 ? 6.105 -33.219 -13.07 1 92.38 72 SER B N 1
ATOM 2365 C CA . SER B 1 72 ? 6.809 -31.969 -12.758 1 92.38 72 SER B CA 1
ATOM 2366 C C . SER B 1 72 ? 5.961 -30.75 -13.109 1 92.38 72 SER B C 1
ATOM 2368 O O . SER B 1 72 ? 5.133 -30.812 -14.023 1 92.38 72 SER B O 1
ATOM 2370 N N . LEU B 1 73 ? 6.211 -29.688 -12.359 1 93.5 73 LEU B N 1
ATOM 2371 C CA . LEU B 1 73 ? 5.547 -28.422 -12.633 1 93.5 73 LEU B CA 1
ATOM 2372 C C . LEU B 1 73 ? 6.363 -27.578 -13.609 1 93.5 73 LEU B C 1
ATOM 2374 O O . LEU B 1 73 ? 5.895 -26.531 -14.086 1 93.5 73 LEU B O 1
ATOM 2378 N N . SER B 1 74 ? 7.496 -28.047 -13.859 1 87.44 74 SER B N 1
ATOM 2379 C CA . SER B 1 74 ? 8.398 -27.312 -14.75 1 87.44 74 SER B CA 1
ATOM 2380 C C . SER B 1 74 ? 7.754 -27.062 -16.109 1 87.44 74 SER B C 1
ATOM 2382 O O . SER B 1 74 ? 7.121 -27.969 -16.672 1 87.44 74 SER B O 1
ATOM 2384 N N . GLY B 1 75 ? 7.855 -25.812 -16.594 1 86.5 75 GLY B N 1
ATOM 2385 C CA . GLY B 1 75 ? 7.309 -25.453 -17.891 1 86.5 75 GLY B CA 1
ATOM 2386 C C . GLY B 1 75 ? 5.816 -25.172 -17.844 1 86.5 75 GLY B C 1
ATOM 2387 O O . GLY B 1 75 ? 5.219 -24.828 -18.875 1 86.5 75 GLY B O 1
ATOM 2388 N N . ARG B 1 76 ? 5.246 -25.328 -16.719 1 90.88 76 ARG B N 1
ATOM 2389 C CA . ARG B 1 76 ? 3.803 -25.141 -16.609 1 90.88 76 ARG B CA 1
ATOM 2390 C C . ARG B 1 76 ? 3.465 -23.969 -15.695 1 90.88 76 ARG B C 1
ATOM 2392 O O . ARG B 1 76 ? 2.32 -23.812 -15.266 1 90.88 76 ARG B O 1
ATOM 2399 N N . LEU B 1 77 ? 4.484 -23.203 -15.422 1 93.06 77 LEU B N 1
ATOM 2400 C CA . LEU B 1 77 ? 4.215 -22.156 -14.445 1 93.06 77 LEU B CA 1
ATOM 2401 C C . LEU B 1 77 ? 4.809 -20.828 -14.898 1 93.06 77 LEU B C 1
ATOM 2403 O O . LEU B 1 77 ? 5.797 -20.797 -15.633 1 93.06 77 LEU B O 1
ATOM 2407 N N . ARG B 1 78 ? 4.09 -19.781 -14.523 1 91.56 78 ARG B N 1
ATOM 2408 C CA . ARG B 1 78 ? 4.57 -18.406 -14.664 1 91.56 78 ARG B CA 1
ATOM 2409 C C . ARG B 1 78 ? 4.793 -17.766 -13.297 1 91.56 78 ARG B C 1
ATOM 2411 O O . ARG B 1 78 ? 3.939 -17.859 -12.414 1 91.56 78 ARG B O 1
ATOM 2418 N N . TRP B 1 79 ? 5.98 -17.203 -13.203 1 90.31 79 TRP B N 1
ATOM 2419 C CA . TRP B 1 79 ? 6.395 -16.594 -11.945 1 90.31 79 TRP B CA 1
ATOM 2420 C C . TRP B 1 79 ? 6.438 -15.078 -12.062 1 90.31 79 TRP B C 1
ATOM 2422 O O . TRP B 1 79 ? 7.062 -14.539 -12.977 1 90.31 79 TRP B O 1
ATOM 2432 N N . MET B 1 80 ? 5.715 -14.383 -11.125 1 92.62 80 MET B N 1
ATOM 2433 C CA . MET B 1 80 ? 5.863 -12.938 -10.961 1 92.62 80 MET B CA 1
ATOM 2434 C C . MET B 1 80 ? 6.523 -12.609 -9.625 1 92.62 80 MET B C 1
ATOM 2436 O O . MET B 1 80 ? 5.895 -12.734 -8.57 1 92.62 80 MET B O 1
ATOM 2440 N N . ALA B 1 81 ? 7.75 -12.117 -9.68 1 88.25 81 ALA B N 1
ATOM 2441 C CA . ALA B 1 81 ? 8.523 -11.805 -8.484 1 88.25 81 ALA B CA 1
ATOM 2442 C C . ALA B 1 81 ? 8.125 -10.445 -7.91 1 88.25 81 ALA B C 1
ATOM 2444 O O . ALA B 1 81 ? 7.48 -9.641 -8.594 1 88.25 81 ALA B O 1
ATOM 2445 N N . GLN B 1 82 ? 8.57 -10.281 -6.641 1 80.38 82 GLN B N 1
ATOM 2446 C CA . GLN B 1 82 ? 8.305 -9.016 -5.969 1 80.38 82 GLN B CA 1
ATOM 2447 C C . GLN B 1 82 ? 9.031 -7.859 -6.66 1 80.38 82 GLN B C 1
ATOM 2449 O O . GLN B 1 82 ? 8.438 -6.805 -6.898 1 80.38 82 GLN B O 1
ATOM 2454 N N . GLU B 1 83 ? 10.367 -8 -6.797 1 78.25 83 GLU B N 1
ATOM 2455 C CA . GLU B 1 83 ? 11.133 -7 -7.535 1 78.25 83 GLU B CA 1
ATOM 2456 C C . GLU B 1 83 ? 11.008 -7.215 -9.039 1 78.25 83 GLU B C 1
ATOM 2458 O O . GLU B 1 83 ? 11.812 -7.934 -9.641 1 78.25 83 GLU B O 1
ATOM 2463 N N . ASN B 1 84 ? 10.062 -7.043 -9.625 1 72.12 84 ASN B N 1
ATOM 2464 C CA . ASN B 1 84 ? 9.719 -7.258 -11.031 1 72.12 84 ASN B CA 1
ATOM 2465 C C . ASN B 1 84 ? 10.875 -7.883 -11.805 1 72.12 84 ASN B C 1
ATOM 2467 O O . ASN B 1 84 ? 12.039 -7.688 -11.453 1 72.12 84 ASN B O 1
ATOM 2471 N N . ASP B 1 85 ? 10.75 -8.867 -12.625 1 79.88 85 ASP B N 1
ATOM 2472 C CA . ASP B 1 85 ? 11.742 -9.539 -13.461 1 79.88 85 ASP B CA 1
ATOM 2473 C C . ASP B 1 85 ? 11.68 -9.039 -14.906 1 79.88 85 ASP B C 1
ATOM 2475 O O . ASP B 1 85 ? 11.812 -9.828 -15.844 1 79.88 85 ASP B O 1
ATOM 2479 N N . LEU B 1 86 ? 11.523 -7.762 -14.953 1 88.44 86 LEU B N 1
ATOM 2480 C CA . LEU B 1 86 ? 11.445 -7.195 -16.297 1 88.44 86 LEU B CA 1
ATOM 2481 C C . LEU B 1 86 ? 12.828 -7.141 -16.938 1 88.44 86 LEU B C 1
ATOM 2483 O O . LEU B 1 86 ? 13.828 -6.922 -16.25 1 88.44 86 LEU B O 1
ATOM 2487 N N . LEU B 1 87 ? 12.883 -7.398 -18.188 1 89.38 87 LEU B N 1
ATOM 2488 C CA . LEU B 1 87 ? 14.133 -7.289 -18.922 1 89.38 87 LEU B CA 1
ATOM 2489 C C . LEU B 1 87 ? 14.438 -5.832 -19.266 1 89.38 87 LEU B C 1
ATOM 2491 O O . LEU B 1 87 ? 13.727 -5.215 -20.062 1 89.38 87 LEU B O 1
ATOM 2495 N N . PRO B 1 88 ? 15.461 -5.324 -18.703 1 89.12 88 PRO B N 1
ATOM 2496 C CA . PRO B 1 88 ? 15.719 -3.887 -18.797 1 89.12 88 PRO B CA 1
ATOM 2497 C C . PRO B 1 88 ? 15.992 -3.428 -20.234 1 89.12 88 PRO B C 1
ATOM 2499 O O . PRO B 1 88 ? 15.812 -2.248 -20.547 1 89.12 88 PRO B O 1
ATOM 2502 N N . TRP B 1 89 ? 16.391 -4.332 -21.156 1 89.81 89 TRP B N 1
ATOM 2503 C CA . TRP B 1 89 ? 16.766 -3.949 -22.516 1 89.81 89 TRP B CA 1
ATOM 2504 C C . TRP B 1 89 ? 15.578 -4.039 -23.469 1 89.81 89 TRP B C 1
ATOM 2506 O O . TRP B 1 89 ? 15.664 -3.635 -24.625 1 89.81 89 TRP B O 1
ATOM 2516 N N . LEU B 1 90 ? 14.484 -4.535 -23.047 1 89.06 90 LEU B N 1
ATOM 2517 C CA . LEU B 1 90 ? 13.289 -4.645 -23.875 1 89.06 90 LEU B CA 1
ATOM 2518 C C . LEU B 1 90 ? 12.305 -3.516 -23.562 1 89.06 90 LEU B C 1
ATOM 2520 O O . LEU B 1 90 ? 12.234 -3.049 -22.422 1 89.06 90 LEU B O 1
ATOM 2524 N N . ASN B 1 91 ? 11.586 -3.135 -24.547 1 89.5 91 ASN B N 1
ATOM 2525 C CA . ASN B 1 91 ? 10.523 -2.162 -24.328 1 89.5 91 ASN B CA 1
ATOM 2526 C C . ASN B 1 91 ? 9.281 -2.816 -23.719 1 89.5 91 ASN B C 1
ATOM 2528 O O . ASN B 1 91 ? 9.281 -4.02 -23.438 1 89.5 91 ASN B O 1
ATOM 2532 N N . ILE B 1 92 ? 8.281 -2.031 -23.484 1 89.69 92 ILE B N 1
ATOM 2533 C CA . ILE B 1 92 ? 7.07 -2.455 -22.797 1 89.69 92 ILE B CA 1
ATOM 2534 C C . ILE B 1 92 ? 6.418 -3.605 -23.562 1 89.69 92 ILE B C 1
ATOM 2536 O O . ILE B 1 92 ? 6.16 -4.668 -23 1 89.69 92 ILE B O 1
ATOM 2540 N N . GLU B 1 93 ? 6.242 -3.457 -24.797 1 87.44 93 GLU B N 1
ATOM 2541 C CA . GLU B 1 93 ? 5.559 -4.461 -25.609 1 87.44 93 GLU B CA 1
ATOM 2542 C C . GLU B 1 93 ? 6.367 -5.754 -25.688 1 87.44 93 GLU B C 1
ATOM 2544 O O . GLU B 1 93 ? 5.812 -6.848 -25.562 1 87.44 93 GLU B O 1
ATOM 2549 N N . ASP B 1 94 ? 7.676 -5.629 -25.859 1 86.62 94 ASP B N 1
ATOM 2550 C CA . ASP B 1 94 ? 8.539 -6.797 -25.984 1 86.62 94 ASP B CA 1
ATOM 2551 C C . ASP B 1 94 ? 8.609 -7.574 -24.672 1 86.62 94 ASP B C 1
ATOM 2553 O O . ASP B 1 94 ? 8.719 -8.797 -24.672 1 86.62 94 ASP B O 1
ATOM 2557 N N . ASN B 1 95 ? 8.578 -6.875 -23.609 1 89.88 95 ASN B N 1
ATOM 2558 C CA . ASN B 1 95 ? 8.547 -7.543 -22.312 1 89.88 95 ASN B CA 1
ATOM 2559 C C . ASN B 1 95 ? 7.297 -8.414 -22.156 1 89.88 95 ASN B C 1
ATOM 2561 O O . ASN B 1 95 ? 7.379 -9.547 -21.672 1 89.88 95 ASN B O 1
ATOM 2565 N N . VAL B 1 96 ? 6.195 -7.871 -22.625 1 87.62 96 VAL B N 1
ATOM 2566 C CA . VAL B 1 96 ? 4.926 -8.578 -22.484 1 87.62 96 VAL B CA 1
ATOM 2567 C C . VAL B 1 96 ? 4.906 -9.789 -23.422 1 87.62 96 VAL B C 1
ATOM 2569 O O . VAL B 1 96 ? 4.344 -10.828 -23.094 1 87.62 96 VAL B O 1
ATOM 2572 N N . LEU B 1 97 ? 5.613 -9.656 -24.469 1 84.88 97 LEU B N 1
ATOM 2573 C CA . LEU B 1 97 ? 5.559 -10.695 -25.484 1 84.88 97 LEU B CA 1
ATOM 2574 C C . LEU B 1 97 ? 6.684 -11.711 -25.297 1 84.88 97 LEU B C 1
ATOM 2576 O O . LEU B 1 97 ? 6.824 -12.641 -26.094 1 84.88 97 LEU B O 1
ATOM 2580 N N . LEU B 1 98 ? 7.402 -11.594 -24.312 1 81.44 98 LEU B N 1
ATOM 2581 C CA . LEU B 1 98 ? 8.578 -12.43 -24.109 1 81.44 98 LEU B CA 1
ATOM 2582 C C . LEU B 1 98 ? 8.211 -13.906 -24.109 1 81.44 98 LEU B C 1
ATOM 2584 O O . LEU B 1 98 ? 8.859 -14.719 -24.766 1 81.44 98 LEU B O 1
ATOM 2588 N N . GLY B 1 99 ? 7.172 -14.211 -23.359 1 74.81 99 GLY B N 1
ATOM 2589 C CA . GLY B 1 99 ? 6.746 -15.602 -23.312 1 74.81 99 GLY B CA 1
ATOM 2590 C C . GLY B 1 99 ? 6.336 -16.141 -24.672 1 74.81 99 GLY B C 1
ATOM 2591 O O . GLY B 1 99 ? 6.695 -17.266 -25.031 1 74.81 99 GLY B O 1
ATOM 2592 N N . ALA B 1 100 ? 5.617 -15.344 -25.375 1 74.81 100 ALA B N 1
ATOM 2593 C CA . ALA B 1 100 ? 5.184 -15.742 -26.719 1 74.81 100 ALA B CA 1
ATOM 2594 C C . ALA B 1 100 ? 6.379 -15.938 -27.641 1 74.81 100 ALA B C 1
ATOM 2596 O O . ALA B 1 100 ? 6.418 -16.891 -28.422 1 74.81 100 ALA B O 1
ATOM 2597 N N . HIS B 1 101 ? 7.344 -15.086 -27.5 1 74.5 101 HIS B N 1
ATOM 2598 C CA . HIS B 1 101 ? 8.539 -15.156 -28.344 1 74.5 101 HIS B CA 1
ATOM 2599 C C . HIS B 1 101 ? 9.328 -16.438 -28.062 1 74.5 101 HIS B C 1
ATOM 2601 O O . HIS B 1 101 ? 9.766 -17.125 -28.984 1 74.5 101 HIS B O 1
ATOM 2607 N N . VAL B 1 102 ? 9.406 -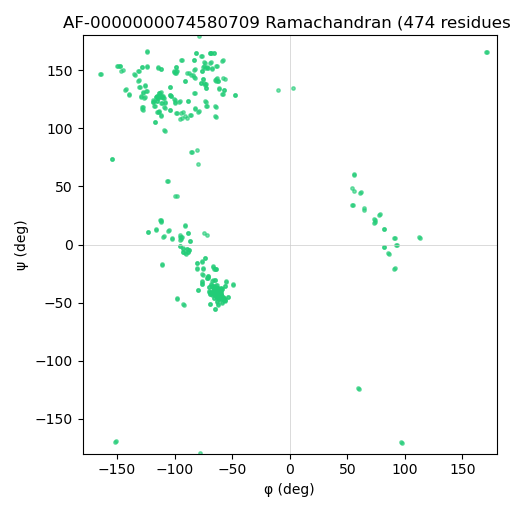16.703 -26.797 1 74.25 102 VAL B N 1
ATOM 2608 C CA . VAL B 1 102 ? 10.18 -17.859 -26.375 1 74.25 102 VAL B CA 1
ATOM 2609 C C . VAL B 1 102 ? 9.5 -19.141 -26.859 1 74.25 102 VAL B C 1
ATOM 2611 O O . VAL B 1 102 ? 10.164 -20.109 -27.234 1 74.25 102 VAL B O 1
ATOM 2614 N N . ARG B 1 103 ? 8.156 -19.078 -26.953 1 73.81 103 ARG B N 1
ATOM 2615 C CA . ARG B 1 103 ? 7.402 -20.25 -27.359 1 73.81 103 ARG B CA 1
ATOM 2616 C C . ARG B 1 103 ? 7.172 -20.266 -28.859 1 73.81 103 ARG B C 1
ATOM 2618 O O . ARG B 1 103 ? 6.543 -21.188 -29.391 1 73.81 103 ARG B O 1
ATOM 2625 N N . GLY B 1 104 ? 7.602 -19.25 -29.547 1 72 104 GLY B N 1
ATOM 2626 C CA . GLY B 1 104 ? 7.457 -19.172 -30.984 1 72 104 GLY B CA 1
ATOM 2627 C C . GLY B 1 104 ? 6.031 -18.906 -31.438 1 72 104 GLY B C 1
ATOM 2628 O O . GLY B 1 104 ? 5.621 -19.359 -32.5 1 72 104 GLY B O 1
ATOM 2629 N N . GLU B 1 105 ? 5.32 -18.453 -30.547 1 73.56 105 GLU B N 1
ATOM 2630 C CA . GLU B 1 105 ? 3.92 -18.172 -30.859 1 73.56 105 GLU B CA 1
ATOM 2631 C C . GLU B 1 105 ? 3.762 -16.828 -31.547 1 73.56 105 GLU B C 1
ATOM 2633 O O . GLU B 1 105 ? 4.586 -15.922 -31.359 1 73.56 105 GLU B O 1
ATOM 2638 N N . ALA B 1 106 ? 2.758 -16.859 -32.531 1 68.62 106 ALA B N 1
ATOM 2639 C CA . ALA B 1 106 ? 2.488 -15.617 -33.25 1 68.62 106 ALA B CA 1
ATOM 2640 C C . ALA B 1 106 ? 2.002 -14.531 -32.281 1 68.62 106 ALA B C 1
ATOM 2642 O O . ALA B 1 106 ? 1.297 -14.82 -31.312 1 68.62 106 ALA B O 1
ATOM 2643 N N . LYS B 1 107 ? 2.471 -13.367 -32.531 1 65.31 107 LYS B N 1
ATOM 2644 C CA . LYS B 1 107 ? 2.158 -12.164 -31.766 1 65.31 107 LYS B CA 1
ATOM 2645 C C . LYS B 1 107 ? 0.678 -11.812 -31.875 1 65.31 107 LYS B C 1
ATOM 2647 O O . LYS B 1 107 ? 0.148 -11.672 -32.969 1 65.31 107 LYS B O 1
ATOM 2652 N N . ASN B 1 108 ? -0.079 -11.984 -30.781 1 78.69 108 ASN B N 1
ATOM 2653 C CA . ASN B 1 108 ? -1.409 -11.391 -30.766 1 78.69 108 ASN B CA 1
ATOM 2654 C C . ASN B 1 108 ? -1.36 -9.93 -30.328 1 78.69 108 ASN B C 1
ATOM 2656 O O . ASN B 1 108 ? -1.645 -9.617 -29.172 1 78.69 108 ASN B O 1
ATOM 2660 N N . ALA B 1 109 ? -0.995 -9.148 -31.281 1 76.69 109 ALA B N 1
ATOM 2661 C CA . ALA B 1 109 ? -0.763 -7.727 -31.031 1 76.69 109 ALA B CA 1
ATOM 2662 C C . ALA B 1 109 ? -2 -7.07 -30.422 1 76.69 109 ALA B C 1
ATOM 2664 O O . ALA B 1 109 ? -1.887 -6.219 -29.547 1 76.69 109 ALA B O 1
ATOM 2665 N N . ALA B 1 110 ? -3.09 -7.535 -30.875 1 82.75 110 ALA B N 1
ATOM 2666 C CA . ALA B 1 110 ? -4.332 -6.938 -30.391 1 82.75 110 ALA B CA 1
ATOM 2667 C C . ALA B 1 110 ? -4.57 -7.27 -28.922 1 82.75 110 ALA B C 1
ATOM 2669 O O . ALA B 1 110 ? -4.988 -6.41 -28.156 1 82.75 110 ALA B O 1
ATOM 2670 N N . ALA B 1 111 ? -4.281 -8.469 -28.578 1 83.38 111 ALA B N 1
ATOM 2671 C CA . ALA B 1 111 ? -4.457 -8.891 -27.188 1 83.38 111 ALA B CA 1
ATOM 2672 C C . ALA B 1 111 ? -3.494 -8.148 -26.266 1 83.38 111 ALA B C 1
ATOM 2674 O O . ALA B 1 111 ? -3.869 -7.746 -25.172 1 83.38 111 ALA B O 1
ATOM 2675 N N . VAL B 1 112 ? -2.348 -7.945 -26.766 1 85.75 112 VAL B N 1
ATOM 2676 C CA . VAL B 1 112 ? -1.317 -7.246 -26 1 85.75 112 VAL B CA 1
ATOM 2677 C C . VAL B 1 112 ? -1.722 -5.789 -25.797 1 85.75 112 VAL B C 1
ATOM 2679 O O . VAL B 1 112 ? -1.623 -5.262 -24.688 1 85.75 112 VAL B O 1
ATOM 2682 N N . GLU B 1 113 ? -2.199 -5.215 -26.797 1 86.69 113 GLU B N 1
ATOM 2683 C CA . GLU B 1 113 ? -2.613 -3.818 -26.719 1 86.69 113 GLU B CA 1
ATOM 2684 C C . GLU B 1 113 ? -3.77 -3.639 -25.75 1 86.69 113 GLU B C 1
ATOM 2686 O O . GLU B 1 113 ? -3.77 -2.705 -24.938 1 86.69 113 GLU B O 1
ATOM 2691 N N . ARG B 1 114 ? -4.652 -4.473 -25.812 1 86.94 114 ARG B N 1
ATOM 2692 C CA . ARG B 1 114 ? -5.801 -4.414 -24.906 1 86.94 114 ARG B CA 1
ATOM 2693 C C . ARG B 1 114 ? -5.367 -4.582 -23.453 1 86.94 114 ARG B C 1
ATOM 2695 O O . ARG B 1 114 ? -5.828 -3.846 -22.578 1 86.94 114 ARG B O 1
ATOM 2702 N N . LEU B 1 115 ? -4.523 -5.496 -23.266 1 89.31 115 LEU B N 1
ATOM 2703 C CA . LEU B 1 115 ? -4.062 -5.777 -21.906 1 89.31 115 LEU B CA 1
ATOM 2704 C C . LEU B 1 115 ? -3.248 -4.613 -21.359 1 89.31 115 LEU B C 1
ATOM 2706 O O . LEU B 1 115 ? -3.438 -4.207 -20.203 1 89.31 115 LEU B O 1
ATOM 2710 N N . LEU B 1 116 ? -2.434 -4.086 -22.188 1 90.5 116 LEU B N 1
ATOM 2711 C CA . LEU B 1 116 ? -1.622 -2.949 -21.766 1 90.5 116 LEU B CA 1
ATOM 2712 C C . LEU B 1 116 ? -2.5 -1.746 -21.438 1 90.5 116 LEU B C 1
ATOM 2714 O O . LEU B 1 116 ? -2.271 -1.057 -20.438 1 90.5 116 LEU B O 1
ATOM 2718 N N . THR B 1 117 ? -3.461 -1.545 -22.219 1 89.12 117 THR B N 1
ATOM 2719 C CA . THR B 1 117 ? -4.402 -0.459 -21.984 1 89.12 117 THR B CA 1
ATOM 2720 C C . THR B 1 117 ? -5.141 -0.668 -20.656 1 89.12 117 THR B C 1
ATOM 2722 O O . THR B 1 117 ? -5.277 0.264 -19.859 1 89.12 117 THR B O 1
ATOM 2725 N N . ALA B 1 118 ? -5.504 -1.842 -20.422 1 88.25 118 ALA B N 1
ATOM 2726 C CA . ALA B 1 118 ? -6.199 -2.17 -19.188 1 88.25 118 ALA B CA 1
ATOM 2727 C C . ALA B 1 118 ? -5.297 -1.943 -17.969 1 88.25 118 ALA B C 1
ATOM 2729 O O . ALA B 1 118 ? -5.77 -1.577 -16.906 1 88.25 118 ALA B O 1
ATOM 2730 N N . CYS B 1 119 ? -4.051 -2.141 -18.234 1 90.31 119 CYS B N 1
ATOM 2731 C CA . CYS B 1 119 ? -3.084 -1.955 -17.156 1 90.31 119 CYS B CA 1
ATOM 2732 C C . CYS B 1 119 ? -2.641 -0.5 -17.062 1 90.31 119 CYS B C 1
ATOM 2734 O O . CYS B 1 119 ? -1.783 -0.157 -16.25 1 90.31 119 CYS B O 1
ATOM 2736 N N . GLY B 1 120 ? -3.246 0.304 -17.906 1 86.56 120 GLY B N 1
ATOM 2737 C CA . GLY B 1 120 ? -2.926 1.723 -17.891 1 86.56 120 GLY B CA 1
ATOM 2738 C C . GLY B 1 120 ? -1.569 2.037 -18.484 1 86.56 120 GLY B C 1
ATOM 2739 O O . GLY B 1 120 ? -0.91 2.996 -18.078 1 86.56 120 GLY B O 1
ATOM 2740 N N . LEU B 1 121 ? -1.118 1.174 -19.25 1 88 121 LEU B N 1
ATOM 2741 C CA . LEU B 1 121 ? 0.156 1.377 -19.938 1 88 121 LEU B CA 1
ATOM 2742 C C . LEU B 1 121 ? -0.06 1.744 -21.406 1 88 121 LEU B C 1
ATOM 2744 O O . LEU B 1 121 ? -0.984 1.236 -22.047 1 88 121 LEU B O 1
ATOM 2748 N N . LYS B 1 122 ? 0.632 2.867 -21.766 1 77.62 122 LYS B N 1
ATOM 2749 C CA . LYS B 1 122 ? 0.496 3.307 -23.156 1 77.62 122 LYS B CA 1
ATOM 2750 C C . LYS B 1 122 ? 1.066 2.27 -24.125 1 77.62 122 LYS B C 1
ATOM 2752 O O . LYS B 1 122 ? 2.105 1.666 -23.844 1 77.62 122 LYS B O 1
ATOM 2757 N N . VAL B 1 123 ? 0.275 2.238 -25.219 1 68.62 123 VAL B N 1
ATOM 2758 C CA . VAL B 1 123 ? 0.7 1.361 -26.312 1 68.62 123 VAL B CA 1
ATOM 2759 C C . VAL B 1 123 ? 1.754 2.066 -27.156 1 68.62 123 VAL B C 1
ATOM 2761 O O . VAL B 1 123 ? 1.795 3.297 -27.219 1 68.62 123 VAL B O 1
ATOM 2764 N N . ASN B 1 124 ? 2.635 1.229 -27.75 1 64.38 124 ASN B N 1
ATOM 2765 C CA . ASN B 1 124 ? 3.66 1.73 -28.656 1 64.38 124 ASN B CA 1
ATOM 2766 C C . ASN B 1 124 ? 4.648 2.643 -27.938 1 64.38 124 ASN B C 1
ATOM 2768 O O . ASN B 1 124 ? 5.051 3.676 -28.469 1 64.38 124 ASN B O 1
ATOM 2772 N N . ASN B 1 125 ? 4.762 2.279 -26.672 1 68.06 125 ASN B N 1
ATOM 2773 C CA . ASN B 1 125 ? 5.652 3.051 -25.812 1 68.06 125 ASN B CA 1
ATOM 2774 C C . ASN B 1 125 ? 7.074 2.504 -25.828 1 68.06 125 ASN B C 1
ATOM 2776 O O . ASN B 1 125 ? 7.297 1.327 -25.547 1 68.06 125 ASN B O 1
ATOM 2780 N N . LYS B 1 126 ? 7.973 3.189 -26.422 1 78.94 126 LYS B N 1
ATOM 2781 C CA . LYS B 1 126 ? 9.375 2.793 -26.562 1 78.94 126 LYS B CA 1
ATOM 2782 C C . LYS B 1 126 ? 10.102 2.889 -25.219 1 78.94 126 LYS B C 1
ATOM 2784 O O . LYS B 1 126 ? 11.305 2.643 -25.156 1 78.94 126 LYS B O 1
ATOM 2789 N N . LYS B 1 127 ? 9.391 3.107 -24.266 1 85.81 127 LYS B N 1
ATOM 2790 C CA . LYS B 1 127 ? 10.031 3.242 -22.969 1 85.81 127 LYS B CA 1
ATOM 2791 C C . LYS B 1 127 ? 10.516 1.892 -22.453 1 85.81 127 LYS B C 1
ATOM 2793 O O . LYS B 1 127 ? 9.898 0.86 -22.703 1 85.81 127 LYS B O 1
ATOM 2798 N N . ARG B 1 128 ? 11.695 1.938 -21.891 1 90.56 128 ARG B N 1
ATOM 2799 C CA . ARG B 1 128 ? 12.25 0.771 -21.203 1 90.56 128 ARG B CA 1
ATOM 2800 C C . ARG B 1 128 ? 11.953 0.811 -19.719 1 90.56 128 ARG B C 1
ATOM 2802 O O . ARG B 1 128 ? 11.555 1.851 -19.188 1 90.56 128 ARG B O 1
ATOM 2809 N N . PRO B 1 129 ? 11.992 -0.345 -18.969 1 88.88 129 PRO B N 1
ATOM 2810 C CA . PRO B 1 129 ? 11.617 -0.445 -17.562 1 88.88 129 PRO B CA 1
ATOM 2811 C C . PRO B 1 129 ? 12.273 0.631 -16.703 1 88.88 129 PRO B C 1
ATOM 2813 O O . PRO B 1 129 ? 11.641 1.157 -15.781 1 88.88 129 PRO B O 1
ATOM 2816 N N . GLN B 1 130 ? 13.391 1.012 -16.969 1 87.44 130 GLN B N 1
ATOM 2817 C CA . GLN B 1 130 ? 14.117 1.99 -16.172 1 87.44 130 GLN B CA 1
ATOM 2818 C C . GLN B 1 130 ? 13.461 3.363 -16.25 1 87.44 130 GLN B C 1
ATOM 2820 O O . GLN B 1 130 ? 13.68 4.215 -15.383 1 87.44 130 GLN B O 1
ATOM 2825 N N . GLN B 1 131 ? 12.688 3.551 -17.203 1 89.44 131 GLN B N 1
ATOM 2826 C CA . GLN B 1 131 ? 12.031 4.836 -17.422 1 89.44 131 GLN B CA 1
ATOM 2827 C C . GLN B 1 131 ? 10.633 4.844 -16.812 1 89.44 131 GLN B C 1
ATOM 2829 O O . GLN B 1 131 ? 9.914 5.844 -16.922 1 89.44 131 GLN B O 1
ATOM 2834 N N . LEU B 1 132 ? 10.305 3.768 -16.266 1 87.5 132 LEU B N 1
ATOM 2835 C CA . LEU B 1 132 ? 8.969 3.629 -15.695 1 87.5 132 LEU B CA 1
ATOM 2836 C C . LEU B 1 132 ? 9.008 3.859 -14.188 1 87.5 132 LEU B C 1
ATOM 2838 O O . LEU B 1 132 ? 10.023 3.617 -13.539 1 87.5 132 LEU B O 1
ATOM 2842 N N . SER B 1 133 ? 7.898 4.379 -13.703 1 81.81 133 SER B N 1
ATOM 2843 C CA . SER B 1 133 ? 7.746 4.453 -12.258 1 81.81 133 SER B CA 1
ATOM 2844 C C . SER B 1 133 ? 7.602 3.062 -11.641 1 81.81 133 SER B C 1
ATOM 2846 O O . SER B 1 133 ? 7.414 2.078 -12.359 1 81.81 133 SER B O 1
ATOM 2848 N N . GLY B 1 134 ? 7.75 2.916 -10.344 1 82.62 134 GLY B N 1
ATOM 2849 C CA . GLY B 1 134 ? 7.551 1.65 -9.648 1 82.62 134 GLY B CA 1
ATOM 2850 C C . GLY B 1 134 ? 6.199 1.024 -9.93 1 82.62 134 GLY B C 1
ATOM 2851 O O . GLY B 1 134 ? 6.105 -0.176 -10.195 1 82.62 134 GLY B O 1
ATOM 2852 N N . GLY B 1 135 ? 5.184 1.854 -9.875 1 85.5 135 GLY B N 1
ATOM 2853 C CA . GLY B 1 135 ? 3.846 1.378 -10.172 1 85.5 135 GLY B CA 1
ATOM 2854 C C . GLY B 1 135 ? 3.686 0.917 -11.609 1 85.5 135 GLY B C 1
ATOM 2855 O O . GLY B 1 135 ? 3.029 -0.094 -11.875 1 85.5 135 GLY B O 1
ATOM 2856 N N . GLU B 1 136 ? 4.32 1.661 -12.469 1 87.75 136 GLU B N 1
ATOM 2857 C CA . GLU B 1 136 ? 4.27 1.279 -13.883 1 87.75 136 GLU B CA 1
ATOM 2858 C C . GLU B 1 136 ? 4.984 -0.047 -14.117 1 87.75 136 GLU B C 1
ATOM 2860 O O . GLU B 1 136 ? 4.508 -0.885 -14.891 1 87.75 136 GLU B O 1
ATOM 2865 N N . ARG B 1 137 ? 6.074 -0.208 -13.477 1 90.81 137 ARG B N 1
ATOM 2866 C CA . ARG B 1 137 ? 6.824 -1.453 -13.602 1 90.81 137 ARG B CA 1
ATOM 2867 C C . ARG B 1 137 ? 6.004 -2.641 -13.109 1 90.81 137 ARG B C 1
ATOM 2869 O O . ARG B 1 137 ? 5.988 -3.697 -13.742 1 90.81 137 ARG B O 1
ATOM 2876 N N . GLN B 1 138 ? 5.367 -2.43 -12.031 1 91.19 138 GLN B N 1
ATOM 2877 C CA . GLN B 1 138 ? 4.543 -3.5 -11.477 1 91.19 138 GLN B CA 1
ATOM 2878 C C . GLN B 1 138 ? 3.389 -3.844 -12.414 1 91.19 138 GLN B C 1
ATOM 2880 O O . GLN B 1 138 ? 3.068 -5.02 -12.609 1 91.19 138 GLN B O 1
ATOM 2885 N N . ARG B 1 139 ? 2.781 -2.844 -12.969 1 92.88 139 ARG B N 1
ATOM 2886 C CA . ARG B 1 139 ? 1.694 -3.064 -13.914 1 92.88 139 ARG B CA 1
ATOM 2887 C C . ARG B 1 139 ? 2.189 -3.797 -15.156 1 92.88 139 ARG B C 1
ATOM 2889 O O . ARG B 1 139 ? 1.493 -4.66 -15.695 1 92.88 139 ARG B O 1
ATOM 2896 N N . LEU B 1 140 ? 3.377 -3.48 -15.578 1 91.88 140 LEU B N 1
ATOM 2897 C CA . LEU B 1 140 ? 3.982 -4.16 -16.719 1 91.88 140 LEU B CA 1
ATOM 2898 C C . LEU B 1 140 ? 4.258 -5.625 -16.391 1 91.88 140 LEU B C 1
ATOM 2900 O O . LEU B 1 140 ? 3.957 -6.508 -17.203 1 91.88 140 LEU B O 1
ATOM 2904 N N . ALA B 1 141 ? 4.82 -5.848 -15.25 1 92.75 141 ALA B N 1
ATOM 2905 C CA . ALA B 1 141 ? 5.082 -7.219 -14.82 1 92.75 141 ALA B CA 1
ATOM 2906 C C . ALA B 1 141 ? 3.787 -8.023 -14.734 1 92.75 141 ALA B C 1
ATOM 2908 O O . ALA B 1 141 ? 3.75 -9.195 -15.117 1 92.75 141 ALA B O 1
ATOM 2909 N N . LEU B 1 142 ? 2.787 -7.402 -14.25 1 93.31 142 LEU B N 1
ATOM 2910 C CA . LEU B 1 142 ? 1.479 -8.047 -14.164 1 93.31 142 LEU B CA 1
ATOM 2911 C C . LEU B 1 142 ? 0.939 -8.367 -15.555 1 93.31 142 LEU B C 1
ATOM 2913 O O . LEU B 1 142 ? 0.438 -9.469 -15.789 1 93.31 142 LEU B O 1
ATOM 2917 N N . ALA B 1 143 ? 1.059 -7.438 -16.422 1 92.06 143 ALA B N 1
ATOM 2918 C CA . ALA B 1 143 ? 0.613 -7.664 -17.797 1 92.06 143 ALA B CA 1
ATOM 2919 C C . ALA B 1 143 ? 1.313 -8.875 -18.406 1 92.06 143 ALA B C 1
ATOM 2921 O O . ALA B 1 143 ? 0.67 -9.719 -19.031 1 92.06 143 ALA B O 1
ATOM 2922 N N . ARG B 1 144 ? 2.568 -8.93 -18.234 1 91.12 144 ARG B N 1
ATOM 2923 C CA . ARG B 1 144 ? 3.35 -10.055 -18.75 1 91.12 144 ARG B CA 1
ATOM 2924 C C . ARG B 1 144 ? 2.861 -11.375 -18.156 1 91.12 144 ARG B C 1
ATOM 2926 O O . ARG B 1 144 ? 2.842 -12.391 -18.844 1 91.12 144 ARG B O 1
ATOM 2933 N N . THR B 1 145 ? 2.529 -11.305 -16.938 1 91.31 145 THR B N 1
ATOM 2934 C CA . THR B 1 145 ? 2.047 -12.492 -16.25 1 91.31 145 THR B CA 1
ATOM 2935 C C . THR B 1 145 ? 0.667 -12.898 -16.766 1 91.31 145 THR B C 1
ATOM 2937 O O . THR B 1 145 ? 0.412 -14.078 -17.016 1 91.31 145 THR B O 1
ATOM 2940 N N . LEU B 1 146 ? -0.176 -11.938 -17 1 90.5 146 LEU B N 1
ATOM 2941 C CA . LEU B 1 146 ? -1.576 -12.18 -17.328 1 90.5 146 LEU B CA 1
ATOM 2942 C C . LEU B 1 146 ? -1.719 -12.648 -18.766 1 90.5 146 LEU B C 1
ATOM 2944 O O . LEU B 1 146 ? -2.684 -13.336 -19.109 1 90.5 146 LEU B O 1
ATOM 2948 N N . ILE B 1 147 ? -0.818 -12.305 -19.562 1 87.88 147 ILE B N 1
ATOM 2949 C CA . ILE B 1 147 ? -0.925 -12.664 -20.969 1 87.88 147 ILE B CA 1
ATOM 2950 C C . ILE B 1 147 ? -0.473 -14.109 -21.172 1 87.88 147 ILE B C 1
ATOM 2952 O O . ILE B 1 147 ? -0.747 -14.711 -22.203 1 87.88 147 ILE B O 1
ATOM 2956 N N . ASP B 1 148 ? 0.217 -14.609 -20.156 1 84.81 148 ASP B N 1
ATOM 2957 C CA . ASP B 1 148 ? 0.804 -15.945 -20.266 1 84.81 148 ASP B CA 1
ATOM 2958 C C . ASP B 1 148 ? -0.269 -17.031 -20.203 1 84.81 148 ASP B C 1
ATOM 2960 O O . ASP B 1 148 ? -1.284 -16.859 -19.516 1 84.81 148 ASP B O 1
ATOM 2964 N N . ASP B 1 149 ? -0.037 -18.125 -20.781 1 84.25 149 ASP B N 1
ATOM 2965 C CA . ASP B 1 149 ? -1.04 -19.188 -20.859 1 84.25 149 ASP B CA 1
ATOM 2966 C C . ASP B 1 149 ? -0.704 -20.312 -19.906 1 84.25 149 ASP B C 1
ATOM 2968 O O . ASP B 1 149 ? -1.342 -21.375 -19.938 1 84.25 149 ASP B O 1
ATOM 2972 N N . ALA B 1 150 ? 0.196 -20.109 -19.047 1 90.88 150 ALA B N 1
ATOM 2973 C CA . ALA B 1 150 ? 0.567 -21.156 -18.094 1 90.88 150 ALA B CA 1
ATOM 2974 C C . ALA B 1 150 ? -0.597 -21.484 -17.172 1 90.88 150 ALA B C 1
ATOM 2976 O O . ALA B 1 150 ? -1.315 -20.594 -16.719 1 90.88 150 ALA B O 1
ATOM 2977 N N . PRO B 1 151 ? -0.752 -22.75 -16.875 1 93.94 151 PRO B N 1
ATOM 2978 C CA . PRO B 1 151 ? -1.869 -23.156 -16.016 1 93.94 151 PRO B CA 1
ATOM 2979 C C . PRO B 1 151 ? -1.63 -22.812 -14.547 1 93.94 151 PRO B C 1
ATOM 2981 O O . PRO B 1 151 ? -2.58 -22.766 -13.766 1 93.94 151 PRO B O 1
ATOM 2984 N N . LEU B 1 152 ? -0.379 -22.625 -14.164 1 96.38 152 LEU B N 1
ATOM 2985 C CA . LEU B 1 152 ? -0.001 -22.281 -12.797 1 96.38 152 LEU B CA 1
ATOM 2986 C C . LEU B 1 152 ? 0.677 -20.922 -12.742 1 96.38 152 LEU B C 1
ATOM 2988 O O . LEU B 1 152 ? 1.669 -20.688 -13.43 1 96.38 152 LEU B O 1
ATOM 2992 N N . ILE B 1 153 ? 0.1 -20.047 -11.914 1 96.31 153 ILE B N 1
ATOM 2993 C CA . ILE B 1 153 ? 0.63 -18.703 -11.773 1 96.31 153 ILE B CA 1
ATOM 2994 C C . ILE B 1 153 ? 1.063 -18.453 -10.328 1 96.31 153 ILE B C 1
ATOM 2996 O O . ILE B 1 153 ? 0.284 -18.672 -9.398 1 96.31 153 ILE B O 1
ATOM 3000 N N . LEU B 1 154 ? 2.305 -18.109 -10.125 1 96.69 154 LEU B N 1
ATOM 3001 C CA . LEU B 1 154 ? 2.852 -17.734 -8.828 1 96.69 154 LEU B CA 1
ATOM 3002 C C . LEU B 1 154 ? 3.145 -16.25 -8.766 1 96.69 154 LEU B C 1
ATOM 3004 O O . LEU B 1 154 ? 3.855 -15.711 -9.625 1 96.69 154 LEU B O 1
ATOM 3008 N N . MET B 1 155 ? 2.533 -15.578 -7.805 1 96.31 155 MET B N 1
ATOM 3009 C CA . MET B 1 155 ? 2.74 -14.141 -7.695 1 96.31 155 MET B CA 1
ATOM 3010 C C . MET B 1 155 ? 3.17 -13.758 -6.285 1 96.31 155 MET B C 1
ATOM 3012 O O . MET B 1 155 ? 2.529 -14.148 -5.309 1 96.31 155 MET B O 1
ATOM 3016 N N . ASP B 1 156 ? 4.184 -13 -6.184 1 94.94 156 ASP B N 1
ATOM 3017 C CA . ASP B 1 156 ? 4.688 -12.5 -4.91 1 94.94 156 ASP B CA 1
ATOM 3018 C C . ASP B 1 156 ? 4.422 -11 -4.77 1 94.94 156 ASP B C 1
ATOM 3020 O O . ASP B 1 156 ? 5.176 -10.18 -5.297 1 94.94 156 ASP B O 1
ATOM 3024 N N . GLU B 1 157 ? 3.371 -10.625 -4.074 1 93.44 157 GLU B N 1
ATOM 3025 C CA . GLU B 1 157 ? 2.941 -9.258 -3.801 1 93.44 157 GLU B CA 1
ATOM 3026 C C . GLU B 1 157 ? 2.75 -8.469 -5.094 1 93.44 157 GLU B C 1
ATOM 3028 O O . GLU B 1 157 ? 3.289 -7.371 -5.242 1 93.44 157 GLU B O 1
ATOM 3033 N N . PRO B 1 158 ? 1.863 -8.922 -5.953 1 94.75 158 PRO B N 1
ATOM 3034 C CA . PRO B 1 158 ? 1.758 -8.383 -7.312 1 94.75 158 PRO B CA 1
ATOM 3035 C C . PRO B 1 158 ? 1.128 -6.996 -7.352 1 94.75 158 PRO B C 1
ATOM 3037 O O . PRO B 1 158 ? 1.194 -6.312 -8.375 1 94.75 158 PRO B O 1
ATOM 3040 N N . PHE B 1 159 ? 0.539 -6.57 -6.215 1 93.81 159 PHE B N 1
ATOM 3041 C CA . PHE B 1 159 ? -0.209 -5.32 -6.27 1 93.81 159 PHE B CA 1
ATOM 3042 C C . PHE B 1 159 ? 0.326 -4.324 -5.246 1 93.81 159 PHE B C 1
ATOM 3044 O O . PHE B 1 159 ? -0.288 -3.285 -5.004 1 93.81 159 PHE B O 1
ATOM 3051 N N . SER B 1 160 ? 1.42 -4.59 -4.668 1 88.81 160 SER B N 1
ATOM 3052 C CA . SER B 1 160 ? 1.878 -3.879 -3.479 1 88.81 160 SER B CA 1
ATOM 3053 C C . SER B 1 160 ? 2.328 -2.461 -3.82 1 88.81 160 SER B C 1
ATOM 3055 O O . SER B 1 160 ? 2.262 -1.562 -2.98 1 88.81 160 SER B O 1
ATOM 3057 N N . ALA B 1 161 ? 2.814 -2.207 -5.039 1 85.75 161 ALA B N 1
ATOM 3058 C CA . ALA B 1 161 ? 3.373 -0.906 -5.402 1 85.75 161 ALA B CA 1
ATOM 3059 C C . ALA B 1 161 ? 2.322 -0.028 -6.078 1 85.75 161 ALA B C 1
ATOM 3061 O O . ALA B 1 161 ? 2.629 1.077 -6.531 1 85.75 161 ALA B O 1
ATOM 3062 N N . LEU B 1 162 ? 1.124 -0.481 -6.102 1 88.31 162 LEU B N 1
ATOM 3063 C CA . LEU B 1 162 ? 0.074 0.222 -6.828 1 88.31 162 LEU B CA 1
ATOM 3064 C C . LEU B 1 162 ? -0.764 1.077 -5.883 1 88.31 162 LEU B C 1
ATOM 3066 O O . LEU B 1 162 ? -0.971 0.708 -4.727 1 88.31 162 LEU B O 1
ATOM 3070 N N . ASP B 1 163 ? -1.244 2.189 -6.422 1 85.88 163 ASP B N 1
ATOM 3071 C CA . ASP B 1 163 ? -2.219 2.965 -5.66 1 85.88 163 ASP B CA 1
ATOM 3072 C C . ASP B 1 163 ? -3.547 2.223 -5.551 1 85.88 163 ASP B C 1
ATOM 3074 O O . ASP B 1 163 ? -3.822 1.311 -6.332 1 85.88 163 ASP B O 1
ATOM 3078 N N . ALA B 1 164 ? -4.352 2.666 -4.664 1 88.94 164 ALA B N 1
ATOM 3079 C CA . ALA B 1 164 ? -5.539 1.923 -4.258 1 88.94 164 ALA B CA 1
ATOM 3080 C C . ALA B 1 164 ? -6.504 1.75 -5.43 1 88.94 164 ALA B C 1
ATOM 3082 O O . ALA B 1 164 ? -7.094 0.68 -5.602 1 88.94 164 ALA B O 1
ATOM 3083 N N . ILE B 1 165 ? -6.672 2.754 -6.195 1 87.94 165 ILE B N 1
ATOM 3084 C CA . ILE B 1 165 ? -7.637 2.711 -7.289 1 87.94 165 ILE B CA 1
ATOM 3085 C C . ILE B 1 165 ? -7.148 1.749 -8.367 1 87.94 165 ILE B C 1
ATOM 3087 O O . ILE B 1 165 ? -7.895 0.871 -8.812 1 87.94 165 ILE B O 1
ATOM 3091 N N . THR B 1 166 ? -5.949 1.913 -8.781 1 89.5 166 THR B N 1
ATOM 3092 C CA . THR B 1 166 ? -5.352 1.029 -9.781 1 89.5 166 THR B CA 1
ATOM 3093 C C . THR B 1 166 ? -5.328 -0.412 -9.281 1 89.5 166 THR B C 1
ATOM 3095 O O . THR B 1 166 ? -5.641 -1.34 -10.023 1 89.5 166 THR B O 1
ATOM 3098 N N . ARG B 1 167 ? -4.969 -0.547 -8.055 1 93.25 167 ARG B N 1
ATOM 3099 C CA . ARG B 1 167 ? -4.934 -1.868 -7.434 1 93.25 167 ARG B CA 1
ATOM 3100 C C . ARG B 1 167 ? -6.289 -2.557 -7.535 1 93.25 167 ARG B C 1
ATOM 3102 O O . ARG B 1 167 ? -6.375 -3.711 -7.957 1 93.25 167 ARG B O 1
ATOM 3109 N N . TYR B 1 168 ? -7.297 -1.846 -7.195 1 93.69 168 TYR B N 1
ATOM 3110 C CA . TYR B 1 168 ? -8.656 -2.383 -7.234 1 93.69 168 TYR B CA 1
ATOM 3111 C C . TYR B 1 168 ? -9.023 -2.814 -8.648 1 93.69 168 TYR B C 1
ATOM 3113 O O . TYR B 1 168 ? -9.539 -3.918 -8.852 1 93.69 168 TYR B O 1
ATOM 3121 N N . GLN B 1 169 ? -8.75 -2.004 -9.578 1 92.44 169 GLN B N 1
ATOM 3122 C CA . GLN B 1 169 ? -9.086 -2.285 -10.969 1 92.44 169 GLN B CA 1
ATOM 3123 C C . GLN B 1 169 ? -8.297 -3.48 -11.492 1 92.44 169 GLN B C 1
ATOM 3125 O O . GLN B 1 169 ? -8.852 -4.359 -12.156 1 92.44 169 GLN B O 1
ATOM 3130 N N . LEU B 1 170 ? -7.07 -3.551 -11.164 1 94.75 170 LEU B N 1
ATOM 3131 C CA . LEU B 1 170 ? -6.215 -4.605 -11.695 1 94.75 170 LEU B CA 1
ATOM 3132 C C . LEU B 1 170 ? -6.484 -5.93 -10.992 1 94.75 170 LEU B C 1
ATOM 3134 O O . LEU B 1 170 ? -6.34 -7 -11.586 1 94.75 170 LEU B O 1
ATOM 3138 N N . GLN B 1 171 ? -6.836 -5.852 -9.75 1 96.69 171 GLN B N 1
ATOM 3139 C CA . GLN B 1 171 ? -7.285 -7.062 -9.07 1 96.69 171 GLN B CA 1
ATOM 3140 C C . GLN B 1 171 ? -8.492 -7.676 -9.781 1 96.69 171 GLN B C 1
ATOM 3142 O O . GLN B 1 171 ? -8.531 -8.883 -10.016 1 96.69 171 GLN B O 1
ATOM 3147 N N . ASN B 1 172 ? -9.438 -6.844 -10.133 1 95.44 172 ASN B N 1
ATOM 3148 C CA . ASN B 1 172 ? -10.602 -7.32 -10.867 1 95.44 172 ASN B CA 1
ATOM 3149 C C . ASN B 1 172 ? -10.211 -7.918 -12.219 1 95.44 172 ASN B C 1
ATOM 3151 O O . ASN B 1 172 ? -10.672 -9 -12.578 1 95.44 172 ASN B O 1
ATOM 3155 N N . LEU B 1 173 ? -9.352 -7.258 -12.867 1 94.38 173 LEU B N 1
ATOM 3156 C CA . LEU B 1 173 ? -8.891 -7.723 -14.172 1 94.38 173 LEU B CA 1
ATOM 3157 C C . LEU B 1 173 ? -8.18 -9.062 -14.055 1 94.38 173 LEU B C 1
ATOM 3159 O O . LEU B 1 173 ? -8.43 -9.977 -14.844 1 94.38 173 LEU B O 1
ATOM 3163 N N . ALA B 1 174 ? -7.32 -9.188 -13.117 1 96.12 174 ALA B N 1
ATOM 3164 C CA . ALA B 1 174 ? -6.555 -10.414 -12.922 1 96.12 174 ALA B CA 1
ATOM 3165 C C . ALA B 1 174 ? -7.477 -11.602 -12.656 1 96.12 174 ALA B C 1
ATOM 3167 O O . ALA B 1 174 ? -7.273 -12.688 -13.203 1 96.12 174 ALA B O 1
ATOM 3168 N N . THR B 1 175 ? -8.461 -11.398 -11.836 1 96.06 175 THR B N 1
ATOM 3169 C CA . THR B 1 175 ? -9.391 -12.477 -11.523 1 96.06 175 THR B CA 1
ATOM 3170 C C . THR B 1 175 ? -10.156 -12.914 -12.773 1 96.06 175 THR B C 1
ATOM 3172 O O . THR B 1 175 ? -10.453 -14.102 -12.938 1 96.06 175 THR B O 1
ATOM 3175 N N . GLU B 1 176 ? -10.445 -11.969 -13.609 1 93.31 176 GLU B N 1
ATOM 3176 C CA . GLU B 1 176 ? -11.148 -12.273 -14.859 1 93.31 176 GLU B CA 1
ATOM 3177 C C . GLU B 1 176 ? -10.258 -13.062 -15.812 1 93.31 176 GLU B C 1
ATOM 3179 O O . GLU B 1 176 ? -10.688 -14.055 -16.406 1 93.31 176 GLU B O 1
ATOM 3184 N N . LEU B 1 177 ? -9.062 -12.688 -15.922 1 92.06 177 LEU B N 1
ATOM 3185 C CA . LEU B 1 177 ? -8.164 -13.258 -16.922 1 92.06 177 LEU B CA 1
ATOM 3186 C C . LEU B 1 177 ? -7.602 -14.594 -16.453 1 92.06 177 LEU B C 1
ATOM 3188 O O . LEU B 1 177 ? -7.219 -15.438 -17.266 1 92.06 177 LEU B O 1
ATOM 3192 N N . LEU B 1 178 ? -7.648 -14.828 -15.156 1 94 178 LEU B N 1
ATOM 3193 C CA . LEU B 1 178 ? -7.027 -16.031 -14.625 1 94 178 LEU B CA 1
ATOM 3194 C C . LEU B 1 178 ? -8.086 -17 -14.086 1 94 178 LEU B C 1
ATOM 3196 O O . LEU B 1 178 ? -7.785 -17.844 -13.242 1 94 178 LEU B O 1
ATOM 3200 N N . VAL B 1 179 ? -9.289 -16.891 -14.469 1 91.12 179 VAL B N 1
ATOM 3201 C CA . VAL B 1 179 ? -10.445 -17.625 -13.953 1 91.12 179 VAL B CA 1
ATOM 3202 C C . VAL B 1 179 ? -10.195 -19.125 -14.039 1 91.12 179 VAL B C 1
ATOM 3204 O O . VAL B 1 179 ? -10.602 -19.875 -13.148 1 91.12 179 VAL B O 1
ATOM 3207 N N . ASP B 1 180 ? -9.516 -19.656 -14.891 1 91.88 180 ASP B N 1
ATOM 3208 C CA . ASP B 1 180 ? -9.328 -21.094 -15.055 1 91.88 180 ASP B CA 1
ATOM 3209 C C . ASP B 1 180 ? -7.891 -21.516 -14.75 1 91.88 180 ASP B C 1
ATOM 3211 O O . ASP B 1 180 ? -7.441 -22.578 -15.172 1 91.88 180 ASP B O 1
ATOM 3215 N N . ARG B 1 181 ? -7.176 -20.656 -13.992 1 95.25 181 ARG B N 1
ATOM 3216 C CA . ARG B 1 181 ? -5.785 -20.938 -13.656 1 95.25 181 ARG B CA 1
ATOM 3217 C C . ARG B 1 181 ? -5.633 -21.219 -12.164 1 95.25 181 ARG B C 1
ATOM 3219 O O . ARG B 1 181 ? -6.477 -20.812 -11.359 1 95.25 181 ARG B O 1
ATOM 3226 N N . THR B 1 182 ? -4.633 -22.031 -11.859 1 97.5 182 THR B N 1
ATOM 3227 C CA . THR B 1 182 ? -4.219 -22.172 -10.469 1 97.5 182 THR B CA 1
ATOM 3228 C C . THR B 1 182 ? -3.277 -21.031 -10.07 1 97.5 182 THR B C 1
ATOM 3230 O O . THR B 1 182 ? -2.207 -20.875 -10.656 1 97.5 182 THR B O 1
ATOM 3233 N N . VAL B 1 183 ? -3.734 -20.25 -9.117 1 97.75 183 VAL B N 1
ATOM 3234 C CA . VAL B 1 183 ? -2.949 -19.078 -8.711 1 97.75 183 VAL B CA 1
ATOM 3235 C C . VAL B 1 183 ? -2.514 -19.234 -7.254 1 97.75 183 VAL B C 1
ATOM 3237 O O . VAL B 1 183 ? -3.33 -19.547 -6.387 1 97.75 183 VAL B O 1
ATOM 3240 N N . ILE B 1 184 ? -1.249 -19.109 -6.992 1 98.19 184 ILE B N 1
ATOM 3241 C CA . ILE B 1 184 ? -0.715 -19 -5.641 1 98.19 184 ILE B CA 1
ATOM 3242 C C . ILE B 1 184 ? -0.084 -17.625 -5.453 1 98.19 184 ILE B C 1
ATOM 3244 O O . ILE B 1 184 ? 0.929 -17.297 -6.082 1 98.19 184 ILE B O 1
ATOM 3248 N N . MET B 1 185 ? -0.686 -16.844 -4.582 1 97.75 185 MET B N 1
ATOM 3249 C CA . MET B 1 185 ? -0.29 -15.453 -4.414 1 97.75 185 MET B CA 1
ATOM 3250 C C . MET B 1 185 ? 0.039 -15.148 -2.955 1 97.75 185 MET B C 1
ATOM 3252 O O . MET B 1 185 ? -0.66 -15.609 -2.049 1 97.75 185 MET B O 1
ATOM 3256 N N . ILE B 1 186 ? 1.092 -14.43 -2.771 1 96.56 186 ILE B N 1
ATOM 3257 C CA . ILE B 1 186 ? 1.467 -13.961 -1.444 1 96.56 186 ILE B CA 1
ATOM 3258 C C . ILE B 1 186 ? 1.13 -12.477 -1.312 1 96.56 186 ILE B C 1
ATOM 3260 O O . ILE B 1 186 ? 1.367 -11.695 -2.238 1 96.56 186 ILE B O 1
ATOM 3264 N N . THR B 1 187 ? 0.562 -12.148 -0.194 1 94.19 187 THR B N 1
ATOM 3265 C CA . THR B 1 187 ? 0.32 -10.742 0.108 1 94.19 187 THR B CA 1
ATOM 3266 C C . THR B 1 187 ? 0.367 -10.492 1.613 1 94.19 187 THR B C 1
ATOM 3268 O O . THR B 1 187 ? 0.147 -11.414 2.404 1 94.19 187 THR B O 1
ATOM 3271 N N . HIS B 1 188 ? 0.674 -9.344 1.987 1 90.5 188 HIS B N 1
ATOM 3272 C CA . HIS B 1 188 ? 0.619 -8.953 3.391 1 90.5 188 HIS B CA 1
ATOM 3273 C C . HIS B 1 188 ? -0.628 -8.117 3.68 1 90.5 188 HIS B C 1
ATOM 3275 O O . HIS B 1 188 ? -0.822 -7.656 4.805 1 90.5 188 HIS B O 1
ATOM 3281 N N . ASP B 1 189 ? -1.529 -7.953 2.709 1 93 189 ASP B N 1
ATOM 3282 C CA . ASP B 1 189 ? -2.719 -7.117 2.846 1 93 189 ASP B CA 1
ATOM 3283 C C . ASP B 1 189 ? -3.969 -7.973 3.045 1 93 189 ASP B C 1
ATOM 3285 O O . ASP B 1 189 ? -4.43 -8.633 2.111 1 93 189 ASP B O 1
ATOM 3289 N N . PRO B 1 190 ? -4.57 -7.824 4.227 1 95.56 190 PRO B N 1
ATOM 3290 C CA . PRO B 1 190 ? -5.75 -8.641 4.52 1 95.56 190 PRO B CA 1
ATOM 3291 C C . PRO B 1 190 ? -6.918 -8.352 3.578 1 95.56 190 PRO B C 1
ATOM 3293 O O . PRO B 1 190 ? -7.637 -9.273 3.182 1 95.56 190 PRO B O 1
ATOM 3296 N N . ALA B 1 191 ? -7.133 -7.133 3.275 1 95.94 191 ALA B N 1
ATOM 3297 C CA . ALA B 1 191 ? -8.234 -6.793 2.383 1 95.94 191 ALA B CA 1
ATOM 3298 C C . ALA B 1 191 ? -8.047 -7.426 1.007 1 95.94 191 ALA B C 1
ATOM 3300 O O . ALA B 1 191 ? -8.992 -7.965 0.427 1 95.94 191 ALA B O 1
ATOM 3301 N N . GLU B 1 192 ? -6.879 -7.367 0.522 1 96.56 192 GLU B N 1
ATOM 3302 C CA . GLU B 1 192 ? -6.539 -7.973 -0.761 1 96.56 192 GLU B CA 1
ATOM 3303 C C . GLU B 1 192 ? -6.754 -9.484 -0.73 1 96.56 192 GLU B C 1
ATOM 3305 O O . GLU B 1 192 ? -7.32 -10.055 -1.663 1 96.56 192 GLU B O 1
ATOM 3310 N N . ALA B 1 193 ? -6.27 -10.055 0.304 1 97.31 193 ALA B N 1
ATOM 3311 C CA . ALA B 1 193 ? -6.422 -11.492 0.471 1 97.31 193 ALA B CA 1
ATOM 3312 C C . ALA B 1 193 ? -7.895 -11.891 0.468 1 97.31 193 ALA B C 1
ATOM 3314 O O . ALA B 1 193 ? -8.289 -12.836 -0.229 1 97.31 193 ALA B O 1
ATOM 3315 N N . LEU B 1 194 ? -8.648 -11.18 1.18 1 97.75 194 LEU B N 1
ATOM 3316 C CA . LEU B 1 194 ? -10.078 -11.477 1.293 1 97.75 194 LEU B CA 1
ATOM 3317 C C . LEU B 1 194 ? -10.781 -11.273 -0.043 1 97.75 194 LEU B C 1
ATOM 3319 O O . LEU B 1 194 ? -11.688 -12.031 -0.394 1 97.75 194 LEU B O 1
ATOM 3323 N N . ARG B 1 195 ? -10.391 -10.328 -0.782 1 97.94 195 ARG B N 1
ATOM 3324 C CA . ARG B 1 195 ? -11.039 -10.031 -2.055 1 97.94 195 ARG B CA 1
ATOM 3325 C C . ARG B 1 195 ? -10.789 -11.141 -3.072 1 97.94 195 ARG B C 1
ATOM 3327 O O . ARG B 1 195 ? -11.688 -11.5 -3.832 1 97.94 195 ARG B O 1
ATOM 3334 N N . LEU B 1 196 ? -9.625 -11.727 -2.994 1 98.31 196 LEU B N 1
ATOM 3335 C CA . LEU B 1 196 ? -9.203 -12.477 -4.168 1 98.31 196 LEU B CA 1
ATOM 3336 C C . LEU B 1 196 ? -9.195 -13.977 -3.889 1 98.31 196 LEU B C 1
ATOM 3338 O O . LEU B 1 196 ? -9.242 -14.789 -4.816 1 98.31 196 LEU B O 1
ATOM 3342 N N . ALA B 1 197 ? -9.203 -14.391 -2.717 1 98.38 197 ALA B N 1
ATOM 3343 C CA . ALA B 1 197 ? -8.898 -15.773 -2.357 1 98.38 197 ALA B CA 1
ATOM 3344 C C . ALA B 1 197 ? -10.125 -16.672 -2.533 1 98.38 197 ALA B C 1
ATOM 3346 O O . ALA B 1 197 ? -11.219 -16.328 -2.084 1 98.38 197 ALA B O 1
ATOM 3347 N N . ASN B 1 198 ? -9.93 -17.781 -3.207 1 98.12 198 ASN B N 1
ATOM 3348 C CA . ASN B 1 198 ? -10.82 -18.922 -3.025 1 98.12 198 ASN B CA 1
ATOM 3349 C C . ASN B 1 198 ? -10.469 -19.703 -1.764 1 98.12 198 ASN B C 1
ATOM 3351 O O . ASN B 1 198 ? -11.359 -20.203 -1.07 1 98.12 198 ASN B O 1
ATOM 3355 N N . TYR B 1 199 ? -9.219 -19.812 -1.539 1 98.12 199 TYR B N 1
ATOM 3356 C CA . TYR B 1 199 ? -8.648 -20.375 -0.314 1 98.12 199 TYR B CA 1
ATOM 3357 C C . TYR B 1 199 ? -7.648 -19.406 0.308 1 98.12 199 TYR B C 1
ATOM 3359 O O . TYR B 1 199 ? -6.742 -18.906 -0.37 1 98.12 199 TYR B O 1
ATOM 3367 N N . LEU B 1 200 ? -7.852 -19.109 1.553 1 98 200 LEU B N 1
ATOM 3368 C CA . LEU B 1 200 ? -6.996 -18.188 2.279 1 98 200 LEU B CA 1
ATOM 3369 C C . LEU B 1 200 ? -6.199 -18.906 3.357 1 98 200 LEU B C 1
ATOM 3371 O O . LEU B 1 200 ? -6.758 -19.688 4.137 1 98 200 LEU B O 1
ATOM 3375 N N . TYR B 1 201 ? -4.898 -18.641 3.361 1 97.25 201 TYR B N 1
ATOM 3376 C CA . TYR B 1 201 ? -4.012 -19.266 4.34 1 97.25 201 TYR B CA 1
ATOM 3377 C C . TYR B 1 201 ? -3.172 -18.219 5.062 1 97.25 201 TYR B C 1
ATOM 3379 O O . TYR B 1 201 ? -2.9 -17.141 4.516 1 97.25 201 TYR B O 1
ATOM 3387 N N . VAL B 1 202 ? -2.814 -18.547 6.223 1 95.06 202 VAL B N 1
ATOM 3388 C CA . VAL B 1 202 ? -1.781 -17.828 6.945 1 95.06 202 VAL B CA 1
ATOM 3389 C C . VAL B 1 202 ? -0.58 -18.734 7.191 1 95.06 202 VAL B C 1
ATOM 3391 O O . VAL B 1 202 ? -0.739 -19.891 7.598 1 95.06 202 VAL B O 1
ATOM 3394 N N . LEU B 1 203 ? 0.541 -18.234 6.816 1 93.44 203 LEU B N 1
ATOM 3395 C CA . LEU B 1 203 ? 1.772 -18.969 7.09 1 93.44 203 LEU B CA 1
ATOM 3396 C C . LEU B 1 203 ? 2.412 -18.5 8.391 1 93.44 203 LEU B C 1
ATOM 3398 O O . LEU B 1 203 ? 2.846 -17.344 8.484 1 93.44 203 LEU B O 1
ATOM 3402 N N . GLU B 1 204 ? 2.418 -19.344 9.297 1 87.19 204 GLU B N 1
ATOM 3403 C CA . GLU B 1 204 ? 3.014 -19.062 10.594 1 87.19 204 GLU B CA 1
ATOM 3404 C C . GLU B 1 204 ? 3.736 -20.281 11.148 1 87.19 204 GLU B C 1
ATOM 3406 O O . GLU B 1 204 ? 3.205 -21.406 11.109 1 87.19 204 GLU B O 1
ATOM 3411 N N . ASN B 1 205 ? 4.984 -20.047 11.656 1 86.12 205 ASN B N 1
ATOM 3412 C CA . ASN B 1 205 ? 5.77 -21.094 12.289 1 86.12 205 ASN B CA 1
ATOM 3413 C C . ASN B 1 205 ? 5.93 -22.312 11.375 1 86.12 205 ASN B C 1
ATOM 3415 O O . ASN B 1 205 ? 5.762 -23.453 11.812 1 86.12 205 ASN B O 1
ATOM 3419 N N . GLY B 1 206 ? 6.02 -22.078 10.102 1 87.31 206 GLY B N 1
ATOM 3420 C CA . GLY B 1 206 ? 6.312 -23.125 9.148 1 87.31 206 GLY B CA 1
ATOM 3421 C C . GLY B 1 206 ? 5.09 -23.938 8.758 1 87.31 206 GLY B C 1
ATOM 3422 O O . GLY B 1 206 ? 5.215 -25.031 8.195 1 87.31 206 GLY B O 1
ATOM 3423 N N . ALA B 1 207 ? 3.967 -23.438 9.102 1 91.19 207 ALA B N 1
ATOM 3424 C CA . ALA B 1 207 ? 2.734 -24.156 8.781 1 91.19 207 ALA B CA 1
ATOM 3425 C C . ALA B 1 207 ? 1.713 -23.219 8.133 1 91.19 207 ALA B C 1
ATOM 3427 O O . ALA B 1 207 ? 1.688 -22.031 8.422 1 91.19 207 ALA B O 1
ATOM 3428 N N . LEU B 1 208 ? 0.881 -23.875 7.246 1 94.31 208 LEU B N 1
ATOM 3429 C CA . LEU B 1 208 ? -0.217 -23.141 6.621 1 94.31 208 LEU B CA 1
ATOM 3430 C C . LEU B 1 208 ? -1.537 -23.438 7.324 1 94.31 208 LEU B C 1
ATOM 3432 O O . LEU B 1 208 ? -1.893 -24.609 7.516 1 94.31 208 LEU B O 1
ATOM 3436 N N . THR B 1 209 ? -2.168 -22.422 7.742 1 94.56 209 THR B N 1
ATOM 3437 C CA . THR B 1 209 ? -3.494 -22.562 8.328 1 94.56 209 THR B CA 1
ATOM 3438 C C . THR B 1 209 ? -4.551 -21.891 7.461 1 94.56 209 THR B C 1
ATOM 3440 O O . THR B 1 209 ? -4.402 -20.719 7.098 1 94.56 209 THR B O 1
ATOM 3443 N N . GLU B 1 210 ? -5.535 -22.672 7.145 1 96.75 210 GLU B N 1
ATOM 3444 C CA . GLU B 1 210 ? -6.605 -22.109 6.328 1 96.75 210 GLU B CA 1
ATOM 3445 C C . GLU B 1 210 ? -7.531 -21.234 7.164 1 96.75 210 GLU B C 1
ATOM 3447 O O . GLU B 1 210 ? -7.879 -21.594 8.297 1 96.75 210 GLU B O 1
ATOM 3452 N N . LEU B 1 211 ? -7.922 -20.156 6.633 1 96.19 211 LEU B N 1
ATOM 3453 C CA . LEU B 1 211 ? -8.797 -19.219 7.32 1 96.19 211 LEU B CA 1
ATOM 3454 C C . LEU B 1 211 ? -10.148 -19.125 6.621 1 96.19 211 LEU B C 1
ATOM 3456 O O . LEU B 1 211 ? -10.242 -19.328 5.406 1 96.19 211 LEU B O 1
ATOM 3460 N N . PRO B 1 212 ? -11.164 -18.812 7.348 1 95.5 212 PRO B N 1
ATOM 3461 C CA . PRO B 1 212 ? -12.492 -18.688 6.75 1 95.5 212 PRO B CA 1
ATOM 3462 C C . PRO B 1 212 ? -12.625 -17.438 5.867 1 95.5 212 PRO B C 1
ATOM 3464 O O . PRO B 1 212 ? -11.969 -16.422 6.117 1 95.5 212 PRO B O 1
ATOM 3467 N N . LEU B 1 213 ? -13.5 -17.562 4.895 1 97.06 213 LEU B N 1
ATOM 3468 C CA . LEU B 1 213 ? -13.773 -16.484 3.945 1 97.06 213 LEU B CA 1
ATOM 3469 C C . LEU B 1 213 ? -15.258 -16.125 3.941 1 97.06 213 LEU B C 1
ATOM 3471 O O . LEU B 1 213 ? -16.094 -16.953 4.309 1 97.06 213 LEU B O 1
ATOM 3475 N N . PRO B 1 214 ? -15.516 -14.859 3.58 1 95.88 214 PRO B N 1
ATOM 3476 C CA . PRO B 1 214 ? -16.922 -14.562 3.318 1 95.88 214 PRO B CA 1
ATOM 3477 C C . PRO B 1 214 ? -17.516 -15.438 2.217 1 95.88 214 PRO B C 1
ATOM 3479 O O . PRO B 1 214 ? -16.797 -15.922 1.351 1 95.88 214 PRO B O 1
ATOM 3482 N N . ALA B 1 215 ? -18.828 -15.586 2.174 1 94.56 215 ALA B N 1
ATOM 3483 C CA . ALA B 1 215 ? -19.531 -16.531 1.299 1 94.56 215 ALA B CA 1
ATOM 3484 C C . ALA B 1 215 ? -19.453 -16.078 -0.158 1 94.56 215 ALA B C 1
ATOM 3486 O O . ALA B 1 215 ? -19.438 -16.906 -1.069 1 94.56 215 ALA B O 1
ATOM 3487 N N . ALA B 1 216 ? -19.328 -14.789 -0.376 1 95.75 216 ALA B N 1
ATOM 3488 C CA . ALA B 1 216 ? -19.312 -14.273 -1.742 1 95.75 216 ALA B CA 1
ATOM 3489 C C . ALA B 1 216 ? -18.094 -14.789 -2.508 1 95.75 216 ALA B C 1
ATOM 3491 O O . ALA B 1 216 ? -17.062 -15.102 -1.911 1 95.75 216 ALA B O 1
ATOM 3492 N N . ALA B 1 217 ? -18.203 -14.867 -3.762 1 95.19 217 ALA B N 1
ATOM 3493 C CA . ALA B 1 217 ? -17.109 -15.336 -4.613 1 95.19 217 ALA B CA 1
ATOM 3494 C C . ALA B 1 217 ? -16.125 -14.211 -4.918 1 95.19 217 ALA B C 1
ATOM 3496 O O . ALA B 1 217 ? -16.5 -13.031 -4.91 1 95.19 217 ALA B O 1
ATOM 3497 N N . PRO B 1 218 ? -14.891 -14.5 -5.289 1 96.38 218 PRO B N 1
ATOM 3498 C CA . PRO B 1 218 ? -13.93 -13.484 -5.703 1 96.38 218 PRO B CA 1
ATOM 3499 C C . PRO B 1 218 ? -14.203 -12.945 -7.105 1 96.38 218 PRO B C 1
ATOM 3501 O O . PRO B 1 218 ? -14.758 -13.664 -7.949 1 96.38 218 PRO B O 1
ATOM 3504 N N . PRO B 1 219 ? -13.812 -11.828 -7.262 1 97 219 PRO B N 1
ATOM 3505 C CA . PRO B 1 219 ? -13.3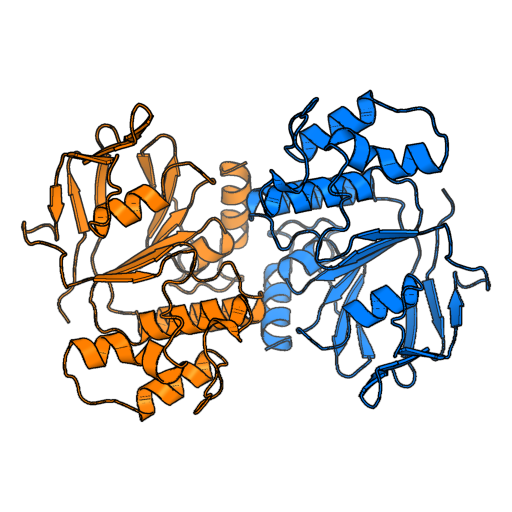2 -10.852 -6.285 1 97 219 PRO B CA 1
ATOM 3506 C C . PRO B 1 219 ? -14.438 -10.25 -5.434 1 97 219 PRO B C 1
ATOM 3508 O O . PRO B 1 219 ? -15.375 -9.656 -5.973 1 97 219 PRO B O 1
ATOM 3511 N N . ARG B 1 220 ? -14.32 -10.367 -4.238 1 97.31 220 ARG B N 1
ATOM 3512 C CA . ARG B 1 220 ? -15.344 -9.906 -3.311 1 97.31 220 ARG B CA 1
ATOM 3513 C C . ARG B 1 220 ? -15.336 -8.383 -3.197 1 97.31 220 ARG B C 1
ATOM 3515 O O . ARG B 1 220 ? -14.266 -7.766 -3.15 1 97.31 220 ARG B O 1
ATOM 3522 N N . ALA B 1 221 ? -16.516 -7.828 -3.16 1 95.19 221 ALA B N 1
ATOM 3523 C CA . ALA B 1 221 ? -16.656 -6.402 -2.877 1 95.19 221 ALA B CA 1
ATOM 3524 C C . ALA B 1 221 ? -16.406 -6.113 -1.398 1 95.19 221 ALA B C 1
ATOM 3526 O O . ALA B 1 221 ? -16.625 -6.977 -0.545 1 95.19 221 ALA B O 1
ATOM 3527 N N . PHE B 1 222 ? -16.031 -4.914 -1.105 1 94.94 222 PHE B N 1
ATOM 3528 C CA . PHE B 1 222 ? -15.82 -4.52 0.281 1 94.94 222 PHE B CA 1
ATOM 3529 C C . PHE B 1 222 ? -17.125 -4.559 1.066 1 94.94 222 PHE B C 1
ATOM 3531 O O . PHE B 1 222 ? -17.109 -4.68 2.293 1 94.94 222 PHE B O 1
ATOM 3538 N N . THR B 1 223 ? -18.203 -4.5 0.365 1 95.5 223 THR B N 1
ATOM 3539 C CA . THR B 1 223 ? -19.516 -4.457 0.989 1 95.5 223 THR B CA 1
ATOM 3540 C C . THR B 1 223 ? -20.062 -5.863 1.209 1 95.5 223 THR B C 1
ATOM 3542 O O . THR B 1 223 ? -21.156 -6.039 1.757 1 95.5 223 THR B O 1
ATOM 3545 N N . SER B 1 224 ? -19.297 -6.863 0.729 1 96.38 224 SER B N 1
ATOM 3546 C CA . SER B 1 224 ? -19.766 -8.234 0.916 1 96.38 224 SER B CA 1
ATOM 3547 C C . SER B 1 224 ? -19.969 -8.555 2.393 1 96.38 224 SER B C 1
ATOM 3549 O O . SER B 1 224 ? -19.188 -8.125 3.244 1 96.38 224 SER B O 1
ATOM 3551 N N . GLU B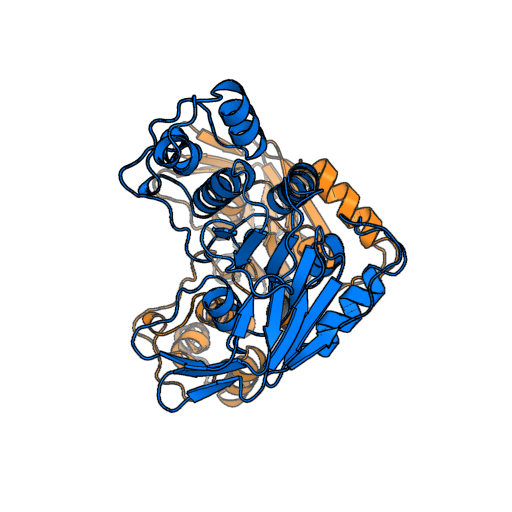 1 225 ? -20.984 -9.32 2.637 1 95.94 225 GLU B N 1
ATOM 3552 C CA . GLU B 1 225 ? -21.312 -9.68 4.012 1 95.94 225 GLU B CA 1
ATOM 3553 C C . GLU B 1 225 ? -20.156 -10.383 4.695 1 95.94 225 GLU B C 1
ATOM 3555 O O . GLU B 1 225 ? -19.594 -11.344 4.152 1 95.94 225 GLU B O 1
ATOM 3560 N N . GLY B 1 226 ? -19.828 -9.867 5.883 1 95.94 226 GLY B N 1
ATOM 3561 C CA . GLY B 1 226 ? -18.781 -10.492 6.684 1 95.94 226 GLY B CA 1
ATOM 3562 C C . GLY B 1 226 ? -17.391 -10.023 6.32 1 95.94 226 GLY B C 1
ATOM 3563 O O . GLY B 1 226 ? -16.422 -10.359 7.008 1 95.94 226 GLY B O 1
ATOM 3564 N N . PHE B 1 227 ? -17.328 -9.242 5.242 1 97.19 227 PHE B N 1
ATOM 3565 C CA . PHE B 1 227 ? -16.016 -8.812 4.762 1 97.19 227 PHE B CA 1
ATOM 3566 C C . PHE B 1 227 ? -15.305 -7.973 5.812 1 97.19 227 PHE B C 1
ATOM 3568 O O . PHE B 1 227 ? -14.172 -8.289 6.203 1 97.19 227 PHE B O 1
ATOM 3575 N N . ALA B 1 228 ? -15.93 -6.98 6.309 1 95.81 228 ALA B N 1
ATOM 3576 C CA . ALA B 1 228 ? -15.32 -6.051 7.262 1 95.81 228 ALA B CA 1
ATOM 3577 C C . ALA B 1 228 ? -14.938 -6.766 8.555 1 95.81 228 ALA B C 1
ATOM 3579 O O . ALA B 1 228 ? -13.867 -6.516 9.117 1 95.81 228 ALA B O 1
ATOM 3580 N N . GLU B 1 229 ? -15.758 -7.605 9.016 1 96.12 229 GLU B N 1
ATOM 3581 C CA . GLU B 1 229 ? -15.5 -8.359 10.234 1 96.12 229 GLU B CA 1
ATOM 3582 C C . GLU B 1 229 ? -14.281 -9.266 10.07 1 96.12 229 GLU B C 1
ATOM 3584 O O . GLU B 1 229 ? -13.43 -9.344 10.961 1 96.12 229 GLU B O 1
ATOM 3589 N N . ARG B 1 230 ? -14.242 -9.914 8.953 1 96.12 230 ARG B N 1
ATOM 3590 C CA . ARG B 1 230 ? -13.117 -10.797 8.695 1 96.12 230 ARG B CA 1
ATOM 3591 C C . ARG B 1 230 ? -11.812 -10.016 8.562 1 96.12 230 ARG B C 1
ATOM 3593 O O . ARG B 1 230 ? -10.766 -10.453 9.039 1 96.12 230 ARG B O 1
ATOM 3600 N N . GLN B 1 231 ? -11.906 -8.922 7.883 1 95.88 231 GLN B N 1
ATOM 3601 C CA . GLN B 1 231 ? -10.734 -8.062 7.738 1 95.88 231 GLN B CA 1
ATOM 3602 C C . GLN B 1 231 ? -10.195 -7.633 9.102 1 95.88 231 GLN B C 1
ATOM 3604 O O . GLN B 1 231 ? -8.984 -7.711 9.344 1 95.88 231 GLN B O 1
ATOM 3609 N N . GLN B 1 232 ? -11.062 -7.234 9.961 1 92.88 232 GLN B N 1
ATOM 3610 C CA . GLN B 1 232 ? -10.672 -6.816 11.305 1 92.88 232 GLN B CA 1
ATOM 3611 C C . GLN B 1 232 ? -10.039 -7.965 12.078 1 92.88 232 GLN B C 1
ATOM 3613 O O . GLN B 1 232 ? -9.023 -7.781 12.75 1 92.88 232 GLN B O 1
ATOM 3618 N N . GLN B 1 233 ? -10.586 -9.062 11.953 1 93.25 233 GLN B N 1
ATOM 3619 C CA . GLN B 1 233 ? -10.07 -10.242 12.641 1 93.25 233 GLN B CA 1
ATOM 3620 C C . GLN B 1 233 ? -8.664 -10.578 12.164 1 93.25 233 GLN B C 1
ATOM 3622 O O . GLN B 1 233 ? -7.797 -10.922 12.977 1 93.25 233 GLN B O 1
ATOM 3627 N N . LEU B 1 234 ? -8.461 -10.492 10.898 1 93.19 234 LEU B N 1
ATOM 3628 C CA . LEU B 1 234 ? -7.152 -10.805 10.336 1 93.19 234 LEU B CA 1
ATOM 3629 C C . LEU B 1 234 ? -6.102 -9.805 10.805 1 93.19 234 LEU B C 1
ATOM 3631 O O . LEU B 1 234 ? -4.969 -10.18 11.109 1 93.19 234 LEU B O 1
ATOM 3635 N N . LEU B 1 235 ? -6.496 -8.547 10.883 1 90.06 235 LEU B N 1
ATOM 3636 C CA . LEU B 1 235 ? -5.578 -7.508 11.352 1 90.06 235 LEU B CA 1
ATOM 3637 C C . LEU B 1 235 ? -5.184 -7.742 12.805 1 90.06 235 LEU B C 1
ATOM 3639 O O . LEU B 1 235 ? -4.031 -7.52 13.18 1 90.06 235 LEU B O 1
ATOM 3643 N N . GLU B 1 236 ? -6.098 -8.195 13.531 1 85.88 236 GLU B N 1
ATOM 3644 C CA . GLU B 1 236 ? -5.852 -8.453 14.945 1 85.88 236 GLU B CA 1
ATOM 3645 C C . GLU B 1 236 ? -5.043 -9.734 15.141 1 85.88 236 GLU B C 1
ATOM 3647 O O . GLU B 1 236 ? -4.238 -9.828 16.078 1 85.88 236 GLU B O 1
ATOM 3652 N N . HIS B 1 237 ? -5.301 -10.68 14.242 1 82.75 237 HIS B N 1
ATOM 3653 C CA . HIS B 1 237 ? -4.613 -11.969 14.32 1 82.75 237 HIS B CA 1
ATOM 3654 C C . HIS B 1 237 ? -3.137 -11.828 13.961 1 82.75 237 HIS B C 1
ATOM 3656 O O . HIS B 1 237 ? -2.285 -12.508 14.539 1 82.75 237 HIS B O 1
ATOM 3662 N N . LEU B 1 238 ? -2.848 -11.039 13.086 1 81.12 238 LEU B N 1
ATOM 3663 C CA . LEU B 1 238 ? -1.493 -10.945 12.547 1 81.12 238 LEU B CA 1
ATOM 3664 C C . LEU B 1 238 ? -0.702 -9.859 13.266 1 81.12 238 LEU B C 1
ATOM 3666 O O . LEU B 1 238 ? 0.387 -9.484 12.828 1 81.12 238 LEU B O 1
ATOM 3670 N N . ARG B 1 239 ? -1.27 -9.266 14.328 1 73.62 239 ARG B N 1
ATOM 3671 C CA . ARG B 1 239 ? -0.601 -8.242 15.125 1 73.62 239 ARG B CA 1
ATOM 3672 C C . ARG B 1 239 ? 0.612 -8.812 15.852 1 73.62 239 ARG B C 1
ATOM 3674 O O . ARG B 1 239 ? 0.581 -9.953 16.312 1 73.62 239 ARG B O 1
#

pLDDT: mean 90.1, std 7.55, range [53.84, 98.5]

Foldseek 3Di:
DDWFKKWWFQKWKDQVPRTLAGGATDIFGTQFEEEEAEDPPNCLVVVLCVQQVNADPRMDIDTDIGRVVRHHCPPQEDEADPQGPFDQPAALLCSLCVQVVVVVHDDPVVVLCVLCVLLVHDPPDRDGLVPDDPSNSLSSSLSSQLVDPRQEYEHEASQVSDDPVSSVSVLVVSCVSNSRHHYYYYDNQLLSQQQGGPWYWYRDPNYTDTDDHQPDDHNDDCPGPCNVVSNVVVVVVRD/DDWFKKWWFQKWKAQVPRTLAGGATDIFGTQFEEEEAADPPNCLVVVLCVQQVNADPRMDIDTDIGRVVRHHCPPQEDEADPQGPFDQVAALLCSLCVQVVVVVHDDPVVVLCVLCVLLVHDPPDRDGLVPDDPSNSLSSSLSSQLVDPRQEYEYEASQVSDDPVSSVSVLVVSCVSNSRHHYYYYDNQLLSQQQGGPWYWYRDPNYTDTDDHQPDHHNDDCPGPCNVVSNVVVVVVND

Solvent-accessible surface area (backbone atoms only — not comparable to full-atom values): 26016 Å² total; per-residue (Å²): 128,70,71,37,31,44,27,34,42,51,26,25,33,27,51,74,90,48,70,55,27,79,67,32,63,51,75,45,65,48,42,32,33,35,25,39,32,45,62,89,86,58,42,68,67,58,51,54,26,53,74,71,66,60,68,56,89,66,43,48,77,47,62,48,70,22,41,72,79,73,42,73,51,78,93,35,57,42,82,42,54,65,75,55,82,71,56,64,90,35,31,54,66,53,49,45,38,42,66,38,57,76,69,68,45,81,81,55,61,67,60,52,47,53,47,34,48,74,54,71,38,74,73,95,41,81,50,32,54,84,76,43,53,69,41,52,40,39,36,50,47,47,44,30,56,63,71,49,82,47,28,29,36,40,32,35,42,73,54,72,68,41,53,49,48,60,33,54,54,48,53,52,49,49,52,64,71,42,57,74,23,14,31,43,33,36,41,56,38,55,63,59,43,62,20,51,29,75,41,38,29,38,44,53,94,51,37,78,44,79,51,90,72,52,84,67,62,63,69,37,55,66,67,41,68,59,37,34,58,50,38,53,49,48,47,62,66,69,100,127,70,71,37,31,43,27,34,42,50,25,25,33,28,50,74,89,47,71,55,27,79,65,32,64,51,73,44,65,46,43,32,34,36,25,38,31,48,61,89,88,56,43,68,68,58,50,54,25,56,74,73,67,60,68,54,89,65,43,49,75,48,62,49,68,21,40,71,80,75,42,73,52,76,93,36,57,42,80,40,55,68,77,52,82,71,56,64,88,34,31,54,65,53,52,44,39,41,66,40,57,76,69,68,45,81,82,56,61,67,59,50,46,52,47,32,48,73,54,71,37,74,74,92,42,80,50,32,54,85,76,42,53,70,42,53,41,39,38,48,46,46,43,29,57,64,72,48,83,48,27,28,37,38,31,34,42,73,54,70,68,42,54,49,48,60,33,53,54,48,51,51,49,48,52,64,72,42,57,73,22,14,31,45,35,37,39,57,38,56,66,60,43,62,21,51,29,74,41,37,29,37,44,52,96,49,39,77,42,78,51,90,73,53,85,68,62,62,68,38,55,65,67,40,70,59,36,35,58,49,38,53,49,49,47,62,66,70,99

Nearest PDB structures (foldseek):
  5lj7-assembly1_B  TM=7.818E-01  e=5.496E-16  Aggregatibacter actinomycetemcomitans
  5lil-assembly1_B  TM=7.806E-01  e=7.906E-16  Aggregatibacter actinomycetemcomitans
  8k1o-assembly1_B  TM=8.507E-01  e=6.596E-15  Mycobacterium tuberculosis H37Rv
  4zir-assembly1_B  TM=8.022E-01  e=3.189E-14  Thermotoga maritima MSB8
  4hlu-assembly1_D  TM=8.125E-01  e=1.366E-13  Thermotoga maritima MSB8

Secondary structure (DSSP, 8-state):
-----EEEEEEEEEETTEEEEEEEEEEEPSSSEEEEE--TTSSHHHHHHHHHT---TTEEEEEEEESSSS---TTSEEEE-SS----TTS-HHHHHTHHHHHHT----HHHHHHHHHHTTPPTT----GGGS-HHHHHHHHHHHHHT---SEEEEESTTTTS-HHHHHHHHHHHHHHTTTSEEEEEES-HHHHHHH-SEEEEEETTEEEEE---SSPSSPPTTSTTHHHHHHHHHHHT-/-----EEEEEEEEEETTEEEEEEEEEEEPSSSEEEEE--TTSSHHHHHHHHHT---TTEEEEEEEESSSS---TTSEEEE-SS----TTS-HHHHHTHHHHHHT----HHHHHHHHHHTTPPTT----GGGS-HHHHHHHHHHHHHT---SEEEEESTTTTS-HHHHHHHHHHHHHHTTTSEEEEEES-HHHHHHH-SEEEEEETTEEEEE---SSPSSPPTTSTTHHHHHHHHHHHT-

Organism: Dichelobacter nodosus (strain VCS1703A) (NCBI:txid246195)

Sequence (478 aa):
MTSVTVSIKNLYLSYGAHVIFQDFSHDFAANAWHVILGRSGCGKSSLLHAIAGLLAANGQQRGSIDDGAGNSLSGRLRWMAQENDLLPWLNIEDNVLLGAHVRGEAKNAAAVERLLTACGLKVNNKKRPQQLSGGERQRLALARTLIDDAPLILMDEPFSALDAITRYQLQNLATELLVDRTVIMITHDPAEALRLANYLYVLENGALTELPLPAAAPPRAFTSEGFAERQQQLLEHLRMTSVTVSIKNLYLSYGAHVIFQDFSHDFAANAWHVILGRSGCGKSSLLHAIAGLLAANGQQRGSIDDGAGNSLSGRLRWMAQENDLLPWLNIEDNVLLGAHVRGEAKNAAAVERLLTACGLKVNNKKRPQQLSGGERQRLALARTLIDDAPLILMDEPFSALDAITRYQLQNLATELLVDRTVIMITHDPAEALRLANYLYVLENGALTELPLPAAAPPRAFTSEGFAERQQQLLEHLR

InterPro domains:
  IPR003439 ABC transporter-like, ATP-binding domain [PF00005] (22-159)
  IPR003439 ABC transporter-like, ATP-binding domain [PS50893] (6-230)
  IPR003593 AAA+ ATPase domain [SM00382] (32-207)
  IPR017871 ABC transporter-like, conserved site [PS00211] (132-146)
  IPR027417 P-loop containing nucleoside triphosphate hydrolase [G3DSA:3.40.50.300] (1-232)
  IPR027417 P-loop containing nucleoside triphosphate hydrolase [SSF52540] (5-210)
  IPR050166 ABC transporter ATP-binding protein [PTHR42788] (3-238)

Radius of gyration: 24.09 Å; Cα contacts (8 Å, |Δi|>4): 945; chains: 2; bounding box: 46×74×61 Å